Protein AF-A0A1V1NXE7-F1 (afdb_monomer)

Radius of gyration: 41.22 Å; Cα contacts (8 Å, |Δi|>4): 2182; chains: 1; bounding box: 115×52×122 Å

Nearest PDB structures (foldseek):
  6sus-assembly1_A  TM=2.832E-01  e=2.352E-02  Bordetella pertussis Tohama I

Solvent-accessible surface area (backbone atoms only — not comparable to full-atom values): 35300 Å² total; per-residue (Å²): 89,81,45,81,42,58,79,49,77,51,79,48,73,73,41,76,49,56,31,40,37,38,37,57,31,37,36,39,40,40,36,45,27,36,26,52,26,41,35,42,45,64,47,28,40,37,36,41,34,18,57,53,64,64,16,39,36,40,36,66,50,68,48,91,59,60,35,42,38,34,56,27,30,46,35,46,90,78,30,34,41,33,52,31,54,41,19,47,27,43,37,36,40,29,70,22,73,50,42,42,40,34,46,56,91,50,44,29,47,28,21,14,43,30,41,38,35,73,10,31,38,35,29,71,59,30,63,44,42,14,64,60,5,38,43,32,45,32,22,48,13,39,42,59,57,48,40,34,37,36,34,31,40,25,38,36,26,66,10,59,63,89,26,4,44,45,44,38,41,33,48,44,53,36,29,32,20,13,82,65,31,73,85,24,8,46,28,18,56,47,12,37,40,38,40,36,26,73,34,80,73,13,41,39,31,34,37,19,29,26,42,29,16,48,85,51,45,29,39,38,38,40,29,29,28,21,42,36,43,66,48,24,69,52,26,34,37,30,40,13,41,39,38,41,29,58,68,53,66,58,38,32,40,20,32,18,45,55,11,28,48,87,71,68,53,60,45,52,88,53,77,93,76,61,45,25,23,36,14,35,55,38,46,16,8,51,29,90,59,37,65,28,44,36,40,50,42,88,36,76,61,15,29,31,35,36,12,34,17,48,69,45,72,36,76,64,27,83,38,72,41,51,50,83,41,43,50,65,40,60,45,99,86,67,48,69,36,66,50,71,44,71,44,77,32,58,22,42,39,70,42,38,32,40,41,32,14,11,33,34,34,34,26,7,44,32,35,33,62,26,40,41,36,38,44,23,37,31,37,36,32,31,27,40,10,77,77,46,66,90,39,85,50,11,22,40,37,22,31,26,36,38,38,42,24,39,34,28,39,40,34,39,14,38,38,39,17,31,42,28,36,39,38,37,28,75,35,55,84,77,72,93,60,94,66,83,55,99,90,48,60,50,13,37,41,28,35,73,82,11,39,39,38,33,59,31,62,62,12,38,39,40,36,43,26,55,19,17,38,40,33,16,22,39,36,39,39,57,16,36,54,17,39,39,40,39,40,17,57,22,35,31,38,37,33,53,65,13,35,40,38,33,44,20,37,54,13,40,38,41,40,39,14,45,40,24,30,37,33,31,54,69,14,38,40,28,18,4,29,48,74,46,73,55,96,86,43,75,41,83,42,78,59,29,50,73,8,28,41,38,43,37,18,64,15,24,68,46,81,59,31,50,78,45,58,61,42,48,79,45,81,49,61,73,49,72,87,71,84,55,55,80,60,63,75,64,55,80,82,77,86,75,74,87,80,84,82,48,76,62,56,53,52,33,39,64,71,30,40,83,48,69,69,57,51,50,52,31,44,77,59,75,45,79,77,60,94,85,67,79,50,81,65,81,78,89,80,76,56,71,91,77,45,53,72,70,53,43,49,56,51,35,49,73,72,60,24,49,80,43,74,57,49,37,36,39,28,90,90,45,59,84,88,58,23,61,39,74,75,67,56,61,50,70,86,89,63,40,41,63,84,79,54,85,50,83,93,51,84,75,75,61,72,84,56,43,51,87,78,45,53,69,74,55,42,53,50,53,36,55,75,72,60,40,47,83,43,83,40,83,43,77,48,115

Foldseek 3Di:
DEEEAEADEEEEECEAEEYEYEHEEYEYEYEPYAYAYEAEYEFAAYEDADYHYAYEYEYEEAAPDAWEAAAQWIDGPRHIYRYALRHAEYAYEYAYQEYEYAYDHYANANYEYAYAYAHEYECQHPEEHHQNHEYAYHHQFYHHAHHYNYAEYKYHHNHADPRQEHHYEYAAAYEFWQPLHQQITQDGQAYEYHYAHNDALGEYEDQGHAAENHANQHEYEYEDQAYHPNNFAQRYDYQHEYAYEYPDLQAEEEAECRQAALQQHGCRPDPSPRYYRCYLRNLRNYDPRYQEYEYYDARLNYEYEYADQAWDKRFFRKDFDADSTNHFDADPVRHGDIGTDIDIGNRAAEHHYEYEDQYYEWQAEHHYAAEYEYEYQEYEFAQAHPNGRVHRGTEYEYQEYHYEYAAAYEFAHEYEHAAEYAAHHPYHDPPPDPDDDPVDTHHYEYDAPYEYEYEYANHEYAEEEAAEYEYLYEYEYEHELYEYHYEYLAEYEYDANYEHEYQEENYEYAYEHNEEYYYAANYEYYWQWDFDDDPNDTDIDGRYPNYEYHYEYAAYYHHNYYYYYPDYYHYYHDYHDDPPCVPVVPPDDDCLFDDDDDPVCVVCLQVFHHDPVNQVRCVVSVNHDDPPDTHDDDDDDDPLVNDDPVRNCVVLVVVVWDKDDFKWWADPPDDPVPRIDRAFFADDPPTHWLVPFDLDPHDRDPRRQTLVNDDPSVVVSSSVRVPIDMDGGMDIHD

Secondary structure (DSSP, 8-state):
-EEEE-SSEEEEEEEES--EEEE-SSEEEEEEEES--EEEE-SSEEEEE--SS--EEEEEE--SSPEEEETTEEEETTEEEEE-TT--EEEEEE-SSEEEEEESS---TT-EEEEEESSEEEEEE--EEEEEEEEEEEES-EES-EEEEEEEEEEEE---GGGS-EEEEESS-EEE--TT-TT-EEEESSS-EEEEE-STT-EEEE-SSEEE-TTS---EEEE-SEEE-TT-TT-EE-SSEEEEE-SSSSPEEEEGGGGB-TT--BSTTS---SEEEE-HHHHHTB-TT-SEEEEE---TT-EEEE--BSEEEEEEEEEE-B-TTSPBPB-TTSPBPEEEEEEEEE-SB-S-EEEEEEEEEE-SEEEBSSEEEEEEEEEEE-SS-SS-TTS---EEEEEEEEEEEEEEEEE-SEEEEEEEEEEEE----SSS-S--BTTB-EEEEE-TT-EEEE-STT-EEEEEESSEEEE-SEEEE-STT-EEEEEESSEEEE-TT-EEEE-STT-EEEEEESSEEEE-TT-EEEESEEEEEETTEEEEEE--SS-EEEEEESSEEEE-SEEEESSEEEEE----S---HHHHTTSPPP-----PPPHHHHHHHHTT---HHHHHHHHHTT----TT--------PPPGGGS-HHHHHHHHHHTTPEEE-SEEEE-TTS-GGGSEES---BSSTTSB-GGGS--TTSPPPPTT--GGGS-HHHHHHHHHHHTPEEEES-EEE-

Organism: NCBI:txid890399

pLDDT: mean 92.75, std 7.69, range [53.84, 98.94]

Structure (mmCIF, N/CA/C/O backbone):
data_AF-A0A1V1NXE7-F1
#
_entry.id   AF-A0A1V1NXE7-F1
#
loop_
_atom_site.group_PDB
_atom_site.id
_atom_site.type_symbol
_atom_site.label_atom_id
_atom_site.label_alt_id
_atom_site.label_comp_id
_atom_site.label_asym_id
_atom_site.label_entity_id
_atom_site.label_seq_id
_atom_site.pdbx_PDB_ins_code
_atom_site.Cartn_x
_atom_site.Cartn_y
_atom_site.Cartn_z
_atom_site.occupancy
_atom_site.B_iso_or_equiv
_atom_site.auth_seq_id
_atom_site.auth_comp_id
_atom_site.auth_asym_id
_atom_site.auth_atom_id
_atom_site.pdbx_PDB_model_num
ATOM 1 N N . ASP A 1 1 ? 14.290 -1.479 -49.717 1.00 92.50 1 ASP A N 1
ATOM 2 C CA . ASP A 1 1 ? 15.490 -1.439 -50.584 1.00 92.50 1 ASP A CA 1
ATOM 3 C C . ASP A 1 1 ? 16.710 -1.972 -49.847 1.00 92.50 1 ASP A C 1
ATOM 5 O O . ASP A 1 1 ? 16.646 -2.184 -48.649 1.00 92.50 1 ASP A O 1
ATOM 9 N N . ILE A 1 2 ? 17.811 -2.259 -50.554 1.00 96.81 2 ILE A N 1
ATOM 10 C CA . ILE A 1 2 ? 19.104 -2.578 -49.921 1.00 96.81 2 ILE A CA 1
ATOM 11 C C . ILE A 1 2 ? 20.169 -1.653 -50.511 1.00 96.81 2 ILE A C 1
ATOM 13 O O . ILE A 1 2 ? 20.411 -1.678 -51.724 1.00 96.81 2 ILE A O 1
ATOM 17 N N . VAL A 1 3 ? 20.816 -0.853 -49.667 1.00 96.88 3 VAL A N 1
ATOM 18 C CA . VAL A 1 3 ? 21.773 0.187 -50.065 1.00 96.88 3 VAL A CA 1
ATOM 19 C C . VAL A 1 3 ? 23.135 -0.066 -49.429 1.00 96.88 3 VAL A C 1
ATOM 21 O O . VAL A 1 3 ? 23.235 -0.345 -48.244 1.00 96.88 3 VAL A O 1
ATOM 24 N N . TYR A 1 4 ? 24.208 0.069 -50.212 1.00 97.19 4 TYR A N 1
ATOM 25 C CA . TYR A 1 4 ? 25.585 -0.052 -49.727 1.00 97.19 4 TYR A CA 1
ATOM 26 C C . TYR A 1 4 ? 26.341 1.261 -49.933 1.00 97.19 4 TYR A C 1
ATOM 28 O O . TYR A 1 4 ? 26.627 1.648 -51.071 1.00 97.19 4 TYR A O 1
ATOM 36 N N . LEU A 1 5 ? 26.714 1.912 -48.833 1.00 96.38 5 LEU A N 1
ATOM 37 C CA . LEU A 1 5 ? 27.518 3.127 -48.794 1.00 96.38 5 LEU A CA 1
ATOM 38 C C . LEU A 1 5 ? 28.966 2.767 -48.463 1.00 96.38 5 LEU A C 1
ATOM 40 O O . LEU A 1 5 ? 29.292 2.235 -47.407 1.00 96.38 5 LEU A O 1
ATOM 44 N N . GLN A 1 6 ? 29.837 2.997 -49.440 1.00 93.94 6 GLN A N 1
ATOM 45 C CA . GLN A 1 6 ? 31.283 2.825 -49.314 1.00 93.94 6 GLN A CA 1
ATOM 46 C C . GLN A 1 6 ? 31.917 4.173 -48.939 1.00 93.94 6 GLN A C 1
ATOM 48 O O . GLN A 1 6 ? 31.218 5.137 -48.666 1.00 93.94 6 GLN A O 1
ATOM 53 N N . ALA A 1 7 ? 33.242 4.282 -49.017 1.00 92.56 7 ALA A N 1
ATOM 54 C CA . ALA A 1 7 ? 33.940 5.535 -48.743 1.00 92.56 7 ALA A CA 1
ATOM 55 C C . ALA A 1 7 ? 33.433 6.733 -49.570 1.00 92.56 7 ALA A C 1
ATOM 57 O O . ALA A 1 7 ? 33.215 6.620 -50.779 1.00 92.56 7 ALA A O 1
ATOM 58 N N . GLY A 1 8 ? 33.394 7.910 -48.944 1.00 93.81 8 GLY A N 1
ATOM 59 C CA . GLY A 1 8 ? 33.121 9.188 -49.602 1.00 93.81 8 GLY A CA 1
ATOM 60 C C . GLY A 1 8 ? 32.128 10.035 -48.820 1.00 93.81 8 GLY A C 1
ATOM 61 O O . GLY A 1 8 ? 31.870 9.761 -47.655 1.00 93.81 8 GLY A O 1
ATOM 62 N N . GLU A 1 9 ? 31.589 11.055 -49.484 1.00 96.81 9 GLU A N 1
ATOM 63 C CA . GLU A 1 9 ? 30.488 11.878 -48.982 1.00 96.81 9 GLU A CA 1
ATOM 64 C C . GLU A 1 9 ? 29.215 11.564 -49.776 1.00 96.81 9 GLU A C 1
ATOM 66 O O . GLU A 1 9 ? 29.270 11.483 -51.009 1.00 96.81 9 GLU A O 1
ATOM 71 N N . SER A 1 10 ? 28.072 11.332 -49.124 1.00 95.56 10 SER A N 1
ATOM 72 C CA . SER A 1 10 ? 26.801 11.079 -49.834 1.00 95.56 10 SER A CA 1
ATOM 73 C C . SER A 1 10 ? 25.577 11.527 -49.043 1.00 95.56 10 SER A C 1
ATOM 75 O O . SER A 1 10 ? 25.597 11.517 -47.820 1.00 95.56 10 SER A O 1
ATOM 77 N N . TYR A 1 11 ? 24.515 11.862 -49.772 1.00 96.69 11 TYR A N 1
ATOM 78 C CA . TYR A 1 11 ? 23.159 12.031 -49.257 1.00 96.69 11 TYR A CA 1
ATOM 79 C C . TYR A 1 11 ? 22.283 10.934 -49.863 1.00 96.69 11 TYR A C 1
ATOM 81 O O . TYR A 1 11 ? 22.326 10.721 -51.082 1.00 96.69 11 TYR A O 1
ATOM 89 N N . VAL A 1 12 ? 21.529 10.231 -49.025 1.00 96.00 12 VAL A N 1
ATOM 90 C CA . VAL A 1 12 ? 20.724 9.064 -49.393 1.00 96.00 12 VAL A CA 1
ATOM 91 C C . VAL A 1 12 ? 19.333 9.224 -48.800 1.00 96.00 12 VAL A C 1
ATOM 93 O O . VAL A 1 12 ? 19.203 9.534 -47.624 1.00 96.00 12 VAL A O 1
ATOM 96 N N . ASN A 1 13 ? 18.315 9.005 -49.626 1.00 96.19 13 ASN A N 1
ATOM 97 C CA . ASN A 1 13 ? 16.922 8.891 -49.214 1.00 96.19 13 ASN A CA 1
ATOM 98 C C . ASN A 1 13 ? 16.367 7.615 -49.862 1.00 96.19 13 ASN A C 1
ATOM 100 O O . ASN A 1 13 ? 16.471 7.498 -51.092 1.00 96.19 13 ASN A O 1
ATOM 104 N N . THR A 1 14 ? 15.890 6.657 -49.064 1.00 95.62 14 THR A N 1
ATOM 105 C CA . THR A 1 14 ? 15.440 5.346 -49.564 1.00 95.62 14 THR A CA 1
ATOM 106 C C . THR A 1 14 ? 13.930 5.276 -49.810 1.00 95.62 14 THR A C 1
ATOM 108 O O . THR A 1 14 ? 13.525 4.708 -50.827 1.00 95.62 14 THR A O 1
ATOM 111 N N . GLY A 1 15 ? 13.124 6.053 -49.084 1.00 93.62 15 GLY A N 1
ATOM 112 C CA . GLY A 1 15 ? 11.766 6.416 -49.495 1.00 93.62 15 GLY A CA 1
ATOM 113 C C . GLY A 1 15 ? 10.685 5.747 -48.654 1.00 93.62 15 GLY A C 1
ATOM 114 O O . GLY A 1 15 ? 10.595 6.016 -47.474 1.00 93.62 15 GLY A O 1
ATOM 115 N N . GLU A 1 16 ? 9.773 4.991 -49.268 1.00 94.88 16 GLU A N 1
ATOM 116 C CA . GLU A 1 16 ? 8.767 4.215 -48.523 1.00 94.88 16 GLU A CA 1
ATOM 117 C C . GLU A 1 16 ? 9.108 2.718 -48.597 1.00 94.88 16 GLU A C 1
ATOM 119 O O . GLU A 1 16 ? 9.469 2.211 -49.666 1.00 94.88 16 GLU A O 1
ATOM 124 N N . GLY A 1 17 ? 8.827 1.994 -47.516 1.00 94.69 17 GLY A N 1
ATOM 125 C CA . GLY A 1 17 ? 9.036 0.562 -47.331 1.00 94.69 17 GLY A CA 1
ATOM 126 C C . GLY A 1 17 ? 10.243 0.254 -46.445 1.00 94.69 17 GLY A C 1
ATOM 127 O O . GLY A 1 17 ? 11.124 1.072 -46.308 1.00 94.69 17 GLY A O 1
ATOM 128 N N . THR A 1 18 ? 10.297 -0.966 -45.900 1.00 96.88 18 THR A N 1
ATOM 129 C CA . THR A 1 18 ? 11.444 -1.444 -45.111 1.00 96.88 18 THR A CA 1
ATOM 130 C C . THR A 1 18 ? 12.723 -1.529 -45.953 1.00 96.88 18 THR A C 1
ATOM 132 O O . THR A 1 18 ? 12.817 -2.299 -46.929 1.00 96.88 18 THR A O 1
ATOM 135 N N . ASP A 1 19 ? 13.720 -0.771 -45.525 1.00 97.19 19 ASP A N 1
ATOM 136 C CA . ASP A 1 19 ? 15.012 -0.557 -46.147 1.00 97.19 19 ASP A CA 1
ATOM 137 C C . ASP A 1 19 ? 16.167 -1.096 -45.285 1.00 97.19 19 ASP A C 1
ATOM 139 O O . ASP A 1 19 ? 16.133 -1.118 -44.059 1.00 97.19 19 ASP A O 1
ATOM 143 N N . GLU A 1 20 ? 17.227 -1.561 -45.948 1.00 98.19 20 GLU A N 1
ATOM 144 C CA . GLU A 1 20 ? 18.444 -2.066 -45.311 1.00 98.19 20 GLU A CA 1
ATOM 145 C C . GLU A 1 20 ? 19.655 -1.287 -45.843 1.00 98.19 20 GLU A C 1
ATOM 147 O O . GLU A 1 20 ? 20.054 -1.435 -47.005 1.00 98.19 20 GLU A O 1
ATOM 152 N N . ILE A 1 21 ? 20.261 -0.442 -45.013 1.00 98.31 21 ILE A N 1
ATOM 153 C CA . ILE A 1 21 ? 21.382 0.424 -45.387 1.00 98.31 21 ILE A CA 1
ATOM 154 C C . ILE A 1 21 ? 22.665 -0.060 -44.710 1.00 98.31 21 ILE A C 1
ATOM 156 O O . ILE A 1 21 ? 22.748 -0.160 -43.497 1.00 98.31 21 ILE A O 1
ATOM 160 N N . HIS A 1 22 ? 23.711 -0.320 -45.492 1.00 98.12 22 HIS A N 1
ATOM 161 C CA . HIS A 1 22 ? 25.028 -0.744 -45.010 1.00 98.12 22 HIS A CA 1
ATOM 162 C C . HIS A 1 22 ? 26.057 0.353 -45.244 1.00 98.12 22 HIS A C 1
ATOM 164 O O . HIS A 1 22 ? 26.354 0.683 -46.393 1.00 98.12 22 HIS A O 1
ATOM 170 N N . ILE A 1 23 ? 26.643 0.879 -44.175 1.00 97.62 23 ILE A N 1
ATOM 171 C CA . ILE A 1 23 ? 27.625 1.959 -44.193 1.00 97.62 23 ILE A CA 1
ATOM 172 C C . ILE A 1 23 ? 29.001 1.421 -43.796 1.00 97.62 23 ILE A C 1
ATOM 174 O O . ILE A 1 23 ? 29.260 1.088 -42.641 1.00 97.62 23 ILE A O 1
ATOM 178 N N . GLU A 1 24 ? 29.910 1.346 -44.770 1.00 95.94 24 GLU A N 1
ATOM 179 C CA . GLU A 1 24 ? 31.262 0.832 -44.544 1.00 95.94 24 GLU A CA 1
ATOM 180 C C . GLU A 1 24 ? 32.212 1.876 -43.964 1.00 95.94 24 GLU A C 1
ATOM 182 O O . GLU A 1 24 ? 33.001 1.509 -43.107 1.00 95.94 24 GLU A O 1
ATOM 187 N N . ARG A 1 25 ? 32.220 3.111 -44.493 1.00 94.69 25 ARG A N 1
ATOM 188 C CA . ARG A 1 25 ? 33.053 4.238 -44.031 1.00 94.69 25 ARG A CA 1
ATOM 189 C C . ARG A 1 25 ? 32.686 5.538 -44.732 1.00 94.69 25 ARG A C 1
ATOM 191 O O . ARG A 1 25 ? 32.197 5.482 -45.851 1.00 94.69 25 ARG A O 1
ATOM 198 N N . GLY A 1 26 ? 33.129 6.681 -44.213 1.00 95.62 26 GLY A N 1
ATOM 199 C CA . GLY A 1 26 ? 33.053 7.972 -44.911 1.00 95.62 26 GLY A CA 1
ATOM 200 C C . GLY A 1 26 ? 32.216 8.977 -44.140 1.00 95.62 26 GLY A C 1
ATOM 201 O O . GLY A 1 26 ? 32.196 8.921 -42.914 1.00 95.62 26 GLY A O 1
ATOM 202 N N . ALA A 1 27 ? 31.544 9.886 -44.846 1.00 97.56 27 ALA A N 1
ATOM 203 C CA . ALA A 1 27 ? 30.571 10.782 -44.246 1.00 97.56 27 ALA A CA 1
ATOM 204 C C . ALA A 1 27 ? 29.238 10.762 -45.003 1.00 97.56 27 ALA A C 1
ATOM 206 O O . ALA A 1 27 ? 29.193 11.033 -46.201 1.00 97.56 27 ALA A O 1
ATOM 207 N N . HIS A 1 28 ? 28.139 10.418 -44.336 1.00 97.94 28 HIS A N 1
ATOM 208 C CA . HIS A 1 28 ? 26.865 10.185 -45.029 1.00 97.94 28 HIS A CA 1
ATOM 209 C C . HIS A 1 28 ? 25.683 10.784 -44.285 1.00 97.94 28 HIS A C 1
ATOM 211 O O . HIS A 1 28 ? 25.589 10.652 -43.074 1.00 97.94 28 HIS A O 1
ATOM 217 N N . GLU A 1 29 ? 24.772 11.391 -45.033 1.00 97.94 29 GLU A N 1
ATOM 218 C CA . GLU A 1 29 ? 23.453 11.799 -44.561 1.00 97.94 29 GLU A CA 1
ATOM 219 C C . GLU A 1 29 ? 22.428 10.803 -45.112 1.00 97.94 29 GLU A C 1
ATOM 221 O O . GLU A 1 29 ? 22.334 10.624 -46.330 1.00 97.94 29 GLU A O 1
ATOM 226 N N . VAL A 1 30 ? 21.722 10.108 -44.222 1.00 97.94 30 VAL A N 1
ATOM 227 C CA . VAL A 1 30 ? 20.789 9.025 -44.550 1.00 97.94 30 VAL A CA 1
ATOM 228 C C . VAL A 1 30 ? 19.405 9.361 -44.009 1.00 97.94 30 VAL A C 1
ATOM 230 O O . VAL A 1 30 ? 19.229 9.575 -42.812 1.00 97.94 30 VAL A O 1
ATOM 233 N N . GLN A 1 31 ? 18.435 9.380 -44.914 1.00 97.50 31 GLN A N 1
ATOM 234 C CA . GLN A 1 31 ? 17.004 9.416 -44.638 1.00 97.50 31 GLN A CA 1
ATOM 235 C C . GLN A 1 31 ? 16.433 8.062 -45.038 1.00 97.50 31 GLN A C 1
ATOM 237 O O . GLN A 1 31 ? 16.423 7.742 -46.229 1.00 97.50 31 GLN A O 1
ATOM 242 N N . ALA A 1 32 ? 16.050 7.255 -44.058 1.00 96.31 32 ALA A N 1
ATOM 243 C CA . ALA A 1 32 ? 15.524 5.924 -44.317 1.00 96.31 32 ALA A CA 1
ATOM 244 C C . ALA A 1 32 ? 14.102 6.033 -44.919 1.00 96.31 32 ALA A C 1
ATOM 246 O O . ALA A 1 32 ? 13.859 5.625 -46.055 1.00 96.31 32 ALA A O 1
ATOM 247 N N . GLY A 1 33 ? 13.269 6.880 -44.320 1.00 94.94 33 GLY A N 1
ATOM 248 C CA . GLY A 1 33 ? 11.941 7.224 -44.807 1.00 94.94 33 GLY A CA 1
ATOM 249 C C . GLY A 1 33 ? 10.861 6.418 -44.084 1.00 94.94 33 GLY A C 1
ATOM 250 O O . GLY A 1 33 ? 11.002 6.084 -42.921 1.00 94.94 33 GLY A O 1
ATOM 251 N N . ALA A 1 34 ? 9.708 6.199 -44.713 1.00 95.00 34 ALA A N 1
ATOM 252 C CA . ALA A 1 34 ? 8.604 5.526 -44.027 1.00 95.00 34 ALA A CA 1
ATOM 253 C C . ALA A 1 34 ? 8.744 4.002 -44.129 1.00 95.00 34 ALA A C 1
ATOM 255 O O . ALA A 1 34 ? 8.697 3.470 -45.235 1.00 95.00 34 ALA A O 1
ATOM 256 N N . GLY A 1 35 ? 8.781 3.281 -43.018 1.00 94.50 35 GLY A N 1
ATOM 257 C CA . GLY A 1 35 ? 9.026 1.841 -42.956 1.00 94.50 35 GLY A CA 1
ATOM 258 C C . GLY A 1 35 ? 9.807 1.492 -41.695 1.00 94.50 35 GLY A C 1
ATOM 259 O O . GLY A 1 35 ? 10.327 2.371 -41.041 1.00 94.50 35 GLY A O 1
ATOM 260 N N . ASP A 1 36 ? 9.866 0.212 -41.328 1.00 95.50 36 ASP A N 1
ATOM 261 C CA . ASP A 1 36 ? 10.782 -0.219 -40.264 1.00 95.50 36 ASP A CA 1
ATOM 262 C C . ASP A 1 36 ? 12.160 -0.467 -40.898 1.00 95.50 36 ASP A C 1
ATOM 264 O O . ASP A 1 36 ? 12.339 -1.520 -41.527 1.00 95.50 36 ASP A O 1
ATOM 268 N N . ASP A 1 37 ? 13.097 0.479 -40.790 1.00 97.94 37 ASP A N 1
ATOM 269 C CA . ASP A 1 37 ? 14.377 0.450 -41.507 1.00 97.94 37 ASP A CA 1
ATOM 270 C C . ASP A 1 37 ? 15.574 0.055 -40.630 1.00 97.94 37 ASP A C 1
ATOM 272 O O . ASP A 1 37 ? 15.635 0.292 -39.422 1.00 97.94 37 ASP A O 1
ATOM 276 N N . LEU A 1 38 ? 16.581 -0.563 -41.258 1.00 98.25 38 LEU A N 1
ATOM 277 C CA . LEU A 1 38 ? 17.786 -1.058 -40.585 1.00 98.25 38 LEU A CA 1
ATOM 278 C C . LEU A 1 38 ? 19.046 -0.429 -41.186 1.00 98.25 38 LEU A C 1
ATOM 280 O O . LEU A 1 38 ? 19.328 -0.584 -42.376 1.00 98.25 38 LEU A O 1
ATOM 284 N N . ILE A 1 39 ? 19.858 0.224 -40.353 1.00 98.50 39 ILE A N 1
ATOM 285 C CA . ILE A 1 39 ? 21.096 0.898 -40.768 1.00 98.50 39 ILE A CA 1
ATOM 286 C C . ILE A 1 39 ? 22.296 0.251 -40.071 1.00 98.50 39 ILE A C 1
ATOM 288 O O . ILE A 1 39 ? 22.480 0.409 -38.876 1.00 98.50 39 ILE A O 1
ATOM 292 N N . TYR A 1 40 ? 23.171 -0.435 -40.797 1.00 98.38 40 TYR A N 1
ATOM 293 C CA . TYR A 1 40 ? 24.384 -1.057 -40.256 1.00 98.38 40 TYR A CA 1
ATOM 294 C C . TYR A 1 40 ? 25.608 -0.168 -40.475 1.00 98.38 40 TYR A C 1
ATOM 296 O O . TYR A 1 40 ? 25.953 0.140 -41.615 1.00 98.38 40 TYR A O 1
ATOM 304 N N . ILE A 1 41 ? 26.300 0.211 -39.402 1.00 98.06 41 ILE A N 1
ATOM 305 C CA . ILE A 1 41 ? 27.407 1.176 -39.415 1.00 98.06 41 ILE A CA 1
ATOM 306 C C . ILE A 1 41 ? 28.699 0.497 -38.967 1.00 98.06 41 ILE A C 1
ATOM 308 O O . ILE A 1 41 ? 28.713 -0.264 -38.000 1.00 98.06 41 ILE A O 1
ATOM 312 N N . LYS A 1 42 ? 29.806 0.794 -39.658 1.00 95.38 42 LYS A N 1
ATOM 313 C CA . LYS A 1 42 ? 31.149 0.336 -39.265 1.00 95.38 42 LYS A CA 1
ATOM 314 C C . LYS A 1 42 ? 32.064 1.443 -38.752 1.00 95.38 42 LYS A C 1
ATOM 316 O O . LYS A 1 42 ? 32.616 1.315 -37.670 1.00 95.38 42 LYS A O 1
ATOM 321 N N . GLU A 1 43 ? 32.279 2.497 -39.535 1.00 94.75 43 GLU A N 1
ATOM 322 C CA . GLU A 1 43 ? 33.164 3.618 -39.180 1.00 94.75 43 GLU A CA 1
ATOM 323 C C . GLU A 1 43 ? 32.716 4.899 -39.897 1.00 94.75 43 GLU A C 1
ATOM 325 O O . GLU A 1 43 ? 32.053 4.819 -40.929 1.00 94.75 43 GLU A O 1
ATOM 330 N N . GLY A 1 44 ? 33.149 6.072 -39.424 1.00 96.19 44 GLY A N 1
ATOM 331 C CA . GLY A 1 44 ? 32.943 7.349 -40.116 1.00 96.19 44 GLY A CA 1
ATOM 332 C C . GLY A 1 44 ? 31.967 8.306 -39.431 1.00 96.19 44 GLY A C 1
ATOM 333 O O . GLY A 1 44 ? 31.658 8.170 -38.251 1.00 96.19 44 GLY A O 1
ATOM 334 N N . GLN A 1 45 ? 31.540 9.329 -40.176 1.00 97.94 45 GLN A N 1
ATOM 335 C CA . GLN A 1 45 ? 30.737 10.448 -39.677 1.00 97.94 45 GLN A CA 1
ATOM 336 C C . GLN A 1 45 ? 29.361 10.491 -40.347 1.00 97.94 45 GLN A C 1
ATOM 338 O O . GLN A 1 45 ? 29.241 10.885 -41.505 1.00 97.94 45 GLN A O 1
ATOM 343 N N . HIS A 1 46 ? 28.303 10.111 -39.648 1.00 98.25 46 HIS A N 1
ATOM 344 C CA . HIS A 1 46 ? 26.985 9.937 -40.255 1.00 98.25 46 HIS A CA 1
ATOM 345 C C . HIS A 1 46 ? 25.930 10.835 -39.618 1.00 98.25 46 HIS A C 1
ATOM 347 O O . HIS A 1 46 ? 26.050 11.214 -38.460 1.00 98.25 46 HIS A O 1
ATOM 353 N N . THR A 1 47 ? 24.909 11.187 -40.390 1.00 98.25 47 THR A N 1
ATOM 354 C CA . THR A 1 47 ? 23.681 11.827 -39.916 1.00 98.25 47 THR A CA 1
ATOM 355 C C . THR A 1 47 ? 22.523 10.950 -40.349 1.00 98.25 47 THR A C 1
ATOM 357 O O . THR A 1 47 ? 22.387 10.689 -41.543 1.00 98.25 47 THR A O 1
ATOM 360 N N . LEU A 1 48 ? 21.735 10.467 -39.395 1.00 98.38 48 LEU A N 1
ATOM 361 C CA . LEU A 1 48 ? 20.739 9.421 -39.608 1.00 98.38 48 LEU A CA 1
ATOM 362 C C . LEU A 1 48 ? 19.353 9.899 -39.182 1.00 98.38 48 LEU A C 1
ATOM 364 O O . LEU A 1 48 ? 19.211 10.543 -38.142 1.00 98.38 48 LEU A O 1
ATOM 368 N N . SER A 1 49 ? 18.354 9.535 -39.978 1.00 97.38 49 SER A N 1
ATOM 369 C CA . SER A 1 49 ? 16.934 9.771 -39.714 1.00 97.38 49 SER A CA 1
ATOM 370 C C . SER A 1 49 ? 16.098 8.599 -40.209 1.00 97.38 49 SER A C 1
ATOM 372 O O . SER A 1 49 ? 16.414 8.064 -41.276 1.00 97.38 49 SER A O 1
ATOM 374 N N . GLY A 1 50 ? 15.088 8.234 -39.419 1.00 94.50 50 GLY A N 1
ATOM 375 C CA . GLY A 1 50 ? 14.113 7.182 -39.702 1.00 94.50 50 GLY A CA 1
ATOM 376 C C . GLY A 1 50 ? 12.921 7.735 -40.476 1.00 94.50 50 GLY A C 1
ATOM 377 O O . GLY A 1 50 ? 12.946 7.683 -41.690 1.00 94.50 50 GLY A O 1
ATOM 378 N N . ASP A 1 51 ? 12.042 8.483 -39.803 1.00 93.62 51 ASP A N 1
ATOM 379 C CA . ASP A 1 51 ? 10.735 9.034 -40.237 1.00 93.62 51 ASP A CA 1
ATOM 380 C C . ASP A 1 51 ? 9.559 8.254 -39.614 1.00 93.62 51 ASP A C 1
ATOM 382 O O . ASP A 1 51 ? 9.429 8.286 -38.394 1.00 93.62 51 ASP A O 1
ATOM 386 N N . GLU A 1 52 ? 8.633 7.675 -40.389 1.00 92.19 52 GLU A N 1
ATOM 387 C CA . GLU A 1 52 ? 7.497 6.907 -39.845 1.00 92.19 52 GLU A CA 1
ATOM 388 C C . GLU A 1 52 ? 7.828 5.413 -39.841 1.00 92.19 52 GLU A C 1
ATOM 390 O O . GLU A 1 52 ? 7.878 4.811 -40.907 1.00 92.19 52 GLU A O 1
ATOM 395 N N . GLY A 1 53 ? 7.913 4.784 -38.675 1.00 91.25 53 GLY A N 1
ATOM 396 C CA . GLY A 1 53 ? 8.221 3.359 -38.562 1.00 91.25 53 GLY A CA 1
ATOM 397 C C . GLY A 1 53 ? 8.968 3.077 -37.271 1.00 91.25 53 GLY A C 1
ATOM 398 O O . GLY A 1 53 ? 8.907 3.900 -36.361 1.00 91.25 53 GLY A O 1
ATOM 399 N N . TYR A 1 54 ? 9.593 1.904 -37.172 1.00 92.88 54 TYR A N 1
ATOM 400 C CA . TYR A 1 54 ? 10.551 1.589 -36.115 1.00 92.88 54 TYR A CA 1
ATOM 401 C C . TYR A 1 54 ? 11.956 1.392 -36.699 1.00 92.88 54 TYR A C 1
ATOM 403 O O . TYR A 1 54 ? 12.301 0.302 -37.167 1.00 92.88 54 TYR A O 1
ATOM 411 N N . ASP A 1 55 ? 12.757 2.454 -36.657 1.00 97.06 55 ASP A N 1
ATOM 412 C CA . ASP A 1 55 ? 14.032 2.589 -37.357 1.00 97.06 55 ASP A CA 1
ATOM 413 C C . ASP A 1 55 ? 15.239 2.400 -36.435 1.00 97.06 55 ASP A C 1
ATOM 415 O O . ASP A 1 55 ? 15.427 3.111 -35.442 1.00 97.06 55 ASP A O 1
ATOM 419 N N . ILE A 1 56 ? 16.115 1.455 -36.789 1.00 97.94 56 ILE A N 1
ATOM 420 C CA . ILE A 1 56 ? 17.242 1.057 -35.938 1.00 97.94 56 ILE A CA 1
ATOM 421 C C . ILE A 1 56 ? 18.570 1.199 -36.675 1.00 97.94 56 ILE A C 1
ATOM 423 O O . ILE A 1 56 ? 18.810 0.590 -37.720 1.00 97.94 56 ILE A O 1
ATOM 427 N N . ALA A 1 57 ? 19.496 1.934 -36.064 1.00 98.50 57 ALA A N 1
ATOM 428 C CA . ALA A 1 57 ? 20.891 1.969 -36.470 1.00 98.50 57 ALA A CA 1
ATOM 429 C C . ALA A 1 57 ? 21.737 1.041 -35.589 1.00 98.50 57 ALA A C 1
ATOM 431 O O . ALA A 1 57 ? 21.761 1.199 -34.378 1.00 98.50 57 ALA A O 1
ATOM 432 N N . TYR A 1 58 ? 22.471 0.105 -36.183 1.00 98.62 58 TYR A N 1
ATOM 433 C CA . TYR A 1 58 ? 23.382 -0.806 -35.501 1.00 98.62 58 TYR A CA 1
ATOM 434 C C . TYR A 1 58 ? 24.833 -0.368 -35.653 1.00 98.62 58 TYR A C 1
ATOM 436 O O . TYR A 1 58 ? 25.323 -0.159 -36.767 1.00 98.62 58 TYR A O 1
ATOM 444 N N . LEU A 1 59 ? 25.544 -0.325 -34.534 1.00 98.50 59 LEU A N 1
ATOM 445 C CA . LEU A 1 59 ? 26.974 -0.070 -34.461 1.00 98.50 59 LEU A CA 1
ATOM 446 C C . LEU A 1 59 ? 27.630 -1.140 -33.580 1.00 98.50 59 LEU A C 1
ATOM 448 O O . LEU A 1 59 ? 27.219 -1.348 -32.447 1.00 98.50 59 LEU A O 1
ATOM 452 N N . ALA A 1 60 ? 28.683 -1.782 -34.079 1.00 97.88 60 ALA A N 1
ATOM 453 C CA . ALA A 1 60 ? 29.518 -2.670 -33.274 1.00 97.88 60 ALA A CA 1
ATOM 454 C C . ALA A 1 60 ? 30.884 -2.019 -33.034 1.00 97.88 60 ALA A C 1
ATOM 456 O O . ALA A 1 60 ? 31.546 -1.599 -33.990 1.00 97.88 60 ALA A O 1
ATOM 457 N N . ILE A 1 61 ? 31.313 -1.954 -31.775 1.00 97.25 61 ILE A N 1
ATOM 458 C CA . ILE A 1 61 ? 32.599 -1.393 -31.347 1.00 97.25 61 ILE A CA 1
ATOM 459 C C . ILE A 1 61 ? 33.312 -2.322 -30.356 1.00 97.25 61 ILE A C 1
ATOM 461 O O . ILE A 1 61 ? 32.753 -3.288 -29.852 1.00 97.25 61 ILE A O 1
ATOM 465 N N . SER A 1 62 ? 34.578 -1.997 -30.111 1.00 96.62 62 SER A N 1
ATOM 466 C CA . SER A 1 62 ? 35.389 -2.509 -29.010 1.00 96.62 62 SER A CA 1
ATOM 467 C C . SER A 1 62 ? 36.003 -1.285 -28.347 1.00 96.62 62 SER A C 1
ATOM 469 O O . SER A 1 62 ? 36.946 -0.697 -28.897 1.00 96.62 62 SER A O 1
ATOM 471 N N . SER A 1 63 ? 35.381 -0.784 -27.280 1.00 96.00 63 SER A N 1
ATOM 472 C CA . SER A 1 63 ? 35.783 0.485 -26.681 1.00 96.00 63 SER A CA 1
ATOM 473 C C . SER A 1 63 ? 37.111 0.381 -25.911 1.00 96.00 63 SER A C 1
ATOM 475 O O . SER A 1 63 ? 37.295 -0.427 -25.007 1.00 96.00 63 SER A O 1
ATOM 477 N N . GLU A 1 64 ? 38.081 1.226 -26.274 1.00 95.56 64 GLU A N 1
ATOM 478 C CA . GLU A 1 64 ? 39.315 1.453 -25.489 1.00 95.56 64 GLU A CA 1
ATOM 479 C C . GLU A 1 64 ? 39.376 2.878 -24.904 1.00 95.56 64 GLU A C 1
ATOM 481 O O . GLU A 1 64 ? 40.295 3.231 -24.158 1.00 95.56 64 GLU A O 1
ATOM 486 N N . LYS A 1 65 ? 38.413 3.718 -25.289 1.00 95.44 65 LYS A N 1
ATOM 487 C CA . LYS A 1 65 ? 38.263 5.129 -24.923 1.00 95.44 65 LYS A CA 1
ATOM 488 C C . LYS A 1 65 ? 36.827 5.371 -24.472 1.00 95.44 65 LYS A C 1
ATOM 490 O O . LYS A 1 65 ? 35.962 4.529 -24.692 1.00 95.44 65 LYS A O 1
ATOM 495 N N . GLU A 1 66 ? 36.593 6.529 -23.866 1.00 96.44 66 GLU A N 1
ATOM 496 C CA . GLU A 1 66 ? 35.241 6.955 -23.520 1.00 96.44 66 GLU A CA 1
ATOM 497 C C . GLU A 1 66 ? 34.356 7.111 -24.765 1.00 96.44 66 GLU A C 1
ATOM 499 O O . GLU A 1 66 ? 34.822 7.500 -25.841 1.00 96.44 66 GLU A O 1
ATOM 504 N N . ILE A 1 67 ? 33.079 6.790 -24.589 1.00 98.19 67 ILE A N 1
ATOM 505 C CA . ILE A 1 67 ? 31.992 7.161 -25.486 1.00 98.19 67 ILE A CA 1
ATOM 506 C C . ILE A 1 67 ? 31.455 8.499 -24.981 1.00 98.19 67 ILE A C 1
ATOM 508 O O . ILE A 1 67 ? 31.008 8.589 -23.839 1.00 98.19 67 ILE A O 1
ATOM 512 N N . GLU A 1 68 ? 31.479 9.526 -25.825 1.00 98.00 68 GLU A N 1
ATOM 513 C CA . GLU A 1 68 ? 30.939 10.843 -25.480 1.00 98.00 68 GLU A CA 1
ATOM 514 C C . GLU A 1 68 ? 29.537 11.007 -26.084 1.00 98.00 68 GLU A C 1
ATOM 516 O O . GLU A 1 68 ? 29.357 10.958 -27.308 1.00 98.00 68 GLU A O 1
ATOM 521 N N . LEU A 1 69 ? 28.545 11.259 -25.230 1.00 98.19 69 LEU A N 1
ATOM 522 C CA . LEU A 1 69 ? 27.198 11.661 -25.624 1.00 98.19 69 LEU A CA 1
ATOM 523 C C . LEU A 1 69 ? 27.101 13.190 -25.649 1.00 98.19 69 LEU A C 1
ATOM 525 O O . LEU A 1 69 ? 27.294 13.874 -24.642 1.00 98.19 69 LEU A O 1
ATOM 529 N N . LYS A 1 70 ? 26.782 13.728 -26.825 1.00 97.56 70 LYS A N 1
ATOM 530 C CA . LYS A 1 70 ? 26.553 15.157 -27.081 1.00 97.56 70 LYS A CA 1
ATOM 531 C C . LYS A 1 70 ? 25.132 15.362 -27.589 1.00 97.56 70 LYS A C 1
ATOM 533 O O . LYS A 1 70 ? 24.399 14.403 -27.822 1.00 97.56 70 LYS A O 1
ATOM 538 N N . ASN A 1 71 ? 24.719 16.616 -27.766 1.00 97.62 71 ASN A N 1
ATOM 539 C CA . ASN A 1 71 ? 23.395 16.928 -28.299 1.00 97.62 71 ASN A CA 1
ATOM 540 C C . ASN A 1 71 ? 23.166 16.253 -29.663 1.00 97.62 71 ASN A C 1
ATOM 542 O O . ASN A 1 71 ? 23.805 16.642 -30.644 1.00 97.62 71 ASN A O 1
ATOM 546 N N . HIS A 1 72 ? 22.240 15.287 -29.707 1.00 97.75 72 HIS A N 1
ATOM 547 C CA . HIS A 1 72 ? 21.905 14.481 -30.887 1.00 97.75 72 HIS A CA 1
ATOM 548 C C . HIS A 1 72 ? 23.119 13.799 -31.537 1.00 97.75 72 HIS A C 1
ATOM 550 O O . HIS A 1 72 ? 23.164 13.631 -32.756 1.00 97.75 72 HIS A O 1
ATOM 556 N N . GLN A 1 73 ? 24.145 13.461 -30.754 1.00 97.81 73 GLN A N 1
ATOM 557 C CA . GLN A 1 73 ? 25.401 12.962 -31.298 1.00 97.81 73 GLN A CA 1
ATOM 558 C C . GLN A 1 73 ? 26.054 11.931 -30.377 1.00 97.81 73 GLN A C 1
ATOM 560 O O . GLN A 1 73 ? 26.301 12.193 -29.201 1.00 97.81 73 GLN A O 1
ATOM 565 N N . PHE A 1 74 ? 26.397 10.787 -30.959 1.00 98.38 74 PHE A N 1
ATOM 566 C CA . PHE A 1 74 ? 27.262 9.759 -30.392 1.00 98.38 74 PHE A CA 1
ATOM 567 C C . PHE A 1 74 ? 28.678 9.922 -30.946 1.00 98.38 74 PHE A C 1
ATOM 569 O O . PHE A 1 74 ? 28.852 10.025 -32.166 1.00 98.38 74 PHE A O 1
ATOM 576 N N . VAL A 1 75 ? 29.690 9.929 -30.077 1.00 97.88 75 VAL A N 1
ATOM 577 C CA . VAL A 1 75 ? 31.101 10.019 -30.478 1.00 97.88 75 VAL A CA 1
ATOM 578 C C . VAL A 1 75 ? 31.910 8.896 -29.842 1.00 97.88 75 VAL A C 1
ATOM 580 O O . VAL A 1 75 ? 31.957 8.763 -28.621 1.00 97.88 75 VAL A O 1
ATOM 583 N N . TYR A 1 76 ? 32.606 8.134 -30.682 1.00 97.50 76 TYR A N 1
ATOM 584 C CA . TYR A 1 76 ? 33.623 7.173 -30.270 1.00 97.50 76 TYR A CA 1
ATOM 585 C C . TYR A 1 76 ? 34.820 7.237 -31.228 1.00 97.50 76 TYR A C 1
ATOM 587 O O . TYR A 1 76 ? 34.751 6.778 -32.367 1.00 97.50 76 TYR A O 1
ATOM 595 N N . ASP A 1 77 ? 35.933 7.807 -30.766 1.00 94.75 77 ASP A N 1
ATOM 596 C CA . ASP A 1 77 ? 37.137 8.051 -31.575 1.00 94.75 77 ASP A CA 1
ATOM 597 C C . ASP A 1 77 ? 36.831 8.807 -32.889 1.00 94.75 77 ASP A C 1
ATOM 599 O O . ASP A 1 77 ? 36.404 9.960 -32.849 1.00 94.75 77 ASP A O 1
ATOM 603 N N . ASP A 1 78 ? 37.027 8.174 -34.050 1.00 92.06 78 ASP A N 1
ATOM 604 C CA . ASP A 1 78 ? 36.719 8.751 -35.365 1.00 92.06 78 ASP A CA 1
ATOM 605 C C . ASP A 1 78 ? 35.265 8.483 -35.820 1.00 92.06 78 ASP A C 1
ATOM 607 O O . ASP A 1 78 ? 34.852 8.957 -36.885 1.00 92.06 78 ASP A O 1
ATOM 611 N N . ILE A 1 79 ? 34.485 7.726 -35.039 1.00 97.62 79 ILE A N 1
ATOM 612 C CA . ILE A 1 79 ? 33.072 7.437 -35.300 1.00 97.62 79 ILE A CA 1
ATOM 613 C C . ILE A 1 79 ? 32.222 8.551 -34.695 1.00 97.62 79 ILE A C 1
ATOM 615 O O . ILE A 1 79 ? 32.223 8.762 -33.483 1.00 97.62 79 ILE A O 1
ATOM 619 N N . ILE A 1 80 ? 31.477 9.255 -35.544 1.00 98.06 80 ILE A N 1
ATOM 620 C CA . ILE A 1 80 ? 30.532 10.296 -35.131 1.00 98.06 80 ILE A CA 1
ATOM 621 C C . ILE A 1 80 ? 29.185 9.976 -35.759 1.00 98.06 80 ILE A C 1
ATOM 623 O O . ILE A 1 80 ? 29.065 9.959 -36.980 1.00 98.06 80 ILE A O 1
ATOM 627 N N . ILE A 1 81 ? 28.159 9.754 -34.949 1.00 98.50 81 ILE A N 1
ATOM 628 C CA . ILE A 1 81 ? 26.805 9.493 -35.439 1.00 98.50 81 ILE A CA 1
ATOM 629 C C . ILE A 1 81 ? 25.901 10.589 -34.902 1.00 98.50 81 ILE A C 1
ATOM 631 O O . ILE A 1 81 ? 25.669 10.676 -33.702 1.00 98.50 81 ILE A O 1
ATOM 635 N N . ASN A 1 82 ? 25.408 11.437 -35.796 1.00 98.31 82 ASN A N 1
ATOM 636 C CA . ASN A 1 82 ? 24.344 12.380 -35.504 1.00 98.31 82 ASN A CA 1
ATOM 637 C C . ASN A 1 82 ? 23.008 11.680 -35.742 1.00 98.31 82 ASN A C 1
ATOM 639 O O . ASN A 1 82 ? 22.792 11.104 -36.811 1.00 98.31 82 ASN A O 1
ATOM 643 N N . VAL A 1 83 ? 22.120 11.749 -34.765 1.00 98.12 83 VAL A N 1
ATOM 644 C CA . VAL A 1 83 ? 20.791 11.136 -34.821 1.00 98.12 83 VAL A CA 1
ATOM 645 C C . VAL A 1 83 ? 19.735 12.232 -34.891 1.00 98.12 83 VAL A C 1
ATOM 647 O O . VAL A 1 83 ? 19.904 13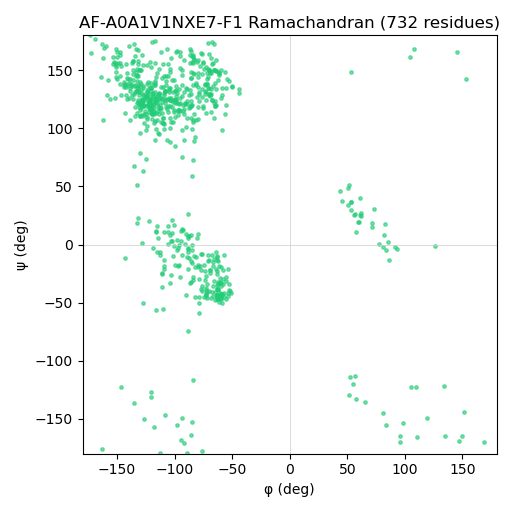.300 -34.309 1.00 98.12 83 VAL A O 1
ATOM 650 N N . SER A 1 84 ? 18.663 12.011 -35.640 1.00 97.44 84 SER A N 1
ATOM 651 C CA . SER A 1 84 ? 17.483 12.879 -35.605 1.00 97.44 84 SER A CA 1
ATOM 652 C C . SER A 1 84 ? 16.427 12.338 -34.648 1.00 97.44 84 SER A C 1
ATOM 654 O O . SER A 1 84 ? 16.392 11.135 -34.422 1.00 97.44 84 SER A O 1
ATOM 656 N N . ASP A 1 85 ? 15.481 13.185 -34.239 1.00 97.25 85 ASP A N 1
ATOM 657 C CA . ASP A 1 85 ? 14.302 12.795 -33.448 1.00 97.25 85 ASP A CA 1
ATOM 658 C C . ASP A 1 85 ? 13.459 11.659 -34.046 1.00 97.25 85 ASP A C 1
ATOM 660 O O . ASP A 1 85 ? 12.677 11.057 -33.321 1.00 97.25 85 ASP A O 1
ATOM 664 N N . THR A 1 86 ? 13.560 11.408 -35.354 1.00 96.56 86 THR A N 1
ATOM 665 C CA . THR A 1 86 ? 12.786 10.370 -36.046 1.00 96.56 86 THR A CA 1
ATOM 666 C C . THR A 1 86 ? 13.520 9.038 -36.175 1.00 96.56 86 THR A C 1
ATOM 668 O O . THR A 1 86 ? 13.016 8.153 -36.845 1.00 96.56 86 THR A O 1
ATOM 671 N N . LEU A 1 87 ? 14.726 8.896 -35.613 1.00 97.81 87 LEU A N 1
ATOM 672 C CA . LEU A 1 87 ? 15.397 7.598 -35.508 1.00 97.81 87 LEU A CA 1
ATOM 673 C C . LEU A 1 87 ? 15.018 6.973 -34.164 1.00 97.81 87 LEU A C 1
ATOM 675 O O . LEU A 1 87 ? 15.413 7.525 -33.144 1.00 97.81 87 LEU A O 1
ATOM 679 N N . ASP A 1 88 ? 14.339 5.829 -34.134 1.00 96.62 88 ASP A N 1
ATOM 680 C CA . ASP A 1 88 ? 13.894 5.239 -32.864 1.00 96.62 88 ASP A CA 1
ATOM 681 C C . ASP A 1 88 ? 15.048 4.795 -31.968 1.00 96.62 88 ASP A C 1
ATOM 683 O O . ASP A 1 88 ? 15.002 4.989 -30.752 1.00 96.62 88 ASP A O 1
ATOM 687 N N . MET A 1 89 ? 16.094 4.191 -32.541 1.00 97.75 89 MET A N 1
ATOM 688 C CA . MET A 1 89 ? 17.159 3.600 -31.733 1.00 97.75 89 MET A CA 1
ATOM 689 C C . MET A 1 89 ? 18.518 3.582 -32.439 1.00 97.75 89 MET A C 1
ATOM 691 O O . MET A 1 89 ? 18.681 2.979 -33.501 1.00 97.75 89 MET A O 1
ATOM 695 N N . LEU A 1 90 ? 19.549 4.135 -31.792 1.00 98.56 90 LEU A N 1
ATOM 696 C CA . LEU A 1 90 ? 20.937 3.743 -32.051 1.00 98.56 90 LEU A CA 1
ATOM 697 C C . LEU A 1 90 ? 21.302 2.572 -31.127 1.00 98.56 90 LEU A C 1
ATOM 699 O O . LEU A 1 90 ? 21.459 2.750 -29.924 1.00 98.56 90 LEU A O 1
ATOM 703 N N . SER A 1 91 ? 21.446 1.376 -31.689 1.00 98.38 91 SER A N 1
ATOM 704 C CA . SER A 1 91 ? 21.844 0.152 -30.997 1.00 98.38 91 SER A CA 1
ATOM 705 C C . SER A 1 91 ? 23.343 -0.107 -31.145 1.00 98.38 91 SER A C 1
ATOM 707 O O . SER A 1 91 ? 23.855 -0.348 -32.239 1.00 98.38 91 SER A O 1
ATOM 709 N N . VAL A 1 92 ? 24.052 -0.050 -30.024 1.00 98.56 92 VAL A N 1
ATOM 710 C CA . VAL A 1 92 ? 25.498 -0.214 -29.916 1.00 98.56 92 VAL A CA 1
ATOM 711 C C . VAL A 1 92 ? 25.809 -1.528 -29.203 1.00 98.56 92 VAL A C 1
ATOM 713 O O . VAL A 1 92 ? 25.398 -1.738 -28.062 1.00 98.56 92 VAL A O 1
ATOM 716 N N . GLU A 1 93 ? 26.567 -2.401 -29.857 1.00 98.44 93 GLU A N 1
ATOM 717 C CA . GLU A 1 93 ? 27.199 -3.561 -29.223 1.00 98.44 93 GLU A CA 1
ATOM 718 C C . GLU A 1 93 ? 28.673 -3.242 -28.963 1.00 98.44 93 GLU A C 1
ATOM 720 O O . GLU A 1 93 ? 29.408 -2.888 -29.887 1.00 98.44 93 GLU A O 1
ATOM 725 N N . ASP A 1 94 ? 29.104 -3.364 -27.710 1.00 98.19 94 ASP A N 1
ATOM 726 C CA . ASP A 1 94 ? 30.484 -3.143 -27.284 1.00 98.19 94 ASP A CA 1
ATOM 727 C C . ASP A 1 94 ? 31.062 -4.422 -26.669 1.00 98.19 94 ASP A C 1
ATOM 729 O O . ASP A 1 94 ? 30.585 -4.911 -25.644 1.00 98.19 94 ASP A O 1
ATOM 733 N N . ASP A 1 95 ? 32.094 -4.983 -27.298 1.00 97.19 95 ASP A N 1
ATOM 734 C CA . ASP A 1 95 ? 32.742 -6.213 -26.830 1.00 97.19 95 ASP A CA 1
ATOM 735 C C . ASP A 1 95 ? 33.887 -5.970 -25.824 1.00 97.19 95 ASP A C 1
ATOM 737 O O . ASP A 1 95 ? 34.593 -6.911 -25.446 1.00 97.19 95 ASP A O 1
ATOM 741 N N . ALA A 1 96 ? 34.074 -4.724 -25.371 1.00 96.50 96 ALA A N 1
ATOM 742 C CA . ALA A 1 96 ? 35.062 -4.375 -24.359 1.00 96.50 96 ALA A CA 1
ATOM 743 C C . ALA A 1 96 ? 34.714 -4.917 -22.960 1.00 96.50 96 ALA A C 1
ATOM 745 O O . ALA A 1 96 ? 33.560 -4.975 -22.546 1.00 96.50 96 ALA A O 1
ATOM 746 N N . ASP A 1 97 ? 35.751 -5.219 -22.168 1.00 94.62 97 ASP A N 1
ATOM 747 C CA . ASP A 1 97 ? 35.606 -5.628 -20.759 1.00 94.62 97 ASP A CA 1
ATOM 748 C C . ASP A 1 97 ? 35.059 -4.491 -19.860 1.00 94.62 97 ASP A C 1
ATOM 750 O O . ASP A 1 97 ? 34.599 -4.733 -18.738 1.00 94.62 97 ASP A O 1
ATOM 754 N N . SER A 1 98 ? 35.150 -3.238 -20.316 1.00 95.50 98 SER A N 1
ATOM 755 C CA . SER A 1 98 ? 34.641 -2.062 -19.615 1.00 95.50 98 SER A CA 1
ATOM 756 C C . SER A 1 98 ? 34.367 -0.930 -20.600 1.00 95.50 98 SER A C 1
ATOM 758 O O . SER A 1 98 ? 35.283 -0.478 -21.281 1.00 95.50 98 SER A O 1
ATOM 760 N N . THR A 1 99 ? 33.146 -0.416 -20.580 1.00 98.12 99 THR A N 1
ATOM 761 C CA . THR A 1 99 ? 32.690 0.724 -21.374 1.00 98.12 99 THR A CA 1
ATOM 762 C C . THR A 1 99 ? 32.552 1.942 -20.465 1.00 98.12 99 THR A C 1
ATOM 764 O O . THR A 1 99 ? 31.860 1.870 -19.454 1.00 98.12 99 THR A O 1
ATOM 767 N N . LEU A 1 100 ? 33.201 3.060 -20.798 1.00 98.06 100 LEU A N 1
ATOM 768 C CA . LEU A 1 100 ? 33.031 4.337 -20.092 1.00 98.06 100 LEU A CA 1
ATOM 769 C C . LEU A 1 100 ? 32.178 5.275 -20.943 1.00 98.06 100 LEU A C 1
ATOM 771 O O . LEU A 1 100 ? 32.534 5.538 -22.090 1.00 98.06 100 LEU A O 1
ATOM 775 N N . ILE A 1 101 ? 31.100 5.803 -20.368 1.00 98.31 101 ILE A N 1
ATOM 776 C CA . ILE A 1 101 ? 30.236 6.796 -21.007 1.00 98.31 101 ILE A CA 1
ATOM 777 C C . ILE A 1 101 ? 30.388 8.124 -20.274 1.00 98.31 101 ILE A C 1
ATOM 779 O O . ILE A 1 101 ? 30.366 8.179 -19.042 1.00 98.31 101 ILE A O 1
ATOM 783 N N . THR A 1 102 ? 30.516 9.200 -21.039 1.00 98.00 102 THR A N 1
ATOM 784 C CA . THR A 1 102 ? 30.462 10.571 -20.535 1.00 98.00 102 THR A CA 1
ATOM 785 C C . THR A 1 102 ? 29.444 11.378 -21.322 1.00 98.00 102 THR A C 1
ATOM 787 O O . THR A 1 102 ? 29.129 11.067 -22.471 1.00 98.00 102 THR A O 1
ATOM 790 N N . SER A 1 103 ? 28.896 12.419 -20.701 1.00 96.94 103 SER A N 1
ATOM 791 C CA . SER A 1 103 ? 27.890 13.268 -21.339 1.00 96.94 103 SER A CA 1
ATOM 792 C C . SER A 1 103 ? 28.134 14.747 -21.034 1.00 96.94 103 SER A C 1
ATOM 794 O O . SER A 1 103 ? 28.368 15.101 -19.879 1.00 96.94 103 SER A O 1
ATOM 796 N N . GLU A 1 104 ? 28.051 15.623 -22.041 1.00 92.56 104 GLU A N 1
ATOM 797 C CA . GLU A 1 104 ? 28.232 17.079 -21.887 1.00 92.56 104 GLU A CA 1
ATOM 798 C C . GLU A 1 104 ? 27.210 17.841 -22.748 1.00 92.56 104 GLU A C 1
ATOM 800 O O . GLU A 1 104 ? 27.123 17.603 -23.953 1.00 92.56 104 GLU A O 1
ATOM 805 N N . ASP A 1 105 ? 26.439 18.753 -22.131 1.00 86.81 105 ASP A N 1
ATOM 806 C CA . ASP A 1 105 ? 25.432 19.610 -22.791 1.00 86.81 105 ASP A CA 1
ATOM 807 C C . ASP A 1 105 ? 24.559 18.852 -23.821 1.00 86.81 105 ASP A C 1
ATOM 809 O O . ASP A 1 105 ? 24.367 19.292 -24.960 1.00 86.81 105 ASP A O 1
ATOM 813 N N . HIS A 1 106 ? 24.062 17.672 -23.440 1.00 92.56 106 HIS A N 1
ATOM 814 C CA . HIS A 1 106 ? 23.403 16.739 -24.348 1.00 92.56 106 HIS A CA 1
ATOM 815 C C . HIS A 1 106 ? 21.874 16.738 -24.192 1.00 92.56 106 HIS A C 1
ATOM 817 O O . HIS A 1 106 ? 21.325 16.974 -23.120 1.00 92.56 106 HIS A O 1
ATOM 823 N N . ASN A 1 107 ? 21.197 16.480 -25.306 1.00 97.00 107 ASN A N 1
ATOM 824 C CA . ASN A 1 107 ? 19.776 16.175 -25.418 1.00 97.00 107 ASN A CA 1
ATOM 825 C C . ASN A 1 107 ? 19.608 15.440 -26.755 1.00 97.00 107 ASN A C 1
ATOM 827 O O . ASN A 1 107 ? 20.154 15.898 -27.762 1.00 97.00 107 ASN A O 1
ATOM 831 N N . TRP A 1 108 ? 18.953 14.285 -26.762 1.00 97.56 108 TRP A N 1
ATOM 832 C CA . TRP A 1 108 ? 18.750 13.444 -27.952 1.00 97.56 108 TRP A CA 1
ATOM 833 C C . TRP A 1 108 ? 17.321 13.497 -28.500 1.00 97.56 108 TRP A C 1
ATOM 835 O O . TRP A 1 108 ? 17.024 12.844 -29.496 1.00 97.56 108 TRP A O 1
ATOM 845 N N . GLY A 1 109 ? 16.454 14.287 -27.863 1.00 97.38 109 GLY A N 1
ATOM 846 C CA . GLY A 1 109 ? 15.074 14.482 -28.278 1.00 97.38 109 GLY A CA 1
ATOM 847 C C . GLY A 1 109 ? 14.308 13.164 -28.355 1.00 97.38 109 GLY A C 1
ATOM 848 O O . GLY A 1 109 ? 14.039 12.550 -27.321 1.00 97.38 109 GLY A O 1
ATOM 849 N N . GLY A 1 110 ? 13.921 12.780 -29.571 1.00 96.56 110 GLY A N 1
ATOM 850 C CA . GLY A 1 110 ? 13.195 11.536 -29.860 1.00 96.56 110 GLY A CA 1
ATOM 851 C C . GLY A 1 110 ? 14.058 10.297 -30.053 1.00 96.56 110 GLY A C 1
ATOM 852 O O . GLY A 1 110 ? 13.533 9.193 -29.969 1.00 96.56 110 GLY A O 1
ATOM 853 N N . ALA A 1 111 ? 15.364 10.453 -30.274 1.00 98.06 111 ALA A N 1
ATOM 854 C CA . ALA A 1 111 ? 16.213 9.311 -30.570 1.00 98.06 111 ALA A CA 1
ATOM 855 C C . ALA A 1 111 ? 16.532 8.486 -29.324 1.00 98.06 111 ALA A C 1
ATOM 857 O O . ALA A 1 111 ? 16.929 9.045 -28.304 1.00 98.06 111 ALA A O 1
ATOM 858 N N . GLY A 1 112 ? 16.409 7.162 -29.417 1.00 98.00 112 GLY A N 1
ATOM 859 C CA . GLY A 1 112 ? 16.828 6.222 -28.381 1.00 98.00 112 GLY A CA 1
ATOM 860 C C . GLY A 1 112 ? 18.300 5.811 -28.475 1.00 98.00 112 GLY A C 1
ATOM 861 O O . GLY A 1 112 ? 18.958 5.946 -29.513 1.00 98.00 112 GLY A O 1
ATOM 862 N N . LEU A 1 113 ? 18.807 5.254 -27.377 1.00 98.50 113 LEU A N 1
ATOM 863 C CA . LEU A 1 113 ? 20.129 4.643 -27.279 1.00 98.50 113 LEU A CA 1
ATOM 864 C C . LEU A 1 113 ? 20.011 3.275 -26.608 1.00 98.50 113 LEU A C 1
ATOM 866 O O . LEU A 1 113 ? 19.599 3.169 -25.455 1.00 98.50 113 LEU A O 1
ATOM 870 N N . SER A 1 114 ? 20.465 2.237 -27.301 1.00 98.38 114 SER A N 1
ATOM 871 C CA . SER A 1 114 ? 20.671 0.916 -26.728 1.00 98.38 114 SER A CA 1
ATOM 872 C C . SER A 1 114 ? 22.164 0.634 -26.687 1.00 98.38 114 SER A C 1
ATOM 874 O O . SER A 1 114 ? 22.832 0.739 -27.708 1.00 98.38 114 SER A O 1
ATOM 876 N N . LEU A 1 115 ? 22.698 0.278 -25.524 1.00 98.38 115 LEU A N 1
ATOM 877 C CA . LEU A 1 115 ? 24.077 -0.166 -25.367 1.00 98.38 115 LEU A CA 1
ATOM 878 C C . LEU A 1 115 ? 24.097 -1.531 -24.692 1.00 98.38 115 LEU A C 1
ATOM 880 O O . LEU A 1 115 ? 23.692 -1.679 -23.537 1.00 98.38 115 LEU A O 1
ATOM 884 N N . LYS A 1 116 ? 24.646 -2.511 -25.400 1.00 98.06 116 LYS A N 1
ATOM 885 C CA . LYS A 1 116 ? 24.943 -3.830 -24.863 1.00 98.06 116 LYS A CA 1
ATOM 886 C C . LYS A 1 116 ? 26.451 -4.009 -24.761 1.00 98.06 116 LYS A C 1
ATOM 888 O O . LYS A 1 116 ? 27.130 -4.073 -25.781 1.00 98.06 116 LYS A O 1
ATOM 893 N N . SER A 1 117 ? 26.952 -4.107 -23.536 1.00 97.12 117 SER A N 1
ATOM 894 C CA . SER A 1 117 ? 28.363 -4.348 -23.236 1.00 97.12 117 SER A CA 1
ATOM 895 C C . SER A 1 117 ? 28.575 -5.791 -22.770 1.00 97.12 117 SER A C 1
ATOM 897 O O . SER A 1 117 ? 27.844 -6.295 -21.913 1.00 97.12 117 SER A O 1
ATOM 899 N N . GLU A 1 118 ? 29.602 -6.466 -23.290 1.00 94.38 118 GLU A N 1
ATOM 900 C CA . GLU A 1 118 ? 30.079 -7.745 -22.728 1.00 94.38 118 GLU A CA 1
ATOM 901 C C . GLU A 1 118 ? 30.799 -7.551 -21.372 1.00 94.38 118 GLU A C 1
ATOM 903 O O . GLU A 1 118 ? 31.076 -8.520 -20.660 1.00 94.38 118 GLU A O 1
ATOM 908 N N . GLY A 1 119 ? 31.067 -6.299 -20.986 1.00 95.56 119 GLY A N 1
ATOM 909 C CA . GLY A 1 119 ? 31.766 -5.901 -19.772 1.00 95.56 119 GLY A CA 1
ATOM 910 C C . GLY A 1 119 ? 30.940 -5.049 -18.805 1.00 95.56 119 GLY A C 1
ATOM 911 O O . GLY A 1 119 ? 29.709 -5.102 -18.765 1.00 95.56 119 GLY A O 1
ATOM 912 N N . MET A 1 120 ? 31.641 -4.284 -17.963 1.00 97.00 120 MET A N 1
ATOM 913 C CA . MET A 1 120 ? 31.014 -3.291 -17.079 1.00 97.00 120 MET A CA 1
ATOM 914 C C . MET A 1 120 ? 30.693 -2.007 -17.844 1.00 97.00 120 MET A C 1
ATOM 916 O O . MET A 1 120 ? 31.495 -1.564 -18.658 1.00 97.00 120 MET A O 1
ATOM 920 N N . ILE A 1 121 ? 29.582 -1.359 -17.514 1.00 98.38 121 ILE A N 1
ATOM 921 C CA . ILE A 1 121 ? 29.206 -0.042 -18.029 1.00 98.38 121 ILE A CA 1
ATOM 922 C C . ILE A 1 121 ? 29.418 0.983 -16.908 1.00 98.38 121 ILE A C 1
ATOM 924 O O . ILE A 1 121 ? 28.753 0.930 -15.874 1.00 98.38 121 ILE A O 1
ATOM 928 N N . ASP A 1 122 ? 30.363 1.901 -17.093 1.00 98.12 122 ASP A N 1
ATOM 929 C CA . ASP A 1 122 ? 30.609 3.028 -16.192 1.00 98.12 122 ASP A CA 1
ATOM 930 C C . ASP A 1 122 ? 29.912 4.282 -16.718 1.00 98.12 122 ASP A C 1
ATOM 932 O O . ASP A 1 122 ? 30.284 4.834 -17.754 1.00 98.12 122 ASP A O 1
ATOM 936 N N . ILE A 1 123 ? 28.888 4.705 -15.981 1.00 97.75 123 ILE A N 1
ATOM 937 C CA . ILE A 1 123 ? 28.064 5.895 -16.227 1.00 97.75 123 ILE A CA 1
ATOM 938 C C . ILE A 1 123 ? 28.224 6.918 -15.102 1.00 97.75 123 ILE A C 1
ATOM 940 O O . ILE A 1 123 ? 27.438 7.847 -14.982 1.00 97.75 123 ILE A O 1
ATOM 944 N N . SER A 1 124 ? 29.258 6.795 -14.266 1.00 97.00 124 SER A N 1
ATOM 945 C CA . SER A 1 124 ? 29.466 7.709 -13.135 1.00 97.00 124 SER 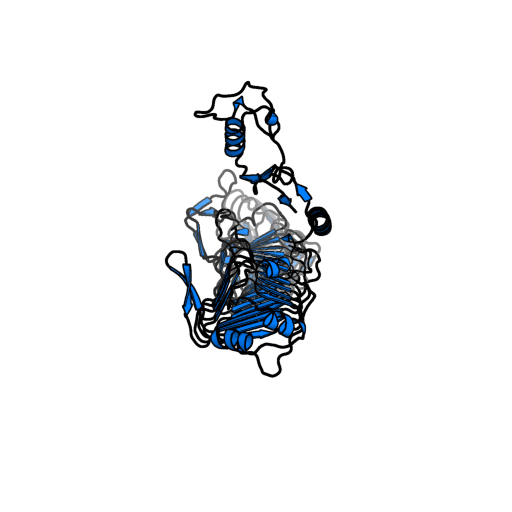A CA 1
ATOM 946 C C . SER A 1 124 ? 29.686 9.176 -13.536 1.00 97.00 124 SER A C 1
ATOM 948 O O . SER A 1 124 ? 29.614 10.064 -12.684 1.00 97.00 124 SER A O 1
ATOM 950 N N . ALA A 1 125 ? 29.961 9.430 -14.816 1.00 96.44 125 ALA A N 1
ATOM 951 C CA . ALA A 1 125 ? 30.128 10.749 -15.414 1.00 96.44 125 ALA A CA 1
ATOM 952 C C . ALA A 1 125 ? 29.154 11.001 -16.586 1.00 96.44 125 ALA A C 1
ATOM 954 O O . ALA A 1 125 ? 29.418 11.869 -17.425 1.00 96.44 125 ALA A O 1
ATOM 955 N N . ALA A 1 126 ? 28.055 10.244 -16.656 1.00 97.12 126 ALA A N 1
ATOM 956 C CA . ALA A 1 126 ? 27.012 10.400 -17.659 1.00 97.12 126 ALA A CA 1
ATOM 957 C C . ALA A 1 126 ? 25.644 10.608 -17.002 1.00 97.12 126 ALA A C 1
ATOM 959 O O . ALA A 1 126 ? 25.286 9.912 -16.057 1.00 97.12 126 ALA A O 1
ATOM 960 N N . ASP A 1 127 ? 24.881 11.531 -17.571 1.00 97.38 127 ASP A N 1
ATOM 961 C CA . ASP A 1 127 ? 23.431 11.599 -17.436 1.00 97.38 127 ASP A CA 1
ATOM 962 C C . ASP A 1 127 ? 22.828 11.272 -18.816 1.00 97.38 127 ASP A C 1
ATOM 964 O O . ASP A 1 127 ? 23.547 11.269 -19.822 1.00 97.38 127 ASP A O 1
ATOM 968 N N . PHE A 1 128 ? 21.526 10.993 -18.883 1.00 98.38 128 PHE A N 1
ATOM 969 C CA . PHE A 1 128 ? 20.853 10.629 -20.132 1.00 98.38 128 PHE A CA 1
ATOM 970 C C . PHE A 1 128 ? 19.587 11.460 -20.354 1.00 98.38 128 PHE A C 1
ATOM 972 O O . PHE A 1 128 ? 18.587 11.264 -19.676 1.00 98.38 128 PHE A O 1
ATOM 979 N N . VAL A 1 129 ? 19.607 12.359 -21.339 1.00 98.44 129 VAL A N 1
ATOM 980 C CA . VAL A 1 129 ? 18.471 13.228 -21.693 1.00 98.44 129 VAL A CA 1
ATOM 981 C C . VAL A 1 129 ? 17.938 12.854 -23.080 1.00 98.44 129 VAL A C 1
ATOM 983 O O . VAL A 1 129 ? 18.450 13.325 -24.103 1.00 98.44 129 VAL A O 1
ATOM 986 N N . LEU A 1 130 ? 16.910 12.003 -23.113 1.00 97.88 130 LEU A N 1
ATOM 987 C CA . LEU A 1 130 ? 16.217 11.509 -24.310 1.00 97.88 130 LEU A CA 1
ATOM 988 C C . LEU A 1 130 ? 14.689 11.566 -24.066 1.00 97.88 130 LEU A C 1
ATOM 990 O O . LEU A 1 130 ? 14.045 10.525 -23.972 1.00 97.88 130 LEU A O 1
ATOM 994 N N . PRO A 1 131 ? 14.079 12.761 -23.943 1.00 97.31 131 PRO A N 1
ATOM 995 C CA . PRO A 1 131 ? 12.737 12.947 -23.364 1.00 97.31 131 PRO A CA 1
ATOM 996 C C . PRO A 1 131 ? 11.584 12.273 -24.127 1.00 97.31 131 PRO A C 1
ATOM 998 O O . PRO A 1 131 ? 10.453 12.262 -23.657 1.00 97.31 131 PRO A O 1
ATOM 1001 N N . LYS A 1 132 ? 11.832 11.776 -25.341 1.00 97.00 132 LYS A N 1
ATOM 1002 C CA . LYS A 1 132 ? 10.902 10.931 -26.110 1.00 97.00 132 LYS A CA 1
ATOM 1003 C C . LYS A 1 132 ? 11.548 9.634 -26.602 1.00 97.00 132 LYS A C 1
ATOM 1005 O O . LYS A 1 132 ? 10.916 8.880 -27.331 1.00 97.00 132 LYS A O 1
ATOM 1010 N N . GLY A 1 133 ? 12.817 9.435 -26.264 1.00 97.31 133 GLY A N 1
ATOM 1011 C CA . GLY A 1 133 ? 13.615 8.296 -26.670 1.00 97.31 133 GLY A CA 1
ATOM 1012 C C . GLY A 1 133 ? 13.617 7.204 -25.610 1.00 97.31 133 GLY A C 1
ATOM 1013 O O . GLY A 1 133 ? 13.254 7.399 -24.447 1.00 97.31 133 GLY A O 1
ATOM 1014 N N . HIS A 1 134 ? 14.075 6.034 -26.034 1.00 97.88 134 HIS A N 1
ATOM 1015 C CA . HIS A 1 134 ? 14.239 4.866 -25.182 1.00 97.88 134 HIS A CA 1
ATOM 1016 C C . HIS A 1 134 ? 15.718 4.665 -24.853 1.00 97.88 134 HIS A C 1
ATOM 1018 O O . HIS A 1 134 ? 16.547 4.543 -25.754 1.00 97.88 134 HIS A O 1
ATOM 1024 N N . LEU A 1 135 ? 16.054 4.614 -23.564 1.00 98.69 135 LEU A N 1
ATOM 1025 C CA . LEU A 1 135 ? 17.367 4.191 -23.084 1.00 98.69 135 LEU A CA 1
ATOM 1026 C C . LEU A 1 135 ? 17.351 2.704 -22.706 1.00 98.69 135 LEU A C 1
ATOM 1028 O O . LEU A 1 135 ? 16.606 2.295 -21.817 1.00 98.69 135 LEU A O 1
ATOM 1032 N N . ALA A 1 136 ? 18.210 1.897 -23.327 1.00 98.56 136 ALA A N 1
ATOM 1033 C CA . ALA A 1 136 ? 18.359 0.479 -23.013 1.00 98.56 136 ALA A CA 1
ATOM 1034 C C . ALA A 1 136 ? 19.822 0.115 -22.713 1.00 98.56 136 ALA A C 1
ATOM 1036 O O . ALA A 1 136 ? 20.650 0.115 -23.618 1.00 98.56 136 ALA A O 1
ATOM 1037 N N . LEU A 1 137 ? 20.152 -0.247 -21.471 1.00 98.62 137 LEU A N 1
ATOM 1038 C CA . LEU A 1 137 ? 21.506 -0.671 -21.087 1.00 98.62 137 LEU A CA 1
ATOM 1039 C C . LEU A 1 137 ? 21.522 -2.143 -20.662 1.00 98.62 137 LEU A C 1
ATOM 1041 O O . LEU A 1 137 ? 20.770 -2.557 -19.780 1.00 98.62 137 LEU A O 1
ATOM 1045 N N . GLU A 1 138 ? 22.421 -2.931 -21.245 1.00 98.38 138 GLU A N 1
ATOM 1046 C CA . GLU A 1 138 ? 22.676 -4.321 -20.857 1.00 98.38 138 GLU A CA 1
ATOM 1047 C C . GLU A 1 138 ? 24.176 -4.531 -20.626 1.00 98.38 138 GLU A C 1
ATOM 1049 O O . GLU A 1 138 ? 24.977 -4.300 -21.527 1.00 98.38 138 GLU A O 1
ATOM 1054 N N . GLY A 1 139 ? 24.570 -5.001 -19.440 1.00 97.19 139 GLY A N 1
ATOM 1055 C CA . GLY A 1 139 ? 25.984 -5.229 -19.122 1.00 97.19 139 GLY A CA 1
ATOM 1056 C C . GLY A 1 139 ? 26.220 -6.188 -17.958 1.00 97.19 139 GLY A C 1
ATOM 1057 O O . GLY A 1 139 ? 25.298 -6.560 -17.230 1.00 97.19 139 GLY A O 1
ATOM 1058 N N . PHE A 1 140 ? 27.479 -6.572 -17.742 1.00 96.44 140 PHE A N 1
ATOM 1059 C CA . PHE A 1 140 ? 27.933 -7.419 -16.622 1.00 96.44 140 PHE A CA 1
ATOM 1060 C C . PHE A 1 140 ? 28.302 -6.612 -15.366 1.00 96.44 140 PHE A C 1
ATOM 1062 O O . PHE A 1 140 ? 29.098 -7.038 -14.524 1.00 96.44 140 PHE A O 1
ATOM 1069 N N . GLY A 1 141 ? 27.699 -5.438 -15.226 1.00 97.06 141 GLY A N 1
ATOM 1070 C CA . GLY A 1 141 ? 27.843 -4.540 -14.094 1.00 97.06 141 GLY A CA 1
ATOM 1071 C C . GLY A 1 141 ? 27.598 -3.105 -14.525 1.00 97.06 141 GLY A C 1
ATOM 1072 O O . GLY A 1 141 ? 28.024 -2.715 -15.607 1.00 97.06 141 GLY A O 1
ATOM 1073 N N . ILE A 1 142 ? 26.947 -2.326 -13.670 1.00 97.50 142 ILE A N 1
ATOM 1074 C CA . ILE A 1 142 ? 26.757 -0.887 -13.863 1.00 97.50 142 ILE A CA 1
ATOM 1075 C C . ILE A 1 142 ? 27.462 -0.164 -12.717 1.00 97.50 142 ILE A C 1
ATOM 1077 O O . ILE A 1 142 ? 27.327 -0.546 -11.551 1.00 97.50 142 ILE A O 1
ATOM 1081 N N . ILE A 1 143 ? 28.264 0.841 -13.059 1.00 97.19 143 ILE A N 1
ATOM 1082 C CA . ILE A 1 143 ? 28.978 1.700 -12.113 1.00 97.19 143 ILE A CA 1
ATOM 1083 C C . ILE A 1 143 ? 28.387 3.105 -12.221 1.00 97.19 143 ILE A C 1
ATOM 1085 O O . ILE A 1 143 ? 28.466 3.727 -13.276 1.00 97.19 143 ILE A O 1
ATOM 1089 N N . GLY A 1 144 ? 27.841 3.608 -11.113 1.00 95.88 144 GLY A N 1
ATOM 1090 C CA . GLY A 1 144 ? 27.145 4.896 -11.052 1.00 95.88 144 GLY A CA 1
ATOM 1091 C C . GLY A 1 144 ? 25.632 4.738 -10.889 1.00 95.88 144 GLY A C 1
ATOM 1092 O O . GLY A 1 144 ? 25.100 3.634 -11.007 1.00 95.88 144 GLY A O 1
ATOM 1093 N N . ASP A 1 145 ? 24.969 5.851 -10.585 1.00 96.56 145 ASP A N 1
ATOM 1094 C CA . ASP A 1 145 ? 23.508 5.947 -10.603 1.00 96.56 145 ASP A CA 1
ATOM 1095 C C . ASP A 1 145 ? 23.058 6.276 -12.037 1.00 96.56 145 ASP A C 1
ATOM 1097 O O . ASP A 1 145 ? 23.770 6.954 -12.775 1.00 96.56 145 ASP A O 1
ATOM 1101 N N . ILE A 1 146 ? 21.879 5.803 -12.428 1.00 98.25 146 ILE A N 1
ATOM 1102 C CA . ILE A 1 146 ? 21.282 6.022 -13.746 1.00 98.25 146 ILE A CA 1
ATOM 1103 C C . ILE A 1 146 ? 20.414 7.281 -13.646 1.00 98.25 146 ILE A C 1
ATOM 1105 O O . ILE A 1 146 ? 19.251 7.193 -13.257 1.00 98.25 146 ILE A O 1
ATOM 1109 N N . ASN A 1 147 ? 20.996 8.452 -13.922 1.00 98.19 147 ASN A N 1
ATOM 1110 C CA . ASN A 1 147 ? 20.263 9.722 -13.924 1.00 98.19 147 ASN A CA 1
ATOM 1111 C C . ASN A 1 147 ? 19.684 9.983 -15.318 1.00 98.19 147 ASN A C 1
ATOM 1113 O O . ASN A 1 147 ? 20.432 10.019 -16.304 1.00 98.19 147 ASN A O 1
ATOM 1117 N N . THR A 1 148 ? 18.370 10.164 -15.405 1.00 98.38 148 THR A N 1
ATOM 1118 C CA . THR A 1 148 ? 17.647 10.172 -16.679 1.00 98.38 148 THR A CA 1
ATOM 1119 C C . THR A 1 148 ? 16.610 11.304 -16.774 1.00 98.38 148 THR A C 1
ATOM 1121 O O . THR A 1 148 ? 16.089 11.791 -15.771 1.00 98.38 148 THR A O 1
ATOM 1124 N N . GLU A 1 149 ? 16.385 11.759 -18.009 1.00 98.25 149 GLU A N 1
ATOM 1125 C CA . GLU A 1 149 ? 15.191 12.460 -18.500 1.00 98.25 149 GLU A CA 1
ATOM 1126 C C . GLU A 1 149 ? 14.769 11.722 -19.783 1.00 98.25 149 GLU A C 1
ATOM 1128 O O . GLU A 1 149 ? 15.169 12.119 -20.887 1.00 98.25 149 GLU A O 1
ATOM 1133 N N . VAL A 1 150 ? 14.104 10.567 -19.637 1.00 98.62 150 VAL A N 1
ATOM 1134 C CA . VAL A 1 150 ? 13.765 9.647 -20.746 1.00 98.62 150 VAL A CA 1
ATOM 1135 C C . VAL A 1 150 ? 12.301 9.223 -20.747 1.00 98.62 150 VAL A C 1
ATOM 1137 O O . VAL A 1 150 ? 11.701 9.067 -19.695 1.00 98.62 150 VAL A O 1
ATOM 1140 N N . ASP A 1 151 ? 11.743 8.941 -21.929 1.00 98.19 151 ASP A N 1
ATOM 1141 C CA . ASP A 1 151 ? 10.373 8.408 -22.016 1.00 98.19 151 ASP A CA 1
ATOM 1142 C C . ASP A 1 151 ? 10.306 6.934 -21.595 1.00 98.19 151 ASP A C 1
ATOM 1144 O O . ASP A 1 151 ? 9.420 6.526 -20.843 1.00 98.19 151 ASP A O 1
ATOM 1148 N N . THR A 1 152 ? 11.245 6.122 -22.088 1.00 98.50 152 THR A N 1
ATOM 1149 C CA . THR A 1 152 ? 11.272 4.678 -21.836 1.00 98.50 152 THR A CA 1
ATOM 1150 C C . THR A 1 152 ? 12.657 4.229 -21.359 1.00 98.50 152 THR A C 1
ATOM 1152 O O . THR A 1 152 ? 13.681 4.650 -21.900 1.00 98.50 152 THR A O 1
ATOM 1155 N N . LEU A 1 153 ? 12.700 3.311 -20.390 1.00 98.81 153 LEU A N 1
ATOM 1156 C CA . LEU A 1 153 ? 13.919 2.749 -19.816 1.00 98.81 153 LEU A CA 1
ATOM 1157 C C . LEU A 1 153 ? 13.905 1.212 -19.786 1.00 98.81 153 LEU A C 1
ATOM 1159 O O . LEU A 1 153 ? 12.922 0.573 -19.403 1.00 98.81 153 LEU A O 1
ATOM 1163 N N . THR A 1 154 ? 15.052 0.622 -20.126 1.00 98.81 154 THR A N 1
ATOM 1164 C CA . THR A 1 154 ? 15.354 -0.806 -19.964 1.00 98.81 154 THR A CA 1
ATOM 1165 C C . THR A 1 154 ? 16.766 -0.973 -19.410 1.00 98.81 154 THR A C 1
ATOM 1167 O O . THR A 1 154 ? 17.736 -0.506 -19.997 1.00 98.81 154 THR A O 1
ATOM 1170 N N . ILE A 1 155 ? 16.914 -1.686 -18.302 1.00 98.69 155 ILE A N 1
ATOM 1171 C CA . ILE A 1 155 ? 18.188 -1.988 -17.657 1.00 98.69 155 ILE A CA 1
ATOM 1172 C C . ILE A 1 155 ? 18.277 -3.481 -17.351 1.00 98.69 155 ILE A C 1
ATOM 1174 O O . ILE A 1 155 ? 17.522 -4.019 -16.542 1.00 98.69 155 ILE A O 1
ATOM 1178 N N . VAL A 1 156 ? 19.256 -4.150 -17.954 1.00 98.56 156 VAL A N 1
ATOM 1179 C CA . VAL A 1 156 ? 19.598 -5.546 -17.665 1.00 98.56 156 VAL A CA 1
ATOM 1180 C C . VAL A 1 156 ? 21.008 -5.589 -17.086 1.00 98.56 156 VAL A C 1
ATOM 1182 O O . VAL A 1 156 ? 22.006 -5.549 -17.807 1.00 98.56 156 VAL A O 1
ATOM 1185 N N . ASN A 1 157 ? 21.098 -5.686 -15.763 1.00 98.06 157 ASN A N 1
ATOM 1186 C CA . ASN A 1 157 ? 22.365 -5.726 -15.047 1.00 98.06 157 ASN A CA 1
ATOM 1187 C C . ASN A 1 157 ? 22.692 -7.157 -14.594 1.00 98.06 157 ASN A C 1
ATOM 1189 O O . ASN A 1 157 ? 22.143 -7.677 -13.624 1.00 98.06 157 ASN A O 1
ATOM 1193 N N . LYS A 1 158 ? 23.643 -7.790 -15.284 1.00 97.00 158 LYS A N 1
ATOM 1194 C CA . LYS A 1 158 ? 24.143 -9.146 -14.985 1.00 97.00 158 LYS A CA 1
ATOM 1195 C C . LYS A 1 158 ? 25.332 -9.139 -14.021 1.00 97.00 158 LYS A C 1
ATOM 1197 O O . LYS A 1 158 ? 25.999 -10.162 -13.849 1.00 97.00 158 LYS A O 1
ATOM 1202 N N . GLY A 1 159 ? 25.641 -7.980 -13.442 1.00 94.81 159 GLY A N 1
ATOM 1203 C CA . GLY A 1 159 ? 26.754 -7.795 -12.530 1.00 94.81 159 GLY A CA 1
ATOM 1204 C C . GLY A 1 159 ? 26.610 -8.550 -11.217 1.00 94.81 159 GLY A C 1
ATOM 1205 O O . GLY A 1 159 ? 25.584 -9.145 -10.893 1.00 94.81 159 GLY A O 1
ATOM 1206 N N . LEU A 1 160 ? 27.691 -8.514 -10.442 1.00 93.31 160 LEU A N 1
ATOM 1207 C CA . LEU A 1 160 ? 27.782 -9.132 -9.123 1.00 93.31 160 LEU A CA 1
ATOM 1208 C C . LEU A 1 160 ? 28.108 -8.075 -8.064 1.00 93.31 160 LEU A C 1
ATOM 1210 O O . LEU A 1 160 ? 28.739 -7.054 -8.349 1.00 93.31 160 LEU A O 1
ATOM 1214 N N . ALA A 1 161 ? 27.758 -8.376 -6.812 1.00 88.81 161 ALA A N 1
ATOM 1215 C CA . ALA A 1 161 ? 28.089 -7.557 -5.647 1.00 88.81 161 ALA A CA 1
ATOM 1216 C C . ALA A 1 161 ? 27.696 -6.075 -5.839 1.00 88.81 161 ALA A C 1
ATOM 1218 O O . ALA A 1 161 ? 26.562 -5.782 -6.196 1.00 88.81 161 ALA A O 1
ATOM 1219 N N . ALA A 1 162 ? 28.616 -5.136 -5.594 1.00 86.94 162 ALA A N 1
ATOM 1220 C CA . ALA A 1 162 ? 28.327 -3.700 -5.601 1.00 86.94 162 ALA A CA 1
ATOM 1221 C C . ALA A 1 162 ? 27.893 -3.146 -6.970 1.00 86.94 162 ALA A C 1
ATOM 1223 O O . ALA A 1 162 ? 27.234 -2.113 -7.009 1.00 86.94 162 ALA A O 1
ATOM 1224 N N . ASN A 1 163 ? 28.223 -3.839 -8.064 1.00 94.19 163 ASN A N 1
ATOM 1225 C CA . ASN A 1 163 ? 27.927 -3.391 -9.427 1.00 94.19 163 ASN A CA 1
ATOM 1226 C C . ASN A 1 163 ? 26.654 -4.042 -9.986 1.00 94.19 163 ASN A C 1
ATOM 1228 O O . ASN A 1 163 ? 26.353 -3.866 -11.161 1.00 94.19 163 ASN A O 1
ATOM 1232 N N . ALA A 1 164 ? 25.940 -4.838 -9.182 1.00 97.19 164 ALA A N 1
ATOM 1233 C CA . ALA A 1 164 ? 24.708 -5.512 -9.589 1.00 97.19 164 ALA A CA 1
ATOM 1234 C C . ALA A 1 164 ? 23.453 -4.651 -9.387 1.00 97.19 164 ALA A C 1
ATOM 1236 O O . ALA A 1 164 ? 22.373 -5.031 -9.830 1.00 97.19 164 ALA A O 1
ATOM 1237 N N . ASN A 1 165 ? 23.569 -3.534 -8.669 1.00 97.56 165 ASN A N 1
ATOM 1238 C CA . ASN A 1 165 ? 22.424 -2.691 -8.349 1.00 97.56 165 ASN A CA 1
ATOM 1239 C C . ASN A 1 165 ? 21.919 -1.954 -9.591 1.00 97.56 165 ASN A C 1
ATOM 1241 O O . ASN A 1 165 ? 22.689 -1.622 -10.493 1.00 97.56 165 ASN A O 1
ATOM 1245 N N . ILE A 1 166 ? 20.624 -1.670 -9.592 1.00 98.56 166 ILE A N 1
ATOM 1246 C CA . ILE A 1 166 ? 19.975 -0.756 -10.526 1.00 98.56 166 ILE A CA 1
ATOM 1247 C C . ILE A 1 166 ? 19.432 0.385 -9.672 1.00 98.56 166 ILE A C 1
ATOM 1249 O O . ILE A 1 166 ? 18.575 0.161 -8.823 1.00 98.56 166 ILE A O 1
ATOM 1253 N N . ILE A 1 167 ? 19.992 1.581 -9.840 1.00 98.25 167 ILE A N 1
ATOM 1254 C CA . ILE A 1 167 ? 19.593 2.783 -9.103 1.00 98.25 167 ILE A CA 1
ATOM 1255 C C . ILE A 1 167 ? 19.230 3.828 -10.148 1.00 98.25 167 ILE A C 1
ATOM 1257 O O . ILE A 1 167 ? 20.119 4.325 -10.832 1.00 98.25 167 ILE A O 1
ATOM 1261 N N . VAL A 1 168 ? 17.942 4.112 -10.288 1.00 98.75 168 VAL A N 1
ATOM 1262 C CA . VAL A 1 168 ? 17.375 5.018 -11.288 1.00 98.75 168 VAL A CA 1
ATOM 1263 C C . VAL A 1 168 ? 16.885 6.282 -10.599 1.00 98.75 168 VAL A C 1
ATOM 1265 O O . VAL A 1 168 ? 16.155 6.214 -9.608 1.00 98.75 168 VAL A O 1
ATOM 1268 N N . LYS A 1 169 ? 17.282 7.429 -11.144 1.00 98.62 169 LYS A N 1
ATOM 1269 C CA . LYS A 1 169 ? 16.760 8.747 -10.790 1.00 98.62 169 LYS A CA 1
ATOM 1270 C C . LYS A 1 169 ? 16.262 9.396 -12.065 1.00 98.62 169 LYS A C 1
ATOM 1272 O O . LYS A 1 169 ? 17.056 9.911 -12.848 1.00 98.62 169 LYS A O 1
ATOM 1277 N N . GLU A 1 170 ? 14.961 9.311 -12.264 1.00 98.62 170 GLU A N 1
ATOM 1278 C CA . GLU A 1 170 ? 14.281 9.912 -13.396 1.00 98.62 170 GLU A CA 1
ATOM 1279 C C . GLU A 1 170 ? 13.622 11.209 -12.946 1.00 98.62 170 GLU A C 1
ATOM 1281 O O . GLU A 1 170 ? 13.131 11.336 -11.822 1.00 98.62 170 GLU A O 1
ATOM 1286 N N . LYS A 1 171 ? 13.658 12.210 -13.813 1.00 97.94 171 LYS A N 1
ATOM 1287 C CA . LYS A 1 171 ? 13.200 13.545 -13.472 1.00 97.94 171 LYS A CA 1
ATOM 1288 C C . LYS A 1 171 ? 11.682 13.647 -13.472 1.00 97.94 171 LYS A C 1
ATOM 1290 O O . LYS A 1 171 ? 11.145 14.373 -12.637 1.00 97.94 171 LYS A O 1
ATOM 1295 N N . ASP A 1 172 ? 11.003 12.983 -14.402 1.00 96.19 172 ASP A N 1
ATOM 1296 C CA . ASP A 1 172 ? 9.550 13.065 -14.566 1.00 96.19 172 ASP A CA 1
ATOM 1297 C C . ASP A 1 172 ? 8.876 11.698 -14.788 1.00 96.19 172 ASP A C 1
ATOM 1299 O O . ASP A 1 172 ? 9.134 10.769 -14.022 1.00 96.19 172 ASP A O 1
ATOM 1303 N N . ASP A 1 173 ? 7.935 11.603 -15.730 1.00 97.19 173 ASP A N 1
ATOM 1304 C CA . ASP A 1 173 ? 7.147 10.393 -15.965 1.00 97.19 173 ASP A CA 1
ATOM 1305 C C . ASP A 1 173 ? 8.058 9.334 -16.612 1.00 97.19 173 ASP A C 1
ATOM 1307 O O . ASP A 1 173 ? 8.827 9.642 -17.517 1.00 97.19 173 ASP A O 1
ATOM 1311 N N . LEU A 1 174 ? 7.960 8.070 -16.191 1.00 98.44 174 LEU A N 1
ATOM 1312 C CA . LEU A 1 174 ? 8.850 7.011 -16.675 1.00 98.44 174 LEU A CA 1
ATOM 1313 C C . LEU A 1 174 ? 8.081 5.792 -17.156 1.00 98.44 174 LEU A C 1
ATOM 1315 O O . LEU A 1 174 ? 7.258 5.242 -16.423 1.00 98.44 174 LEU A O 1
ATOM 1319 N N . GLN A 1 175 ? 8.432 5.279 -18.333 1.00 98.44 175 GLN A N 1
ATOM 1320 C CA . GLN A 1 175 ? 7.982 3.964 -18.779 1.00 98.44 175 GLN A CA 1
ATOM 1321 C C . GLN A 1 175 ? 9.100 2.925 -18.646 1.00 98.44 175 GLN A C 1
ATOM 1323 O O . GLN A 1 175 ? 10.177 3.070 -19.214 1.00 98.44 175 GLN A O 1
ATOM 1328 N N . ILE A 1 176 ? 8.837 1.822 -17.952 1.00 98.56 176 ILE A N 1
ATOM 1329 C CA . ILE A 1 176 ? 9.697 0.636 -17.964 1.00 98.56 176 ILE A CA 1
ATOM 1330 C C . ILE A 1 176 ? 9.192 -0.325 -19.033 1.00 98.56 176 ILE A C 1
ATOM 1332 O O . ILE A 1 176 ? 8.015 -0.690 -19.028 1.00 98.56 176 ILE A O 1
ATOM 1336 N N . ALA A 1 177 ? 10.079 -0.757 -19.926 1.00 97.50 177 ALA A N 1
ATOM 1337 C CA . ALA A 1 177 ? 9.739 -1.690 -20.995 1.00 97.50 177 ALA A CA 1
ATOM 1338 C C . ALA A 1 177 ? 10.787 -2.792 -21.164 1.00 97.50 177 ALA A C 1
ATOM 1340 O O . ALA A 1 177 ? 11.956 -2.634 -20.802 1.00 97.50 177 ALA A O 1
ATOM 1341 N N . GLY A 1 178 ? 10.371 -3.909 -21.758 1.00 95.56 178 GLY A N 1
ATOM 1342 C CA . GLY A 1 178 ? 11.235 -5.049 -22.051 1.00 95.56 178 GLY A CA 1
ATOM 1343 C C . GLY A 1 178 ? 12.153 -4.847 -23.258 1.00 95.56 178 GLY A C 1
ATOM 1344 O O . GLY A 1 178 ? 13.000 -5.697 -23.510 1.00 95.56 178 GLY A O 1
ATOM 1345 N N . ASN A 1 179 ? 11.995 -3.772 -24.035 1.00 94.12 179 ASN A N 1
ATOM 1346 C CA . ASN A 1 179 ? 12.666 -3.600 -25.327 1.00 94.12 179 ASN A CA 1
ATOM 1347 C C . ASN A 1 179 ? 12.460 -4.831 -26.235 1.00 94.12 179 ASN A C 1
ATOM 1349 O O . ASN A 1 179 ? 13.415 -5.458 -26.701 1.00 94.12 179 ASN A O 1
ATOM 1353 N N . PHE A 1 180 ? 11.196 -5.240 -26.399 1.00 90.75 180 PHE A N 1
ATOM 1354 C CA . PHE A 1 180 ? 10.782 -6.457 -27.122 1.00 90.75 180 PHE A CA 1
ATOM 1355 C C . PHE A 1 180 ? 11.352 -7.777 -26.556 1.00 90.75 180 PHE A C 1
ATOM 1357 O O . PHE A 1 180 ? 11.379 -8.802 -27.245 1.00 90.75 180 PHE A O 1
ATOM 1364 N N . ASN A 1 181 ? 11.805 -7.773 -25.299 1.00 92.00 181 ASN A N 1
ATOM 1365 C CA . ASN A 1 181 ? 12.276 -8.945 -24.570 1.00 92.00 181 ASN A CA 1
ATOM 1366 C C . ASN A 1 181 ? 11.584 -9.054 -23.202 1.00 92.00 181 ASN A C 1
ATOM 1368 O O . ASN A 1 181 ? 11.885 -8.312 -22.271 1.00 92.00 181 ASN A O 1
ATOM 1372 N N . ASP A 1 182 ? 10.738 -10.071 -23.041 1.00 89.62 182 ASP A N 1
ATOM 1373 C CA . ASP A 1 182 ? 9.980 -10.332 -21.804 1.00 89.62 182 ASP A CA 1
ATOM 1374 C C . ASP A 1 182 ? 10.855 -10.645 -20.570 1.00 89.62 182 ASP A C 1
ATOM 1376 O O . ASP A 1 182 ? 10.357 -10.756 -19.451 1.00 89.62 182 ASP A O 1
ATOM 1380 N N . ASN A 1 183 ? 12.163 -10.857 -20.752 1.00 93.06 183 ASN A N 1
ATOM 1381 C CA . ASN A 1 183 ? 13.122 -11.052 -19.659 1.00 93.06 183 ASN A CA 1
ATOM 1382 C C . ASN A 1 183 ? 14.017 -9.831 -19.414 1.00 93.06 183 ASN A C 1
ATOM 1384 O O . ASN A 1 183 ? 15.003 -9.947 -18.690 1.00 93.06 183 ASN A O 1
ATOM 1388 N N . ALA A 1 184 ? 13.702 -8.700 -20.035 1.00 96.62 184 ALA A N 1
ATOM 1389 C CA . ALA A 1 184 ? 14.295 -7.401 -19.760 1.00 96.62 184 ALA A CA 1
ATOM 1390 C C . ALA A 1 184 ? 13.235 -6.470 -19.142 1.00 96.62 184 ALA A C 1
ATOM 1392 O O . ALA A 1 184 ? 12.116 -6.896 -18.876 1.00 96.62 184 ALA A O 1
ATOM 1393 N N . GLY A 1 185 ? 13.602 -5.229 -18.843 1.00 97.81 185 GLY A N 1
ATOM 1394 C CA . GLY A 1 185 ? 12.835 -4.306 -18.002 1.00 97.81 185 GLY A CA 1
ATOM 1395 C C . GLY A 1 185 ? 13.804 -3.664 -17.026 1.00 97.81 185 GLY A C 1
ATOM 1396 O O . GLY A 1 185 ? 14.809 -3.133 -17.474 1.00 97.81 185 GLY A O 1
ATOM 1397 N N . LEU A 1 186 ? 13.588 -3.793 -15.721 1.00 98.69 186 LEU A N 1
ATOM 1398 C CA . LEU A 1 186 ? 14.615 -3.561 -14.700 1.00 98.69 186 LEU A CA 1
ATOM 1399 C C . LEU A 1 186 ? 15.000 -4.908 -14.086 1.00 98.69 186 LEU A C 1
ATOM 1401 O O . LEU A 1 186 ? 14.278 -5.450 -13.253 1.00 98.69 186 LEU A O 1
ATOM 1405 N N . VAL A 1 187 ? 16.118 -5.482 -14.528 1.00 98.62 187 VAL A N 1
ATOM 1406 C CA . VAL A 1 187 ? 16.465 -6.879 -14.233 1.00 98.62 187 VAL A CA 1
ATOM 1407 C C . VAL A 1 187 ? 17.870 -6.990 -13.663 1.00 98.62 187 VAL A C 1
ATOM 1409 O O . VAL A 1 187 ? 18.851 -6.655 -14.327 1.00 98.62 187 VAL A O 1
ATOM 1412 N N . THR A 1 188 ? 17.972 -7.528 -12.448 1.00 98.12 188 THR A N 1
ATOM 1413 C CA . THR A 1 188 ? 19.237 -7.915 -11.814 1.00 98.12 188 THR A CA 1
ATOM 1414 C C . THR A 1 188 ? 19.064 -9.197 -11.007 1.00 98.12 188 THR A C 1
ATOM 1416 O O . THR A 1 188 ? 18.087 -9.356 -10.295 1.00 98.12 188 THR A O 1
ATOM 1419 N N . ASP A 1 189 ? 20.021 -10.122 -11.076 1.00 96.06 189 ASP A N 1
ATOM 1420 C CA . ASP A 1 189 ? 19.963 -11.388 -10.319 1.00 96.06 189 ASP A CA 1
ATOM 1421 C C . ASP A 1 189 ? 20.749 -11.345 -8.998 1.00 96.06 189 ASP A C 1
ATOM 1423 O O . ASP A 1 189 ? 20.824 -12.349 -8.283 1.00 96.06 189 ASP A O 1
ATOM 1427 N N . HIS A 1 190 ? 21.394 -10.217 -8.679 1.00 96.31 190 HIS A N 1
ATOM 1428 C CA . HIS A 1 190 ? 22.321 -10.120 -7.541 1.00 96.31 190 HIS A CA 1
ATOM 1429 C C . HIS A 1 190 ? 22.283 -8.782 -6.792 1.00 96.31 190 HIS A C 1
ATOM 1431 O O . HIS A 1 190 ? 22.905 -8.682 -5.732 1.00 96.31 190 HIS A O 1
ATOM 1437 N N . GLY A 1 191 ? 21.620 -7.759 -7.334 1.00 97.00 191 GLY A N 1
ATOM 1438 C CA . GLY A 1 191 ? 21.543 -6.424 -6.744 1.00 97.00 191 GLY A CA 1
ATOM 1439 C C . GLY A 1 191 ? 20.124 -6.029 -6.366 1.00 97.00 191 GLY A C 1
ATOM 1440 O O . GLY A 1 191 ? 19.172 -6.754 -6.641 1.00 97.00 191 GLY A O 1
ATOM 1441 N N . LYS A 1 192 ? 20.005 -4.867 -5.725 1.00 97.75 192 LYS A N 1
ATOM 1442 C CA . LYS A 1 192 ? 18.713 -4.222 -5.465 1.00 97.75 192 LYS A CA 1
ATOM 1443 C C . LYS A 1 192 ? 18.248 -3.399 -6.667 1.00 97.75 192 LYS A C 1
ATOM 1445 O O . LYS A 1 192 ? 19.076 -2.998 -7.493 1.00 97.75 192 LYS A O 1
ATOM 1450 N N . ILE A 1 193 ? 16.954 -3.098 -6.702 1.00 98.81 193 ILE A N 1
ATOM 1451 C CA . ILE A 1 193 ? 16.360 -2.117 -7.619 1.00 98.81 193 ILE A CA 1
ATOM 1452 C C . ILE A 1 193 ? 15.848 -0.939 -6.790 1.00 98.81 193 ILE A C 1
ATOM 1454 O O . ILE A 1 193 ? 15.155 -1.137 -5.796 1.00 98.81 193 ILE A O 1
ATOM 1458 N N . ASP A 1 194 ? 16.217 0.273 -7.184 1.00 98.69 194 ASP A N 1
ATOM 1459 C CA . ASP A 1 194 ? 15.827 1.529 -6.545 1.00 98.69 194 ASP A CA 1
ATOM 1460 C C . ASP A 1 194 ? 15.417 2.505 -7.655 1.00 98.69 194 ASP A C 1
ATOM 1462 O O . ASP A 1 194 ? 16.232 2.788 -8.533 1.00 98.69 194 ASP A O 1
ATOM 1466 N N . VAL A 1 195 ? 14.166 2.960 -7.668 1.00 98.88 195 VAL A N 1
ATOM 1467 C CA . VAL A 1 195 ? 13.619 3.875 -8.684 1.00 98.88 195 VAL A CA 1
ATOM 1468 C C . VAL A 1 195 ? 13.045 5.093 -7.982 1.00 98.88 195 VAL A C 1
ATOM 1470 O O . VAL A 1 195 ? 12.217 4.946 -7.087 1.00 98.88 195 VAL A O 1
ATOM 1473 N N . ILE A 1 196 ? 13.470 6.286 -8.392 1.00 98.75 196 ILE A N 1
ATOM 1474 C CA . ILE A 1 196 ? 12.980 7.562 -7.865 1.00 98.75 196 ILE A CA 1
ATOM 1475 C C . ILE A 1 196 ? 12.536 8.424 -9.045 1.00 98.75 196 ILE A C 1
ATOM 1477 O O . ILE A 1 196 ? 13.352 8.692 -9.927 1.00 98.75 196 ILE A O 1
ATOM 1481 N N . LEU A 1 197 ? 11.276 8.868 -9.035 1.00 98.31 197 LEU A N 1
ATOM 1482 C CA . LEU A 1 197 ? 10.781 9.936 -9.907 1.00 98.31 197 LEU A CA 1
ATOM 1483 C C . LEU A 1 197 ? 10.807 11.261 -9.131 1.00 98.31 197 LEU A C 1
ATOM 1485 O O . LEU A 1 197 ? 10.147 11.396 -8.101 1.00 98.31 197 LEU A O 1
ATOM 1489 N N . GLU A 1 198 ? 11.619 12.225 -9.570 1.00 97.38 198 GLU A N 1
ATOM 1490 C CA . GLU A 1 198 ? 11.951 13.412 -8.766 1.00 97.38 198 GLU A CA 1
ATOM 1491 C C . GLU A 1 198 ? 10.856 14.494 -8.756 1.00 97.38 198 GLU A C 1
ATOM 1493 O O . GLU A 1 198 ? 10.736 15.240 -7.777 1.00 97.38 198 GLU A O 1
ATOM 1498 N N . ASN A 1 199 ? 10.070 14.617 -9.829 1.00 95.81 199 ASN A N 1
ATOM 1499 C CA . ASN A 1 199 ? 8.984 15.593 -9.907 1.00 95.81 199 ASN A CA 1
ATOM 1500 C C . ASN A 1 199 ? 7.703 15.078 -9.234 1.00 95.81 199 ASN A C 1
ATOM 1502 O O . ASN A 1 199 ? 7.360 13.900 -9.323 1.00 95.81 199 ASN A O 1
ATOM 1506 N N . SER A 1 200 ? 6.943 15.994 -8.631 1.00 93.94 200 SER A N 1
ATOM 1507 C CA . SER A 1 200 ? 5.618 15.692 -8.085 1.00 93.94 200 SER A CA 1
ATOM 1508 C C . SER A 1 200 ? 4.641 15.271 -9.181 1.00 93.94 200 SER A C 1
ATOM 1510 O O . SER A 1 200 ? 4.707 15.786 -10.301 1.00 93.94 200 SER A O 1
ATOM 1512 N N . ASP A 1 201 ? 3.687 14.417 -8.822 1.00 93.44 201 ASP A N 1
ATOM 1513 C CA . ASP A 1 201 ? 2.674 13.845 -9.721 1.00 93.44 201 ASP A CA 1
ATOM 1514 C C . ASP A 1 201 ? 3.274 13.104 -10.935 1.00 93.44 201 ASP A C 1
ATOM 1516 O O . ASP A 1 201 ? 2.654 13.055 -12.006 1.00 93.44 201 ASP A O 1
ATOM 1520 N N . SER A 1 202 ? 4.502 12.587 -10.808 1.00 95.56 202 SER A N 1
ATOM 1521 C CA . SER A 1 202 ? 5.124 11.774 -11.857 1.00 95.56 202 SER A CA 1
ATOM 1522 C C . SER A 1 202 ? 4.609 10.338 -11.816 1.00 95.56 202 SER A C 1
ATOM 1524 O O . SER A 1 202 ? 4.539 9.741 -10.738 1.00 95.56 202 SER A O 1
ATOM 1526 N N . LEU A 1 203 ? 4.298 9.791 -12.991 1.00 96.69 203 LEU A N 1
ATOM 1527 C CA . LEU A 1 203 ? 3.767 8.443 -13.181 1.00 96.69 203 LEU A CA 1
ATOM 1528 C C . LEU A 1 203 ? 4.871 7.466 -13.598 1.00 96.69 203 LEU A C 1
ATOM 1530 O O . LEU A 1 203 ? 5.506 7.639 -14.640 1.00 96.69 203 LEU A O 1
ATOM 1534 N N . LEU A 1 204 ? 5.031 6.379 -12.841 1.00 98.06 204 LEU A N 1
ATOM 1535 C CA . LEU A 1 204 ? 5.800 5.212 -13.268 1.00 98.06 204 LEU A CA 1
ATOM 1536 C C . LEU A 1 204 ? 4.881 4.200 -13.958 1.00 98.06 204 LEU A C 1
ATOM 1538 O O . LEU A 1 204 ? 4.077 3.541 -13.311 1.00 98.06 204 LEU A O 1
ATOM 1542 N N . THR A 1 205 ? 5.044 3.993 -15.260 1.00 97.81 205 THR A N 1
ATOM 1543 C CA . THR A 1 205 ? 4.350 2.928 -15.994 1.00 97.81 205 THR A CA 1
ATOM 1544 C C . THR A 1 205 ? 5.277 1.731 -16.206 1.00 97.81 205 THR A C 1
ATOM 1546 O O . THR A 1 205 ? 6.228 1.813 -16.979 1.00 97.81 205 THR A O 1
ATOM 1549 N N . HIS A 1 206 ? 4.979 0.569 -15.627 1.00 97.56 206 HIS A N 1
ATOM 1550 C CA . HIS A 1 206 ? 5.600 -0.692 -16.044 1.00 97.56 206 HIS A CA 1
ATOM 1551 C C . HIS A 1 206 ? 4.848 -1.238 -17.258 1.00 97.56 206 HIS A C 1
ATOM 1553 O O . HIS A 1 206 ? 3.864 -1.961 -17.133 1.00 97.56 206 HIS A O 1
ATOM 1559 N N . ARG A 1 207 ? 5.284 -0.836 -18.454 1.00 94.94 207 ARG A N 1
ATOM 1560 C CA . ARG A 1 207 ? 4.604 -1.102 -19.727 1.00 94.94 207 ARG A CA 1
ATOM 1561 C C . ARG A 1 207 ? 4.729 -2.561 -20.170 1.00 94.94 207 ARG A C 1
ATOM 1563 O O . ARG A 1 207 ? 3.761 -3.123 -20.679 1.00 94.94 207 ARG A O 1
ATOM 1570 N N . SER A 1 208 ? 5.917 -3.145 -20.038 1.00 97.00 208 SER A N 1
ATOM 1571 C CA . SER A 1 208 ? 6.234 -4.519 -20.451 1.00 97.00 208 SER A CA 1
ATOM 1572 C C . SER A 1 208 ? 7.529 -5.005 -19.795 1.00 97.00 208 SER A C 1
ATOM 1574 O O . SER A 1 208 ? 8.264 -4.221 -19.195 1.00 97.00 208 SER A O 1
ATOM 1576 N N . GLY A 1 209 ? 7.845 -6.291 -19.961 1.00 96.81 209 GLY A N 1
ATOM 1577 C CA . GLY A 1 209 ? 9.046 -6.883 -19.382 1.00 96.81 209 GLY A CA 1
ATOM 1578 C C . GLY A 1 209 ? 8.864 -7.244 -17.907 1.00 96.81 209 GLY A C 1
ATOM 1579 O O . GLY A 1 209 ? 7.802 -7.719 -17.504 1.00 96.81 209 GLY A O 1
ATOM 1580 N N . LYS A 1 210 ? 9.933 -7.092 -17.122 1.00 97.75 210 LYS A N 1
ATOM 1581 C CA . LYS A 1 210 ? 9.982 -7.428 -15.694 1.00 97.75 210 LYS A CA 1
ATOM 1582 C C . LYS A 1 210 ? 10.672 -6.347 -14.883 1.00 97.75 210 LYS A C 1
ATOM 1584 O O . LYS A 1 210 ? 11.693 -5.810 -15.305 1.00 97.75 210 LYS A O 1
ATOM 1589 N N . ILE A 1 211 ? 10.215 -6.165 -13.650 1.00 98.69 211 ILE A N 1
ATOM 1590 C CA . ILE A 1 211 ? 10.979 -5.513 -12.583 1.00 98.69 211 ILE A CA 1
ATOM 1591 C C . ILE A 1 211 ? 11.360 -6.617 -11.595 1.00 98.69 211 ILE A C 1
ATOM 1593 O O . ILE A 1 211 ? 10.505 -7.129 -10.874 1.00 98.69 211 ILE A O 1
ATOM 1597 N N . THR A 1 212 ? 12.619 -7.069 -11.600 1.00 98.62 212 THR A N 1
ATOM 1598 C CA . THR A 1 212 ? 13.003 -8.236 -10.795 1.00 98.62 212 THR A CA 1
ATOM 1599 C C . THR A 1 212 ? 14.424 -8.234 -10.249 1.00 98.62 212 THR A C 1
ATOM 1601 O O . THR A 1 212 ? 15.383 -7.938 -10.963 1.00 98.62 212 THR A O 1
ATOM 1604 N N . THR A 1 213 ? 14.545 -8.649 -8.981 1.00 98.19 213 THR A N 1
ATOM 1605 C CA . THR A 1 213 ? 15.822 -8.958 -8.307 1.00 98.19 213 THR A CA 1
ATOM 1606 C C . THR A 1 213 ? 16.183 -10.452 -8.363 1.00 98.19 213 THR A C 1
ATOM 1608 O O . THR A 1 213 ? 17.080 -10.924 -7.646 1.00 98.19 213 THR A O 1
ATOM 1611 N N . GLY A 1 214 ? 15.464 -11.225 -9.187 1.00 95.19 214 GLY A N 1
ATOM 1612 C CA . GLY A 1 214 ? 15.654 -12.660 -9.359 1.00 95.19 214 GLY A CA 1
ATOM 1613 C C . GLY A 1 214 ? 15.510 -13.416 -8.037 1.00 95.19 214 GLY A C 1
ATOM 1614 O O . GLY A 1 214 ? 14.580 -13.203 -7.261 1.00 95.19 214 GLY A O 1
ATOM 1615 N N . THR A 1 215 ? 16.455 -14.313 -7.755 1.00 94.56 215 THR A N 1
ATOM 1616 C CA . THR A 1 215 ? 16.489 -15.084 -6.497 1.00 94.56 215 THR A CA 1
ATOM 1617 C C . THR A 1 215 ? 17.487 -14.526 -5.477 1.00 94.56 215 THR A C 1
ATOM 1619 O O . THR A 1 215 ? 17.898 -15.246 -4.567 1.00 94.56 215 THR A O 1
ATOM 1622 N N . SER A 1 216 ? 17.946 -13.283 -5.648 1.00 91.06 216 SER A N 1
ATOM 1623 C CA . SER A 1 216 ? 19.017 -12.696 -4.828 1.00 91.06 216 SER A CA 1
ATOM 1624 C C . SER A 1 216 ? 18.617 -12.428 -3.373 1.00 91.06 216 SER A C 1
ATOM 1626 O O . SER A 1 216 ? 19.488 -12.348 -2.502 1.00 91.06 216 SER A O 1
ATOM 1628 N N . GLY A 1 217 ? 17.315 -12.261 -3.115 1.00 90.69 217 GLY A N 1
ATOM 1629 C CA . GLY A 1 217 ? 16.797 -11.772 -1.837 1.00 90.69 217 GLY A CA 1
ATOM 1630 C C . GLY A 1 217 ? 17.073 -10.287 -1.585 1.00 90.69 217 GLY A C 1
ATOM 1631 O O . GLY A 1 217 ? 17.005 -9.858 -0.439 1.00 90.69 217 GLY A O 1
ATOM 1632 N N . GLN A 1 218 ? 17.450 -9.521 -2.614 1.00 97.38 218 GLN A N 1
ATOM 1633 C CA . GLN A 1 218 ? 17.60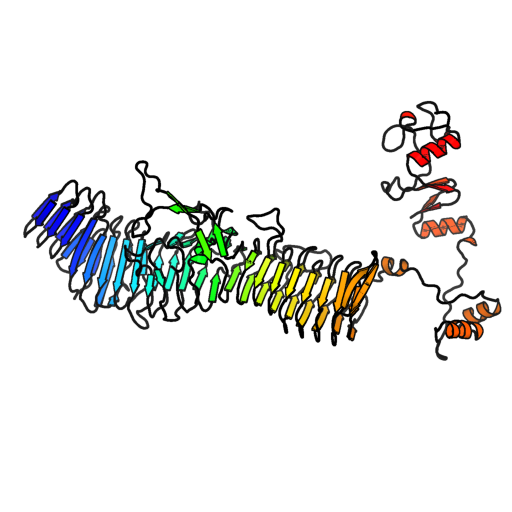0 -8.069 -2.522 1.00 97.38 218 GLN A CA 1
ATOM 1634 C C . GLN A 1 218 ? 16.261 -7.355 -2.715 1.00 97.38 218 GLN A C 1
ATOM 1636 O O . GLN A 1 218 ? 15.346 -7.884 -3.354 1.00 97.38 218 GLN A O 1
ATOM 1641 N N . ASP A 1 219 ? 16.194 -6.141 -2.179 1.00 98.38 219 ASP A N 1
ATOM 1642 C CA . ASP A 1 219 ? 14.977 -5.340 -2.124 1.00 98.38 219 ASP A CA 1
ATOM 1643 C C . ASP A 1 219 ? 14.672 -4.620 -3.447 1.00 98.38 219 ASP A C 1
ATOM 1645 O O . ASP A 1 219 ? 15.565 -4.346 -4.260 1.00 98.38 219 ASP A O 1
ATOM 1649 N N . ILE A 1 220 ? 13.394 -4.281 -3.619 1.00 98.88 220 ILE A N 1
ATOM 1650 C CA . ILE A 1 220 ? 12.879 -3.383 -4.655 1.00 98.88 220 ILE A CA 1
ATOM 1651 C C . ILE A 1 220 ? 12.283 -2.159 -3.953 1.00 98.88 220 ILE A C 1
ATOM 1653 O O . ILE A 1 220 ? 11.437 -2.298 -3.075 1.00 98.88 220 ILE A O 1
ATOM 1657 N N . SER A 1 221 ? 12.721 -0.963 -4.330 1.00 98.75 221 SER A N 1
ATOM 1658 C CA . SER A 1 221 ? 12.214 0.310 -3.813 1.00 98.75 221 SER A CA 1
ATOM 1659 C C . SER A 1 221 ? 11.762 1.182 -4.974 1.00 98.75 221 SER A C 1
ATOM 1661 O O . SER A 1 221 ? 12.516 1.376 -5.928 1.00 98.75 221 SER A O 1
ATOM 1663 N N . ILE A 1 222 ? 10.535 1.690 -4.902 1.00 98.81 222 ILE A N 1
ATOM 1664 C CA . ILE A 1 222 ? 9.951 2.588 -5.896 1.00 98.81 222 ILE A CA 1
ATOM 1665 C C . ILE A 1 222 ? 9.388 3.803 -5.165 1.00 98.81 222 ILE A C 1
ATOM 1667 O O . ILE A 1 222 ? 8.504 3.671 -4.319 1.00 98.81 222 ILE A O 1
ATOM 1671 N N . GLN A 1 223 ? 9.901 4.979 -5.513 1.00 98.50 223 GLN A N 1
ATOM 1672 C CA . GLN A 1 223 ? 9.417 6.266 -5.046 1.00 98.50 223 GLN A CA 1
ATOM 1673 C C . GLN A 1 223 ? 8.860 7.069 -6.228 1.00 98.50 223 GLN A C 1
ATOM 1675 O O . GLN A 1 223 ? 9.621 7.548 -7.068 1.00 98.50 223 GLN A O 1
ATOM 1680 N N . ALA A 1 224 ? 7.538 7.199 -6.294 1.00 97.25 224 ALA A N 1
ATOM 1681 C CA . ALA A 1 224 ? 6.805 7.917 -7.340 1.00 97.25 224 ALA A CA 1
ATOM 1682 C C . ALA A 1 224 ? 5.481 8.433 -6.765 1.00 97.25 224 ALA A C 1
ATOM 1684 O O . ALA A 1 224 ? 4.998 7.881 -5.784 1.00 97.25 224 ALA A O 1
ATOM 1685 N N . ASP A 1 225 ? 4.884 9.469 -7.353 1.00 96.50 225 ASP A N 1
ATOM 1686 C CA . ASP A 1 225 ? 3.565 9.942 -6.903 1.00 96.50 225 ASP A CA 1
ATOM 1687 C C . ASP A 1 225 ? 2.406 9.184 -7.560 1.00 96.50 225 ASP A C 1
ATOM 1689 O O . ASP A 1 225 ? 1.291 9.249 -7.056 1.00 96.50 225 ASP A O 1
ATOM 1693 N N . ASP A 1 226 ? 2.660 8.431 -8.633 1.00 96.56 226 ASP A N 1
ATOM 1694 C CA . ASP A 1 226 ? 1.700 7.484 -9.192 1.00 96.56 226 ASP A CA 1
ATOM 1695 C C . ASP A 1 226 ? 2.401 6.301 -9.883 1.00 96.56 226 ASP A C 1
ATOM 1697 O O . ASP A 1 226 ? 3.556 6.406 -10.316 1.00 96.56 226 ASP A O 1
ATOM 1701 N N . ILE A 1 227 ? 1.721 5.154 -9.966 1.00 96.81 227 ILE A N 1
ATOM 1702 C CA . ILE A 1 227 ? 2.254 3.898 -10.511 1.00 96.81 227 ILE A CA 1
ATOM 1703 C C . ILE A 1 227 ? 1.169 3.162 -11.305 1.00 96.81 227 ILE A C 1
ATOM 1705 O O . ILE A 1 227 ? 0.065 2.974 -10.821 1.00 96.81 227 ILE A O 1
ATOM 1709 N N . ASP A 1 228 ? 1.530 2.654 -12.485 1.00 96.56 228 ASP A N 1
ATOM 1710 C CA . ASP A 1 228 ? 0.711 1.752 -13.305 1.00 96.56 228 ASP A CA 1
ATOM 1711 C C . ASP A 1 228 ? 1.519 0.490 -13.655 1.00 96.56 228 ASP A C 1
ATOM 1713 O O . ASP A 1 228 ? 2.392 0.516 -14.535 1.00 96.56 228 ASP A O 1
ATOM 1717 N N . PHE A 1 229 ? 1.231 -0.645 -13.011 1.00 96.88 229 PHE A N 1
ATOM 1718 C CA . PHE A 1 229 ? 1.861 -1.934 -13.317 1.00 96.88 229 PHE A CA 1
ATOM 1719 C C . PHE A 1 229 ? 1.164 -2.670 -14.467 1.00 96.88 229 PHE A C 1
ATOM 1721 O O . PHE A 1 229 ? 0.732 -3.822 -14.374 1.00 96.88 229 PHE A O 1
ATOM 1728 N N . ARG A 1 230 ? 1.119 -2.006 -15.621 1.00 93.50 230 ARG A N 1
ATOM 1729 C CA . ARG A 1 230 ? 0.414 -2.454 -16.828 1.00 93.50 230 ARG A CA 1
ATOM 1730 C C . ARG A 1 230 ? 0.886 -3.786 -17.412 1.00 93.50 230 ARG A C 1
ATOM 1732 O O . ARG A 1 230 ? 0.079 -4.472 -18.038 1.00 93.50 230 ARG A O 1
ATOM 1739 N N . ALA A 1 231 ? 2.157 -4.148 -17.225 1.00 94.12 231 ALA A N 1
ATOM 1740 C CA . ALA A 1 231 ? 2.715 -5.437 -17.641 1.00 94.12 231 ALA A CA 1
ATOM 1741 C C . ALA A 1 231 ? 1.965 -6.619 -16.998 1.00 94.12 231 ALA A C 1
ATOM 1743 O O . ALA A 1 231 ? 1.948 -7.713 -17.565 1.00 94.12 231 ALA A O 1
ATOM 1744 N N . GLY A 1 232 ? 1.286 -6.368 -15.871 1.00 91.19 232 GLY A N 1
ATOM 1745 C CA . GLY A 1 232 ? 0.311 -7.264 -15.269 1.00 91.19 232 GLY A CA 1
ATOM 1746 C C . GLY A 1 232 ? 0.940 -8.344 -14.400 1.00 91.19 232 GLY A C 1
ATOM 1747 O O . GLY A 1 232 ? 2.040 -8.171 -13.870 1.00 91.19 232 GLY A O 1
ATOM 1748 N N . GLN A 1 233 ? 0.201 -9.442 -14.257 1.00 95.38 233 GLN A N 1
ATOM 1749 C CA . GLN A 1 233 ? 0.452 -10.523 -13.311 1.00 95.38 233 GLN A CA 1
ATOM 1750 C C . GLN A 1 233 ? 1.919 -10.967 -13.237 1.00 95.38 233 GLN A C 1
ATOM 1752 O O . GLN A 1 233 ? 2.562 -11.213 -14.263 1.00 95.38 233 GLN A O 1
ATOM 1757 N N . ASP A 1 234 ? 2.430 -11.122 -12.012 1.00 96.69 234 ASP A N 1
ATOM 1758 C CA . ASP A 1 234 ? 3.775 -11.627 -11.690 1.00 96.69 234 ASP A CA 1
ATOM 1759 C C . ASP A 1 234 ? 4.959 -10.845 -12.306 1.00 96.69 234 ASP A C 1
ATOM 1761 O O . ASP A 1 234 ? 6.109 -11.313 -12.287 1.00 96.69 234 ASP A O 1
ATOM 1765 N N . SER A 1 235 ? 4.713 -9.672 -12.894 1.00 97.44 235 SER A N 1
ATOM 1766 C CA . SER A 1 235 ? 5.727 -8.922 -13.639 1.00 97.44 235 SER A CA 1
ATOM 1767 C C . SER A 1 235 ? 6.725 -8.192 -12.727 1.00 97.44 235 SER A C 1
ATOM 1769 O O . SER A 1 235 ? 7.865 -7.936 -13.135 1.00 97.44 235 SER A O 1
ATOM 1771 N N . VAL A 1 236 ? 6.347 -7.931 -11.473 1.00 98.56 236 VAL A N 1
ATOM 1772 C CA . VAL A 1 236 ? 7.216 -7.402 -10.417 1.00 98.56 236 VAL A CA 1
ATOM 1773 C C . VAL A 1 236 ? 7.534 -8.529 -9.439 1.00 98.56 236 VAL A C 1
ATOM 1775 O O . VAL A 1 236 ? 6.636 -9.110 -8.840 1.00 98.56 236 VAL A O 1
ATOM 1778 N N . SER A 1 237 ? 8.809 -8.895 -9.278 1.00 98.38 237 SER A N 1
ATOM 1779 C CA . SER A 1 237 ? 9.163 -10.091 -8.495 1.00 98.38 237 SER A CA 1
ATOM 1780 C C . SER A 1 237 ? 10.519 -10.027 -7.799 1.00 98.38 237 SER A C 1
ATOM 1782 O O . SER A 1 237 ? 11.516 -9.576 -8.359 1.00 98.38 237 SER A O 1
ATOM 1784 N N . GLY A 1 238 ? 10.589 -10.577 -6.592 1.00 97.56 238 GLY A N 1
ATOM 1785 C CA . GLY A 1 238 ? 11.821 -10.706 -5.824 1.00 97.56 238 GLY A CA 1
ATOM 1786 C C . GLY A 1 238 ? 11.621 -11.606 -4.608 1.00 97.56 238 GLY A C 1
ATOM 1787 O O . GLY A 1 238 ? 10.523 -12.083 -4.352 1.00 97.56 238 GLY A O 1
ATOM 1788 N N . LEU A 1 239 ? 12.702 -11.852 -3.867 1.00 97.88 239 LEU A N 1
ATOM 1789 C CA . LEU A 1 239 ? 12.669 -12.588 -2.591 1.00 97.88 239 LEU A CA 1
ATOM 1790 C C . LEU A 1 239 ? 13.049 -11.702 -1.391 1.00 97.88 239 LEU A C 1
ATOM 1792 O O . LEU A 1 239 ? 13.286 -12.222 -0.306 1.00 97.88 239 LEU A O 1
ATOM 1796 N N . GLY A 1 240 ? 13.236 -10.398 -1.615 1.00 98.12 240 GLY A N 1
ATOM 1797 C CA . GLY A 1 240 ? 13.503 -9.401 -0.576 1.00 98.12 240 GLY A CA 1
ATOM 1798 C C . GLY A 1 240 ? 12.228 -8.660 -0.182 1.00 98.12 240 GLY A C 1
ATOM 1799 O O . GLY A 1 240 ? 11.123 -9.170 -0.371 1.00 98.12 240 GLY A O 1
ATOM 1800 N N . LYS A 1 241 ? 12.372 -7.441 0.331 1.00 98.56 241 LYS A N 1
ATOM 1801 C CA . LYS A 1 241 ? 11.248 -6.530 0.567 1.00 98.56 241 LYS A CA 1
ATOM 1802 C C . LYS A 1 241 ? 10.929 -5.724 -0.694 1.00 98.56 241 LYS A C 1
ATOM 1804 O O . LYS A 1 241 ? 11.849 -5.295 -1.390 1.00 98.56 241 LYS A O 1
ATOM 1809 N N . ILE A 1 242 ? 9.649 -5.464 -0.948 1.00 98.81 242 ILE A N 1
ATOM 1810 C CA . ILE A 1 242 ? 9.220 -4.399 -1.863 1.00 98.81 242 ILE A CA 1
ATOM 1811 C C . ILE A 1 242 ? 8.707 -3.196 -1.066 1.00 98.81 242 ILE A C 1
ATOM 1813 O O . ILE A 1 242 ? 7.983 -3.354 -0.084 1.00 98.81 242 ILE A O 1
ATOM 1817 N N . THR A 1 243 ? 9.117 -1.990 -1.453 1.00 98.88 243 THR A N 1
ATOM 1818 C CA . THR A 1 243 ? 8.697 -0.729 -0.831 1.00 98.88 243 THR A CA 1
ATOM 1819 C C . THR A 1 243 ? 8.200 0.239 -1.897 1.00 98.88 243 THR A C 1
ATOM 1821 O O . THR A 1 243 ? 8.923 0.522 -2.850 1.00 98.88 243 THR A O 1
ATOM 1824 N N . ILE A 1 244 ? 6.977 0.738 -1.722 1.00 98.81 244 ILE A N 1
ATOM 1825 C CA . ILE A 1 244 ? 6.318 1.702 -2.607 1.00 98.81 244 ILE A CA 1
ATOM 1826 C C . ILE A 1 244 ? 5.946 2.939 -1.787 1.00 98.81 244 ILE A C 1
ATOM 1828 O O . ILE A 1 244 ? 5.157 2.846 -0.843 1.00 98.81 244 ILE A O 1
ATOM 1832 N N . THR A 1 245 ? 6.508 4.095 -2.134 1.00 98.31 245 THR A N 1
ATOM 1833 C CA . THR A 1 245 ? 6.294 5.360 -1.412 1.00 98.31 245 THR A CA 1
ATOM 1834 C C . THR A 1 245 ? 6.094 6.535 -2.362 1.00 98.31 245 THR A C 1
ATOM 1836 O O . THR A 1 245 ? 6.547 6.516 -3.503 1.00 98.31 245 THR A O 1
ATOM 1839 N N . ALA A 1 246 ? 5.435 7.584 -1.876 1.00 97.06 246 ALA A N 1
ATOM 1840 C CA . ALA A 1 246 ? 5.335 8.861 -2.571 1.00 97.06 246 ALA A CA 1
ATOM 1841 C C . ALA A 1 246 ? 6.635 9.671 -2.491 1.00 97.06 246 ALA A C 1
ATOM 1843 O O . ALA A 1 246 ? 7.431 9.527 -1.548 1.00 97.06 246 ALA A O 1
ATOM 1844 N N . ILE A 1 247 ? 6.817 10.587 -3.446 1.00 95.44 247 ILE A N 1
ATOM 1845 C CA . ILE A 1 247 ? 7.776 11.690 -3.295 1.00 95.44 247 ILE A CA 1
ATOM 1846 C C . ILE A 1 247 ? 7.126 12.872 -2.554 1.00 95.44 247 ILE A C 1
ATOM 1848 O O . ILE A 1 247 ? 7.794 13.557 -1.771 1.00 95.44 247 ILE A O 1
ATOM 1852 N N . SER A 1 248 ? 5.818 13.077 -2.741 1.00 96.19 248 SER A N 1
ATOM 1853 C CA . SER A 1 248 ? 5.019 14.111 -2.072 1.00 96.19 248 SER A CA 1
ATOM 1854 C C . SER A 1 248 ? 4.678 13.771 -0.611 1.00 96.19 248 SER A C 1
ATOM 1856 O O . SER A 1 248 ? 4.483 12.616 -0.246 1.00 96.19 248 SER A O 1
ATOM 1858 N N . ASP A 1 249 ? 4.590 14.795 0.254 1.00 95.88 249 ASP A N 1
ATOM 1859 C CA . ASP A 1 249 ? 4.359 14.632 1.706 1.00 95.88 249 ASP A CA 1
ATOM 1860 C C . ASP A 1 249 ? 2.872 14.594 2.116 1.00 95.88 249 ASP A C 1
ATOM 1862 O O . ASP A 1 249 ? 2.549 14.401 3.294 1.00 95.88 249 ASP A O 1
ATOM 1866 N N . ASP A 1 250 ? 1.975 14.797 1.153 1.00 96.56 250 ASP A N 1
ATOM 1867 C CA . ASP A 1 250 ? 0.524 14.907 1.306 1.00 96.56 250 ASP A CA 1
ATOM 1868 C C . ASP A 1 250 ? -0.277 14.068 0.295 1.00 96.56 250 ASP A C 1
ATOM 1870 O O . ASP A 1 250 ? -1.483 14.278 0.135 1.00 96.56 250 ASP A O 1
ATOM 1874 N N . LEU A 1 251 ? 0.366 13.073 -0.324 1.00 96.88 251 LEU A N 1
ATOM 1875 C CA . LEU A 1 251 ? -0.254 12.218 -1.331 1.00 96.88 251 LEU A CA 1
ATOM 1876 C C . LEU A 1 251 ? -1.409 11.371 -0.762 1.00 96.88 251 LEU A C 1
ATOM 1878 O O . LEU A 1 251 ? -1.422 10.962 0.408 1.00 96.88 251 LEU A O 1
ATOM 1882 N N . THR A 1 252 ? -2.388 11.077 -1.620 1.00 98.00 252 THR A N 1
ATOM 1883 C CA . THR A 1 252 ? -3.422 10.073 -1.348 1.00 98.00 252 THR A CA 1
ATOM 1884 C C . THR A 1 252 ? -3.060 8.730 -1.977 1.00 98.00 252 THR A C 1
ATOM 1886 O O . THR A 1 252 ? -3.057 8.600 -3.189 1.00 98.00 252 THR A O 1
ATOM 1889 N N . TYR A 1 253 ? -2.848 7.700 -1.169 1.00 98.56 253 TYR A N 1
ATOM 1890 C CA . TYR A 1 253 ? -2.726 6.320 -1.630 1.00 98.56 253 TYR A CA 1
ATOM 1891 C C . TYR A 1 253 ? -4.115 5.688 -1.754 1.00 98.56 253 TYR A C 1
ATOM 1893 O O . TYR A 1 253 ? -4.914 5.718 -0.812 1.00 98.56 253 TYR A O 1
ATOM 1901 N N . ARG A 1 254 ? -4.425 5.075 -2.890 1.00 98.31 254 ARG A N 1
ATOM 1902 C CA . ARG A 1 254 ? -5.602 4.218 -3.059 1.00 98.31 254 ARG A CA 1
ATOM 1903 C C . ARG A 1 254 ? -5.100 2.821 -3.382 1.00 98.31 254 ARG A C 1
ATOM 1905 O O . ARG A 1 254 ? -4.265 2.652 -4.256 1.00 98.31 254 ARG A O 1
ATOM 1912 N N . VAL A 1 255 ? -5.571 1.832 -2.634 1.00 98.44 255 VAL A N 1
ATOM 1913 C CA . VAL A 1 255 ? -5.057 0.462 -2.697 1.00 98.44 255 VAL A CA 1
ATOM 1914 C C . VAL A 1 255 ? -6.213 -0.509 -2.911 1.00 98.44 255 VAL A C 1
ATOM 1916 O O . VAL A 1 255 ? -7.269 -0.379 -2.280 1.00 98.44 255 VAL A O 1
ATOM 1919 N N . GLY A 1 256 ? -6.020 -1.475 -3.806 1.00 97.31 256 GLY A N 1
ATOM 1920 C CA . GLY A 1 256 ? -7.026 -2.457 -4.188 1.00 97.31 256 GLY A CA 1
ATOM 1921 C C . GLY A 1 256 ? -8.209 -1.801 -4.897 1.00 97.31 256 GLY A C 1
ATOM 1922 O O . GLY A 1 256 ? -8.059 -0.915 -5.740 1.00 97.31 256 GLY A O 1
ATOM 1923 N N . SER A 1 257 ? -9.427 -2.197 -4.537 1.00 95.69 257 SER A N 1
ATOM 1924 C CA . SER A 1 257 ? -10.633 -1.715 -5.221 1.00 95.69 257 SER A CA 1
ATOM 1925 C C . SER A 1 257 ? -10.893 -0.201 -5.102 1.00 95.69 257 SER A C 1
ATOM 1927 O O . SER A 1 257 ? -11.750 0.321 -5.819 1.00 95.69 257 SER A O 1
ATOM 1929 N N . ALA A 1 258 ? -10.198 0.504 -4.200 1.00 96.56 258 ALA A N 1
ATOM 1930 C CA . ALA A 1 258 ? -10.299 1.956 -4.039 1.00 96.56 258 ALA A CA 1
ATOM 1931 C C . ALA A 1 258 ? -9.611 2.736 -5.173 1.00 96.56 258 ALA A C 1
ATOM 1933 O O . ALA A 1 258 ? -9.981 3.884 -5.415 1.00 96.56 258 ALA A O 1
ATOM 1934 N N . ALA A 1 259 ? -8.658 2.105 -5.864 1.00 96.50 259 ALA A N 1
ATOM 1935 C CA . ALA A 1 259 ? -7.898 2.658 -6.988 1.00 96.50 259 ALA A CA 1
ATOM 1936 C C . ALA A 1 259 ? -8.505 2.318 -8.361 1.00 96.50 259 ALA A C 1
ATOM 1938 O O . ALA A 1 259 ? -7.877 2.467 -9.401 1.00 96.50 259 ALA A O 1
ATOM 1939 N N . GLN A 1 260 ? -9.743 1.822 -8.388 1.00 94.00 260 GLN A N 1
ATOM 1940 C CA . GLN A 1 260 ? -10.391 1.413 -9.629 1.00 94.00 260 GLN A CA 1
ATOM 1941 C C . GLN A 1 260 ? -11.898 1.629 -9.593 1.00 94.00 260 GLN A C 1
ATOM 1943 O O . GLN A 1 260 ? -12.533 1.816 -8.551 1.00 94.00 260 GLN A O 1
ATOM 1948 N N . THR A 1 261 ? -12.507 1.560 -10.771 1.00 91.38 261 THR A N 1
ATOM 1949 C CA . THR A 1 261 ? -13.961 1.465 -10.889 1.00 91.38 261 THR A CA 1
ATOM 1950 C C . THR A 1 261 ? -14.460 0.101 -10.410 1.00 91.38 261 THR A C 1
ATOM 1952 O O . THR A 1 261 ? -13.739 -0.893 -10.425 1.00 91.38 261 THR A O 1
ATOM 1955 N N . ARG A 1 262 ? -15.769 -0.009 -10.151 1.00 88.44 262 ARG A N 1
ATOM 1956 C CA . ARG A 1 262 ? -16.439 -1.300 -9.896 1.00 88.44 262 ARG A CA 1
ATOM 1957 C C . ARG A 1 262 ? -16.303 -2.354 -11.011 1.00 88.44 262 ARG A C 1
ATOM 1959 O O . ARG A 1 262 ? -16.781 -3.468 -10.838 1.00 88.44 262 ARG A O 1
ATOM 1966 N N . TYR A 1 263 ? -15.774 -1.982 -12.177 1.00 88.19 263 TYR A N 1
ATOM 1967 C CA . TYR A 1 263 ? -15.538 -2.883 -13.308 1.00 88.19 263 TYR A CA 1
ATOM 1968 C C . TYR A 1 263 ? -14.056 -3.254 -13.464 1.00 88.19 263 TYR A C 1
ATOM 1970 O O . TYR A 1 263 ? -13.688 -3.820 -14.486 1.00 88.19 263 TYR A O 1
ATOM 1978 N N . GLY A 1 264 ? -13.215 -2.883 -12.495 1.00 85.69 264 GLY A N 1
ATOM 1979 C CA . GLY A 1 264 ? -11.782 -3.166 -12.501 1.00 85.69 264 GLY A CA 1
ATOM 1980 C C . GLY A 1 264 ? -10.941 -2.164 -13.290 1.00 85.69 264 GLY A C 1
ATOM 1981 O O . GLY A 1 264 ? -9.726 -2.269 -13.266 1.00 85.69 264 GLY A O 1
ATOM 1982 N N . ASN A 1 265 ? -11.550 -1.189 -13.982 1.00 87.56 265 ASN A N 1
ATOM 1983 C CA . ASN A 1 265 ? -10.766 -0.176 -14.696 1.00 87.56 265 ASN A CA 1
ATOM 1984 C C . ASN A 1 265 ? -9.984 0.676 -13.696 1.00 87.56 265 ASN A C 1
ATOM 1986 O O . ASN A 1 265 ? -10.609 1.354 -12.875 1.00 87.56 265 ASN A O 1
ATOM 1990 N N . ASP A 1 266 ? -8.669 0.637 -13.830 1.00 86.56 266 ASP A N 1
ATOM 1991 C CA . ASP A 1 266 ? -7.694 1.386 -13.048 1.00 86.56 266 ASP A CA 1
ATOM 1992 C C . ASP A 1 266 ? -7.801 2.911 -13.268 1.00 86.56 266 ASP A C 1
ATOM 1994 O O . ASP A 1 266 ? -8.226 3.373 -14.336 1.00 86.56 266 ASP A O 1
ATOM 1998 N N . TYR A 1 267 ? -7.449 3.679 -12.238 1.00 89.81 267 TYR A N 1
ATOM 1999 C CA . TYR A 1 267 ? -7.406 5.137 -12.221 1.00 89.81 267 TYR A CA 1
ATOM 2000 C C . TYR A 1 267 ? -6.018 5.735 -12.495 1.00 89.81 267 TYR A C 1
ATOM 2002 O O . TYR A 1 267 ? -5.994 6.885 -12.928 1.00 89.81 267 TYR A O 1
ATOM 2010 N N . SER A 1 268 ? -4.919 4.977 -12.372 1.00 81.31 268 SER A N 1
ATOM 2011 C CA . SER A 1 268 ? -3.536 5.465 -12.595 1.00 81.31 268 SER A CA 1
ATOM 2012 C C . SER A 1 268 ? -3.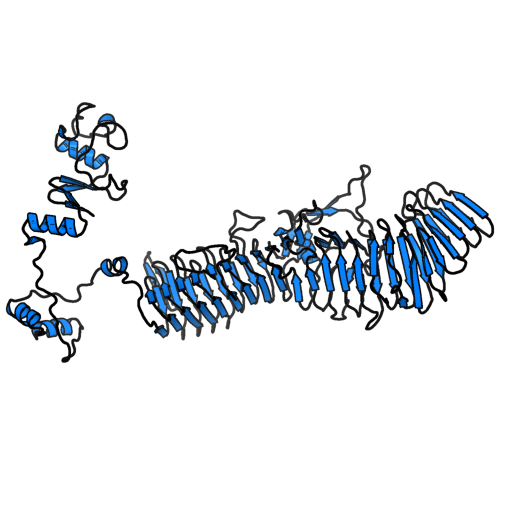309 6.101 -13.983 1.00 81.31 268 SER A C 1
ATOM 2014 O O . SER A 1 268 ? -2.559 7.053 -14.169 1.00 81.31 268 SER A O 1
ATOM 2016 N N . GLY A 1 269 ? -4.032 5.633 -15.006 1.00 70.38 269 GLY A N 1
ATOM 2017 C CA . GLY A 1 269 ? -4.031 6.229 -16.351 1.00 70.38 269 GLY A CA 1
ATOM 2018 C C . GLY A 1 269 ? -4.907 7.486 -16.508 1.00 70.38 269 GLY A C 1
ATOM 2019 O O . GLY A 1 269 ? -5.198 7.887 -17.641 1.00 70.38 269 GLY A O 1
ATOM 2020 N N . GLY A 1 270 ? -5.423 8.032 -15.406 1.00 67.94 270 GLY A N 1
ATOM 2021 C CA . GLY A 1 270 ? -6.389 9.126 -15.336 1.00 67.94 270 GLY A CA 1
ATOM 2022 C C . GLY A 1 270 ? -5.780 10.533 -15.376 1.00 67.94 270 GLY A C 1
ATOM 2023 O O . GLY A 1 270 ? -4.652 10.753 -15.803 1.00 67.94 270 GLY A O 1
ATOM 2024 N N . GLU A 1 271 ? -6.572 11.532 -14.977 1.00 75.75 271 GLU A N 1
ATOM 2025 C CA . GLU A 1 271 ? -6.069 12.900 -14.783 1.00 75.75 271 GLU A CA 1
ATOM 2026 C C . GLU A 1 271 ? -5.172 12.941 -13.541 1.00 75.75 271 GLU A C 1
ATOM 2028 O O . GLU A 1 271 ? -5.519 12.308 -12.550 1.00 75.75 271 GLU A O 1
ATOM 2033 N N . LYS A 1 272 ? -4.098 13.746 -13.553 1.00 85.00 272 LYS A N 1
ATOM 2034 C CA . LYS A 1 272 ? -3.242 13.964 -12.371 1.00 85.00 272 LYS A CA 1
ATOM 2035 C C . LYS A 1 272 ? -4.086 14.530 -11.220 1.00 85.00 272 LYS A C 1
ATOM 2037 O O . LYS A 1 272 ? -4.388 15.728 -11.194 1.00 85.00 272 LYS A O 1
ATOM 2042 N N . ASP A 1 273 ? -4.509 13.665 -10.302 1.00 88.31 273 ASP A N 1
ATOM 2043 C CA . ASP A 1 273 ? -5.431 13.978 -9.205 1.00 88.31 273 ASP A CA 1
ATOM 2044 C C . ASP A 1 273 ? -4.748 13.975 -7.827 1.00 88.31 273 ASP A C 1
ATOM 2046 O O . ASP A 1 273 ? -5.426 14.111 -6.803 1.00 88.31 273 ASP A O 1
ATOM 2050 N N . HIS A 1 274 ? -3.410 13.922 -7.827 1.00 93.94 274 HIS A N 1
ATOM 2051 C CA . HIS A 1 274 ? -2.558 13.886 -6.641 1.00 93.94 274 HIS A CA 1
ATOM 2052 C C . HIS A 1 274 ? -2.826 12.653 -5.759 1.00 93.94 274 HIS A C 1
ATOM 2054 O O . HIS A 1 274 ? -2.884 12.726 -4.521 1.00 93.94 274 HIS A O 1
ATOM 2060 N N . ALA A 1 275 ? -3.038 11.512 -6.414 1.00 95.75 275 ALA A N 1
ATOM 2061 C CA . ALA A 1 275 ? -3.137 10.208 -5.792 1.00 95.75 275 ALA A CA 1
ATOM 2062 C C . ALA A 1 275 ? -2.226 9.197 -6.498 1.00 95.75 275 ALA A C 1
ATOM 2064 O O . ALA A 1 275 ? -1.997 9.302 -7.696 1.00 95.75 275 ALA A O 1
ATOM 2065 N N . MET A 1 276 ? -1.756 8.215 -5.729 1.00 97.62 276 MET A N 1
ATOM 2066 C CA . MET A 1 276 ? -1.195 6.979 -6.261 1.00 97.62 276 MET A CA 1
ATOM 2067 C C . MET A 1 276 ? -2.299 5.929 -6.262 1.00 97.62 276 MET A C 1
ATOM 2069 O O . MET A 1 276 ? -2.844 5.602 -5.197 1.00 97.62 276 MET A O 1
ATOM 2073 N N . ASP A 1 277 ? -2.607 5.396 -7.437 1.00 97.12 277 ASP A N 1
ATOM 2074 C CA . ASP A 1 277 ? -3.652 4.398 -7.635 1.00 97.12 277 ASP A CA 1
ATOM 2075 C C . ASP A 1 277 ? -3.028 3.004 -7.831 1.00 97.12 277 ASP A C 1
ATOM 2077 O O . ASP A 1 277 ? -2.570 2.652 -8.906 1.00 97.12 277 ASP A O 1
ATOM 2081 N N . LEU A 1 278 ? -3.022 2.184 -6.774 1.00 97.50 278 LEU A N 1
ATOM 2082 C CA . LEU A 1 278 ? -2.610 0.775 -6.824 1.00 97.50 278 LEU A CA 1
ATOM 2083 C C . LEU A 1 278 ? -3.852 -0.118 -6.893 1.00 97.50 278 LEU A C 1
ATOM 2085 O O . LEU A 1 278 ? -4.367 -0.576 -5.866 1.00 97.50 278 LEU A O 1
ATOM 2089 N N . SER A 1 279 ? -4.369 -0.329 -8.100 1.00 96.56 279 SER A N 1
ATOM 2090 C CA . SER A 1 279 ? -5.572 -1.125 -8.357 1.00 96.56 279 SER A CA 1
ATOM 2091 C C . SER A 1 279 ? -5.371 -2.618 -8.068 1.00 96.56 279 SER A C 1
ATOM 2093 O O . SER A 1 279 ? -4.265 -3.085 -7.804 1.00 96.56 279 SER A O 1
ATOM 2095 N N . THR A 1 280 ? -6.440 -3.418 -8.149 1.00 95.81 280 THR A N 1
ATOM 2096 C CA . THR A 1 280 ? -6.327 -4.886 -7.998 1.00 95.81 280 THR A CA 1
ATOM 2097 C C . THR A 1 280 ? -5.380 -5.516 -9.022 1.00 95.81 280 THR A C 1
ATOM 2099 O O . THR A 1 280 ? -4.713 -6.495 -8.701 1.00 95.81 280 THR A O 1
ATOM 2102 N N . ARG A 1 281 ? -5.254 -4.921 -10.216 1.00 95.56 281 ARG A N 1
ATOM 2103 C CA . ARG A 1 281 ? -4.269 -5.324 -11.228 1.00 95.56 281 ARG A CA 1
ATOM 2104 C C . ARG A 1 281 ? -2.840 -5.033 -10.778 1.00 95.56 281 ARG A C 1
ATOM 2106 O O . ARG A 1 281 ? -1.954 -5.844 -11.024 1.00 95.56 281 ARG A O 1
ATOM 2113 N N . ASP A 1 282 ? -2.611 -3.883 -10.154 1.00 97.56 282 ASP A N 1
ATOM 2114 C CA . ASP A 1 282 ? -1.269 -3.489 -9.724 1.00 97.56 282 ASP A CA 1
ATOM 2115 C C . ASP A 1 282 ? -0.805 -4.329 -8.538 1.00 97.56 282 ASP A C 1
ATOM 2117 O O . ASP A 1 282 ? 0.365 -4.692 -8.456 1.00 97.56 282 ASP A O 1
ATOM 2121 N N . ILE A 1 283 ? -1.733 -4.723 -7.664 1.00 97.81 283 ILE A N 1
ATOM 2122 C CA . ILE A 1 283 ? -1.448 -5.705 -6.616 1.00 97.81 283 ILE A CA 1
ATOM 2123 C C . ILE A 1 283 ? -1.160 -7.090 -7.221 1.00 97.81 283 ILE A C 1
ATOM 2125 O O . ILE A 1 283 ? -0.158 -7.689 -6.853 1.00 97.81 283 ILE A O 1
ATOM 2129 N N . ASP A 1 284 ? -1.945 -7.561 -8.200 1.00 97.62 284 ASP A N 1
ATOM 2130 C CA . ASP A 1 284 ? -1.707 -8.839 -8.909 1.00 97.62 284 ASP A CA 1
ATOM 2131 C C . ASP A 1 284 ? -0.380 -8.864 -9.699 1.00 97.62 284 ASP A C 1
ATOM 2133 O O . ASP A 1 284 ? 0.192 -9.925 -9.961 1.00 97.62 284 ASP A O 1
ATOM 2137 N N . ALA A 1 285 ? 0.164 -7.699 -10.063 1.00 98.00 285 ALA A N 1
ATOM 2138 C CA . ALA A 1 285 ? 1.482 -7.604 -10.684 1.00 98.00 285 ALA A CA 1
ATOM 2139 C C . ALA A 1 285 ? 2.632 -7.951 -9.725 1.00 98.00 285 ALA A C 1
ATOM 2141 O O . ALA A 1 285 ? 3.727 -8.300 -10.188 1.00 98.00 285 ALA A O 1
ATOM 2142 N N . LEU A 1 286 ? 2.402 -7.859 -8.410 1.00 98.25 286 LEU A N 1
ATOM 2143 C CA . LEU A 1 286 ? 3.359 -8.256 -7.386 1.00 98.25 286 LEU A CA 1
ATOM 2144 C C . LEU A 1 286 ? 3.320 -9.772 -7.227 1.00 98.25 286 LEU A C 1
ATOM 2146 O O . LEU A 1 286 ? 2.387 -10.343 -6.676 1.00 98.25 286 LEU A O 1
ATOM 2150 N N . LYS A 1 287 ? 4.370 -10.433 -7.701 1.00 97.44 287 LYS A N 1
ATOM 2151 C CA . LYS A 1 287 ? 4.492 -11.878 -7.577 1.00 97.44 287 LYS A CA 1
ATOM 2152 C C . LYS A 1 287 ? 4.650 -12.303 -6.118 1.00 97.44 287 LYS A C 1
ATOM 2154 O O . LYS A 1 287 ? 5.539 -11.790 -5.434 1.00 97.44 287 LYS A O 1
ATOM 2159 N N . ASP A 1 288 ? 3.936 -13.358 -5.734 1.00 96.06 288 ASP A N 1
ATOM 2160 C CA . ASP A 1 288 ? 4.149 -14.046 -4.461 1.00 96.06 288 ASP A CA 1
ATOM 2161 C C . ASP A 1 288 ? 5.636 -14.409 -4.231 1.00 96.06 288 ASP A C 1
ATOM 2163 O O . ASP A 1 288 ? 6.321 -14.970 -5.104 1.00 96.06 288 ASP A O 1
ATOM 2167 N N . GLY A 1 289 ? 6.124 -14.185 -3.011 1.00 95.81 289 GLY A N 1
ATOM 2168 C CA . GLY A 1 289 ? 7.452 -14.607 -2.553 1.00 95.81 289 GLY A CA 1
ATOM 2169 C C . GLY A 1 289 ? 8.335 -13.506 -1.969 1.00 95.81 289 GLY A C 1
ATOM 2170 O O . GLY A 1 289 ? 9.444 -13.818 -1.518 1.00 95.81 289 GLY A O 1
ATOM 2171 N N . PHE A 1 290 ? 7.869 -12.256 -1.937 1.00 98.25 290 PHE A N 1
ATOM 2172 C CA . PHE A 1 290 ? 8.539 -11.204 -1.173 1.00 98.25 290 PHE A CA 1
ATOM 2173 C C . PHE A 1 290 ? 8.589 -11.579 0.318 1.00 98.25 290 PHE A C 1
ATOM 2175 O O . PHE A 1 290 ? 7.727 -12.277 0.845 1.00 98.25 290 PHE A O 1
ATOM 2182 N N . THR A 1 291 ? 9.609 -11.120 1.044 1.00 98.06 291 THR A N 1
ATOM 2183 C CA . THR A 1 291 ? 9.614 -11.280 2.509 1.00 98.06 291 THR A CA 1
ATOM 2184 C C . THR A 1 291 ? 8.623 -10.346 3.184 1.00 98.06 291 THR A C 1
ATOM 2186 O O . THR A 1 291 ? 8.198 -10.627 4.299 1.00 98.06 291 THR A O 1
ATOM 2189 N N . GLN A 1 292 ? 8.333 -9.210 2.543 1.00 98.44 292 GLN A N 1
ATOM 2190 C CA . GLN A 1 292 ? 7.453 -8.170 3.055 1.00 98.44 292 GLN A CA 1
ATOM 2191 C C . GLN A 1 292 ? 7.033 -7.222 1.922 1.00 98.44 292 GLN A C 1
ATOM 2193 O O . GLN A 1 292 ? 7.856 -6.889 1.063 1.00 98.44 292 GLN A O 1
ATOM 2198 N N . ILE A 1 293 ? 5.792 -6.741 1.975 1.00 98.69 293 ILE A N 1
ATOM 2199 C CA . ILE A 1 293 ? 5.271 -5.649 1.143 1.00 98.69 293 ILE A CA 1
ATOM 2200 C C . ILE A 1 293 ? 5.092 -4.411 2.029 1.00 98.69 293 ILE A C 1
ATOM 2202 O O . ILE A 1 293 ? 4.427 -4.477 3.060 1.00 98.69 293 ILE A O 1
ATOM 2206 N N . GLU A 1 294 ? 5.685 -3.278 1.653 1.00 98.81 294 GLU A N 1
ATOM 2207 C CA . GLU A 1 294 ? 5.529 -1.995 2.349 1.00 98.81 294 GLU A CA 1
ATOM 2208 C C . GLU A 1 294 ? 4.969 -0.939 1.389 1.00 98.81 294 GLU A C 1
ATOM 2210 O O . GLU A 1 294 ? 5.584 -0.654 0.362 1.00 98.81 294 GLU A O 1
ATOM 2215 N N . ILE A 1 295 ? 3.809 -0.362 1.719 1.00 98.81 295 ILE A N 1
ATOM 2216 C CA . ILE A 1 295 ? 3.148 0.670 0.907 1.00 98.81 295 ILE A CA 1
ATOM 2217 C C . ILE A 1 295 ? 2.827 1.881 1.784 1.00 98.81 295 ILE A C 1
ATOM 2219 O O . ILE A 1 295 ? 2.190 1.756 2.835 1.00 98.81 295 ILE A O 1
ATOM 2223 N N . GLY A 1 296 ? 3.216 3.060 1.309 1.00 98.31 296 GLY A N 1
ATOM 2224 C CA . GLY A 1 296 ? 2.899 4.344 1.923 1.00 98.31 296 GLY A CA 1
ATOM 2225 C C . GLY A 1 296 ? 3.987 4.897 2.847 1.00 98.31 296 GLY A C 1
ATOM 2226 O O . GLY A 1 296 ? 5.117 4.415 2.871 1.00 98.31 296 GLY A O 1
ATOM 2227 N N . ASP A 1 297 ? 3.666 5.952 3.594 1.00 96.38 297 ASP A N 1
ATOM 2228 C CA . ASP A 1 297 ? 4.633 6.740 4.367 1.00 96.38 297 ASP A CA 1
ATOM 2229 C C . ASP A 1 297 ? 4.116 7.161 5.755 1.00 96.38 297 ASP A C 1
ATOM 2231 O O . ASP A 1 297 ? 2.938 7.031 6.077 1.00 96.38 297 ASP A O 1
ATOM 2235 N N . ASP A 1 298 ? 5.007 7.709 6.585 1.00 92.19 298 ASP A N 1
ATOM 2236 C CA . ASP A 1 298 ? 4.682 8.185 7.938 1.00 92.19 298 ASP A CA 1
ATOM 2237 C C . ASP A 1 298 ? 4.300 9.686 7.985 1.00 92.19 298 ASP A C 1
ATOM 2239 O O . ASP A 1 298 ? 4.262 10.302 9.062 1.00 92.19 298 ASP A O 1
ATOM 2243 N N . ASN A 1 299 ? 4.053 10.334 6.839 1.00 96.12 299 ASN A N 1
ATOM 2244 C CA . ASN A 1 299 ? 3.741 11.761 6.799 1.00 96.12 299 ASN A CA 1
ATOM 2245 C C . ASN A 1 299 ? 2.333 12.029 7.330 1.00 96.12 299 ASN A C 1
ATOM 2247 O O . ASN A 1 299 ? 1.341 11.454 6.907 1.00 96.12 299 ASN A O 1
ATOM 2251 N N . ALA A 1 300 ? 2.194 12.999 8.235 1.00 94.06 300 ALA A N 1
ATOM 2252 C CA . ALA A 1 300 ? 0.908 13.260 8.882 1.00 94.06 300 ALA A CA 1
ATOM 2253 C C . ALA A 1 300 ? -0.196 13.800 7.952 1.00 94.06 300 ALA A C 1
ATOM 2255 O O . ALA A 1 300 ? -1.356 13.838 8.367 1.00 94.06 300 ALA A O 1
ATOM 2256 N N . LYS A 1 301 ? 0.162 14.263 6.749 1.00 96.44 301 LYS A N 1
ATOM 2257 C CA . LYS A 1 301 ? -0.784 14.780 5.753 1.00 96.44 301 LYS A CA 1
ATOM 2258 C C . LYS A 1 301 ? -1.172 13.741 4.703 1.00 96.44 301 LYS A C 1
ATOM 2260 O O . LYS A 1 301 ? -2.192 13.951 4.053 1.00 96.44 301 LYS A O 1
ATOM 2265 N N . SER A 1 302 ? -0.392 12.670 4.539 1.00 97.88 302 SER A N 1
ATOM 2266 C CA . SER A 1 302 ? -0.725 11.614 3.593 1.00 97.88 302 SER A CA 1
ATOM 2267 C C . SER A 1 302 ? -1.992 10.893 4.042 1.00 97.88 302 SER A C 1
ATOM 2269 O O . SER A 1 302 ? -2.325 10.828 5.236 1.00 97.88 302 SER A O 1
ATOM 2271 N N . SER A 1 303 ? -2.742 10.374 3.076 1.00 98.25 303 SER A N 1
ATOM 2272 C CA . SER A 1 303 ? -3.949 9.604 3.358 1.00 98.25 303 SER A CA 1
ATOM 2273 C C . SER A 1 303 ? -3.973 8.316 2.559 1.00 98.25 303 SER A C 1
ATOM 2275 O O . SER A 1 303 ? -3.404 8.259 1.479 1.00 98.25 303 SER A O 1
ATOM 2277 N N . MET A 1 304 ? -4.625 7.283 3.083 1.00 98.88 304 MET A N 1
ATOM 2278 C CA . MET A 1 304 ? -4.749 6.000 2.403 1.00 98.88 304 MET A CA 1
ATOM 2279 C C . MET A 1 304 ? -6.189 5.501 2.434 1.00 98.88 304 MET A C 1
ATOM 2281 O O . MET A 1 304 ? -6.836 5.517 3.484 1.00 98.88 304 MET A O 1
ATOM 2285 N N . TYR A 1 305 ? -6.674 5.030 1.289 1.00 98.69 305 TYR A N 1
ATOM 2286 C CA . TYR A 1 305 ? -7.933 4.311 1.142 1.00 98.69 305 TYR A CA 1
ATOM 2287 C C . TYR A 1 305 ? -7.634 2.874 0.731 1.00 98.69 305 TYR A C 1
ATOM 2289 O O . TYR A 1 305 ? -7.080 2.639 -0.338 1.00 98.69 305 TYR A O 1
ATOM 2297 N N . ILE A 1 306 ? -8.017 1.922 1.574 1.00 98.75 306 ILE A N 1
ATOM 2298 C CA . ILE A 1 306 ? -7.838 0.492 1.321 1.00 98.75 306 ILE A CA 1
ATOM 2299 C C . ILE A 1 306 ? -9.203 -0.065 0.923 1.00 98.75 306 ILE A C 1
ATOM 2301 O O . ILE A 1 306 ? -10.116 -0.093 1.749 1.00 98.75 306 ILE A O 1
ATOM 2305 N N . GLY A 1 307 ? -9.362 -0.416 -0.349 1.00 97.94 307 GLY A N 1
ATOM 2306 C CA . GLY A 1 307 ? -10.548 -1.091 -0.870 1.00 97.94 307 GLY A CA 1
ATOM 2307 C C . GLY A 1 307 ? -10.464 -2.605 -0.696 1.00 97.94 307 GLY A C 1
ATOM 2308 O O . GLY A 1 307 ? -9.789 -3.101 0.205 1.00 97.94 307 GLY A O 1
ATOM 2309 N N . ASP A 1 308 ? -11.151 -3.329 -1.573 1.00 97.25 308 ASP A N 1
ATOM 2310 C CA . ASP A 1 308 ? -11.111 -4.787 -1.609 1.00 97.25 308 ASP A CA 1
ATOM 2311 C C . ASP A 1 308 ? -9.725 -5.248 -2.069 1.00 97.25 308 ASP A C 1
ATOM 2313 O O . ASP A 1 308 ? -9.203 -4.767 -3.083 1.00 97.25 308 ASP A O 1
ATOM 2317 N N . LEU A 1 309 ? -9.150 -6.168 -1.300 1.00 97.38 309 LEU A N 1
ATOM 2318 C CA . LEU A 1 309 ? -7.910 -6.886 -1.581 1.00 97.38 309 LEU A CA 1
ATOM 2319 C C . LEU A 1 309 ? -8.235 -8.374 -1.511 1.00 97.38 309 LEU A C 1
ATOM 2321 O O . LEU A 1 309 ? -7.941 -9.051 -0.527 1.00 97.38 309 LEU A O 1
ATOM 2325 N N . GLU A 1 310 ? -8.934 -8.846 -2.536 1.00 94.88 310 GLU A N 1
ATOM 2326 C CA . GLU A 1 310 ? -9.369 -10.228 -2.687 1.00 94.88 310 GLU A CA 1
ATOM 2327 C C . GLU A 1 310 ? -9.125 -10.712 -4.116 1.00 94.88 310 GLU A C 1
ATOM 2329 O O . GLU A 1 310 ? -9.047 -9.915 -5.054 1.00 94.88 310 GLU A O 1
ATOM 2334 N N . ASP A 1 311 ? -9.035 -12.028 -4.283 1.00 95.69 311 ASP A N 1
ATOM 2335 C CA . ASP A 1 311 ? -8.999 -12.628 -5.611 1.00 95.69 311 ASP A CA 1
ATOM 2336 C C . ASP A 1 311 ? -10.356 -12.413 -6.284 1.00 95.69 311 ASP A C 1
ATOM 2338 O O . ASP A 1 311 ? -11.404 -12.792 -5.747 1.00 95.69 311 ASP A O 1
ATOM 2342 N N . ILE A 1 312 ? -10.349 -11.801 -7.466 1.00 94.56 312 ILE A N 1
ATOM 2343 C CA . ILE A 1 312 ? -11.574 -11.385 -8.148 1.00 94.56 312 ILE A CA 1
ATOM 2344 C C . ILE A 1 312 ? -11.503 -11.672 -9.643 1.00 94.56 312 ILE A C 1
ATOM 2346 O O . ILE A 1 312 ? -10.477 -11.501 -10.294 1.00 94.56 312 ILE A O 1
ATOM 2350 N N . THR A 1 313 ? -12.634 -12.087 -10.213 1.00 95.69 313 THR A N 1
ATOM 2351 C CA . THR A 1 313 ? -12.801 -12.218 -11.663 1.00 95.69 313 THR A CA 1
ATOM 2352 C C . THR A 1 313 ? -13.719 -11.120 -12.189 1.00 95.69 313 THR A C 1
ATOM 2354 O O . THR A 1 313 ? -14.888 -11.038 -11.804 1.00 95.69 313 THR A O 1
ATOM 2357 N N . PHE A 1 314 ? -13.219 -10.315 -13.124 1.00 93.62 314 PHE A N 1
ATOM 2358 C CA . PHE A 1 314 ? -14.024 -9.365 -13.886 1.00 93.62 314 PHE A CA 1
ATOM 2359 C C . PHE A 1 314 ? -14.499 -10.005 -15.190 1.00 93.62 314 PHE A C 1
ATOM 2361 O O . PHE A 1 314 ? -13.704 -10.315 -16.077 1.00 93.62 314 PHE A O 1
ATOM 2368 N N . GLU A 1 315 ? -15.814 -10.187 -15.324 1.00 94.62 315 GLU A N 1
ATOM 2369 C CA . GLU A 1 315 ? -16.421 -10.646 -16.576 1.00 94.62 315 GLU A CA 1
ATOM 2370 C C . GLU A 1 315 ? -16.354 -9.553 -17.653 1.00 94.62 315 GLU A C 1
ATOM 2372 O O . GLU A 1 315 ? -16.743 -8.407 -17.409 1.00 94.62 315 GLU A O 1
ATOM 2377 N N . ASN A 1 316 ? -15.964 -9.919 -18.878 1.00 92.50 316 ASN A N 1
ATOM 2378 C CA . ASN A 1 316 ? -15.791 -8.992 -20.004 1.00 92.50 316 ASN A CA 1
ATOM 2379 C C . ASN A 1 316 ? -14.927 -7.768 -19.642 1.00 92.50 316 ASN A C 1
ATOM 2381 O O . ASN A 1 316 ? -15.312 -6.626 -19.915 1.00 92.50 316 ASN A O 1
ATOM 2385 N N . TYR A 1 317 ? -13.770 -8.003 -19.030 1.00 92.56 317 TYR A N 1
ATOM 2386 C CA . TYR A 1 317 ? -12.784 -6.964 -18.768 1.00 92.56 317 TYR A CA 1
ATOM 2387 C C . TYR A 1 317 ? -12.229 -6.401 -20.086 1.00 92.56 317 TYR A C 1
ATOM 2389 O O . TYR A 1 317 ? -12.029 -7.136 -21.058 1.00 92.56 317 TYR A O 1
ATOM 2397 N N . LEU A 1 318 ? -12.039 -5.081 -20.157 1.00 91.12 318 LEU A N 1
ATOM 2398 C CA . LEU A 1 318 ? -11.584 -4.389 -21.365 1.00 91.12 318 LEU A CA 1
ATOM 2399 C C . LEU A 1 318 ? -10.053 -4.366 -21.420 1.00 91.12 318 LEU A C 1
ATOM 2401 O O . LEU A 1 318 ? -9.409 -3.711 -20.609 1.00 91.12 318 LEU A O 1
ATOM 2405 N N . HIS A 1 319 ? -9.482 -4.997 -22.441 1.00 91.00 319 HIS A N 1
ATOM 2406 C CA . HIS A 1 319 ? -8.042 -5.032 -22.690 1.00 91.00 319 HIS A CA 1
ATOM 2407 C C . HIS A 1 319 ? -7.647 -4.130 -23.852 1.00 91.00 319 HIS A C 1
ATOM 2409 O O . HIS A 1 319 ? -8.357 -4.057 -24.861 1.00 91.00 319 HIS A O 1
ATOM 2415 N N . TYR A 1 320 ? -6.468 -3.515 -23.762 1.00 91.50 320 TYR A N 1
ATOM 2416 C CA . TYR A 1 320 ? -5.790 -2.930 -24.917 1.00 91.50 320 TYR A CA 1
ATOM 2417 C C . TYR A 1 320 ? -5.045 -4.015 -25.694 1.00 91.50 320 TYR A C 1
ATOM 2419 O O . TYR A 1 320 ? -4.389 -4.877 -25.117 1.00 91.50 320 TYR A O 1
ATOM 2427 N N . LYS A 1 321 ? -5.092 -3.956 -27.026 1.00 94.12 321 LYS A N 1
ATOM 2428 C CA . LYS A 1 321 ? -4.141 -4.708 -27.847 1.00 94.12 321 LYS A CA 1
ATOM 2429 C C . LYS A 1 321 ? -2.827 -3.955 -27.864 1.00 94.12 321 LYS A C 1
ATOM 2431 O O . LYS A 1 321 ? -2.803 -2.804 -28.291 1.00 94.12 321 LYS A O 1
ATOM 2436 N N . VAL A 1 322 ? -1.754 -4.616 -27.463 1.00 93.38 322 VAL A N 1
ATOM 2437 C CA . VAL A 1 322 ? -0.410 -4.040 -27.422 1.00 93.38 322 VAL A CA 1
ATOM 2438 C C . VAL A 1 322 ? 0.537 -4.768 -28.376 1.00 93.38 322 VAL A C 1
ATOM 2440 O O . VAL A 1 322 ? 0.280 -5.913 -28.760 1.00 93.38 322 VAL A O 1
ATOM 2443 N N . ASN A 1 323 ? 1.601 -4.090 -28.809 1.00 91.50 323 ASN A N 1
ATOM 2444 C CA . ASN A 1 323 ? 2.709 -4.719 -29.529 1.00 91.50 323 ASN A CA 1
ATOM 2445 C C . ASN A 1 323 ? 3.615 -5.510 -28.558 1.00 91.50 323 ASN A C 1
ATOM 2447 O O . ASN A 1 323 ? 3.346 -5.578 -27.360 1.00 91.50 323 ASN A O 1
ATOM 2451 N N . GLY A 1 324 ? 4.699 -6.102 -29.070 1.00 87.88 324 GLY A N 1
ATOM 2452 C CA . GLY A 1 324 ? 5.638 -6.895 -28.264 1.00 87.88 324 GLY A CA 1
ATOM 2453 C C . GLY A 1 324 ? 6.393 -6.121 -27.177 1.00 87.88 324 GLY A C 1
ATOM 2454 O O . GLY A 1 324 ? 7.088 -6.743 -26.388 1.00 87.88 324 GLY A O 1
ATOM 2455 N N . ASP A 1 325 ? 6.256 -4.796 -27.123 1.00 90.25 325 ASP A N 1
ATOM 2456 C CA . ASP A 1 325 ? 6.875 -3.945 -26.108 1.00 90.25 325 ASP A CA 1
ATOM 2457 C C . ASP A 1 325 ? 5.839 -3.238 -25.213 1.00 90.25 325 ASP A C 1
ATOM 2459 O O . ASP A 1 325 ? 6.179 -2.351 -24.429 1.00 90.25 325 ASP A O 1
ATOM 2463 N N . GLY A 1 326 ? 4.566 -3.641 -25.304 1.00 92.06 326 GLY A N 1
ATOM 2464 C CA . GLY A 1 326 ? 3.468 -3.133 -24.476 1.00 92.06 326 GLY A CA 1
ATOM 2465 C C . GLY A 1 326 ? 2.858 -1.806 -24.949 1.00 92.06 326 GLY A C 1
ATOM 2466 O O . GLY A 1 326 ? 2.007 -1.240 -24.262 1.00 92.06 326 GLY A O 1
ATOM 2467 N N . VAL A 1 327 ? 3.235 -1.305 -26.130 1.00 92.81 327 VAL A N 1
ATOM 2468 C CA . VAL A 1 327 ? 2.650 -0.084 -26.711 1.00 92.81 327 VAL A CA 1
ATOM 2469 C C . VAL A 1 327 ? 1.282 -0.401 -27.333 1.00 92.81 327 VAL A C 1
ATOM 2471 O O . VAL A 1 327 ? 1.193 -1.335 -28.138 1.00 92.81 327 VAL A O 1
ATOM 2474 N N . PRO A 1 328 ? 0.208 0.353 -27.021 1.00 92.50 328 PRO A N 1
ATOM 2475 C CA . PRO A 1 328 ? -1.108 0.133 -27.614 1.00 92.50 328 PRO A CA 1
ATOM 2476 C C . PRO A 1 328 ? -1.108 0.253 -29.143 1.00 92.50 328 PRO A C 1
ATOM 2478 O O . PRO A 1 328 ? -0.682 1.254 -29.716 1.00 92.50 328 PRO A O 1
ATOM 2481 N N . ILE A 1 329 ? -1.658 -0.755 -29.817 1.00 93.19 329 ILE A N 1
ATOM 2482 C CA . ILE A 1 329 ? -1.832 -0.765 -31.270 1.00 93.19 329 ILE A CA 1
ATOM 2483 C C . ILE A 1 329 ? -3.001 0.154 -31.619 1.00 93.19 329 ILE A C 1
ATOM 2485 O O . ILE A 1 329 ? -4.141 -0.103 -31.224 1.00 93.19 329 ILE A O 1
ATOM 2489 N N . GLN A 1 330 ? -2.742 1.196 -32.404 1.00 92.50 330 GLN A N 1
ATOM 2490 C CA . GLN A 1 330 ? -3.770 2.140 -32.836 1.00 92.50 330 GLN A CA 1
ATOM 2491 C C . GLN A 1 330 ? -4.638 1.577 -33.978 1.00 92.50 330 GLN A C 1
ATOM 2493 O O . GLN A 1 330 ? -4.248 0.693 -34.749 1.00 92.50 330 GLN A O 1
ATOM 2498 N N . ASN A 1 331 ? -5.873 2.060 -34.077 1.00 90.44 331 ASN A N 1
ATOM 2499 C CA . ASN A 1 331 ? -6.763 1.834 -35.211 1.00 90.44 331 ASN A CA 1
ATOM 2500 C C . ASN A 1 331 ? -6.553 2.928 -36.286 1.00 90.44 331 ASN A C 1
ATOM 2502 O O . ASN A 1 331 ? -5.756 3.846 -36.125 1.00 90.44 331 ASN A O 1
ATOM 2506 N N . THR A 1 332 ? -7.308 2.881 -37.386 1.00 89.69 332 THR A N 1
ATOM 2507 C CA . THR A 1 332 ? -7.196 3.883 -38.467 1.00 89.69 332 THR A CA 1
ATOM 2508 C C . THR A 1 332 ? -7.627 5.302 -38.072 1.00 89.69 332 THR A C 1
ATOM 2510 O O . THR A 1 332 ? -7.430 6.226 -38.855 1.00 89.69 332 THR A O 1
ATOM 2513 N N . THR A 1 333 ? -8.290 5.475 -36.924 1.00 90.19 333 THR A N 1
ATOM 2514 C CA . THR A 1 333 ? -8.677 6.780 -36.365 1.00 90.19 333 THR A CA 1
ATOM 2515 C C . THR A 1 333 ? -7.695 7.288 -35.307 1.00 90.19 333 THR A C 1
ATOM 2517 O O . THR A 1 333 ? -7.858 8.421 -34.864 1.00 90.19 333 THR A O 1
ATOM 2520 N N . GLY A 1 334 ? -6.667 6.503 -34.962 1.00 86.94 334 GLY A N 1
ATOM 2521 C CA . GLY A 1 334 ? -5.660 6.823 -33.947 1.00 86.94 334 GLY A CA 1
ATOM 2522 C C . GLY A 1 334 ? -6.001 6.334 -32.535 1.00 86.94 334 GLY A C 1
ATOM 2523 O O . GLY A 1 334 ? -5.185 6.493 -31.634 1.00 86.94 334 GLY A O 1
ATOM 2524 N N . ASP A 1 335 ? -7.166 5.713 -32.319 1.00 91.56 335 ASP A N 1
ATOM 2525 C CA . ASP A 1 335 ? -7.548 5.211 -30.992 1.00 91.56 335 ASP A CA 1
ATOM 2526 C C . ASP A 1 335 ? -6.947 3.819 -30.731 1.00 91.56 335 ASP A C 1
ATOM 2528 O O . ASP A 1 335 ? -6.860 3.011 -31.666 1.00 91.56 335 ASP A O 1
ATOM 2532 N N . PRO A 1 336 ? -6.606 3.474 -29.476 1.00 92.56 336 PRO A N 1
ATOM 2533 C CA . PRO A 1 336 ? -6.181 2.126 -29.116 1.00 92.56 336 PRO A CA 1
ATOM 2534 C C . PRO A 1 336 ? -7.207 1.063 -29.523 1.00 92.56 336 PRO A C 1
ATOM 2536 O O . PRO A 1 336 ? -8.411 1.192 -29.287 1.00 92.56 336 PRO A O 1
ATOM 2539 N N . GLN A 1 337 ? -6.732 -0.027 -30.118 1.00 95.44 337 GLN A N 1
ATOM 2540 C CA . GLN A 1 337 ? -7.557 -1.206 -30.342 1.00 95.44 337 GLN A CA 1
ATOM 2541 C C . GLN A 1 337 ? -7.809 -1.923 -29.017 1.00 95.44 337 GLN A C 1
ATOM 2543 O O . GLN A 1 337 ? -6.888 -2.125 -28.230 1.00 95.44 337 GLN A O 1
ATOM 2548 N N . THR A 1 338 ? -9.042 -2.379 -28.809 1.00 94.31 338 THR A N 1
ATOM 2549 C CA . THR A 1 338 ? -9.438 -3.088 -27.591 1.00 94.31 338 THR A CA 1
ATOM 2550 C C . THR A 1 338 ? -10.131 -4.416 -27.878 1.00 94.31 338 THR A C 1
ATOM 2552 O O . THR A 1 338 ? -10.575 -4.687 -29.002 1.00 94.31 338 THR A O 1
ATOM 2555 N N . TYR A 1 339 ? -10.200 -5.273 -26.862 1.00 94.44 339 TYR A N 1
ATOM 2556 C CA . TYR A 1 339 ? -11.000 -6.498 -26.858 1.00 94.44 339 TYR A CA 1
ATOM 2557 C C . TYR A 1 339 ? -11.510 -6.799 -25.443 1.00 94.44 339 TYR A C 1
ATOM 2559 O O . TYR A 1 339 ? -11.022 -6.222 -24.479 1.00 94.44 339 TYR A O 1
ATOM 2567 N N . PHE A 1 340 ? -12.519 -7.664 -25.333 1.00 94.88 340 PHE A N 1
ATOM 2568 C CA . PHE A 1 340 ? -13.089 -8.077 -24.051 1.00 94.88 340 PHE A CA 1
ATOM 2569 C C . PHE A 1 340 ? -12.737 -9.530 -23.755 1.00 94.88 340 PHE A C 1
ATOM 2571 O O . PHE A 1 340 ? -12.873 -10.378 -24.643 1.00 94.88 340 PHE A O 1
ATOM 2578 N N . GLU A 1 341 ? -12.336 -9.804 -22.520 1.00 95.44 341 GLU A N 1
ATOM 2579 C CA . GLU A 1 341 ? -12.055 -11.147 -22.013 1.00 95.44 341 GLU A CA 1
ATOM 2580 C C . GLU A 1 341 ? -12.320 -11.193 -20.505 1.00 95.44 341 GLU A C 1
ATOM 2582 O O . GLU A 1 341 ? -12.167 -10.184 -19.825 1.00 95.44 341 GLU A O 1
ATOM 2587 N N . ASP A 1 342 ? -12.750 -12.337 -19.978 1.00 96.00 342 ASP A N 1
ATOM 2588 C CA . ASP A 1 342 ? -12.849 -12.515 -18.528 1.00 96.00 342 ASP A CA 1
ATOM 2589 C C . ASP A 1 342 ? -11.434 -12.533 -17.936 1.00 96.00 342 ASP A C 1
ATOM 2591 O O . ASP A 1 342 ? -10.538 -13.171 -18.487 1.00 96.00 342 ASP A O 1
ATOM 2595 N N . THR A 1 343 ? -11.193 -11.805 -16.850 1.00 95.19 343 THR A N 1
ATOM 2596 C CA . THR A 1 343 ? -9.845 -11.665 -16.272 1.00 95.19 343 THR A CA 1
ATOM 2597 C C . THR A 1 343 ? -9.886 -11.853 -14.771 1.00 95.19 343 THR A C 1
ATOM 2599 O O . THR A 1 343 ? -10.744 -11.287 -14.098 1.00 95.19 343 THR A O 1
ATOM 2602 N N . GLU A 1 344 ? -8.978 -12.682 -14.274 1.00 96.00 344 GLU A N 1
ATOM 2603 C CA . GLU A 1 344 ? -8.771 -12.964 -12.858 1.00 96.00 344 GLU A CA 1
ATOM 2604 C C . GLU A 1 344 ? -7.579 -12.139 -12.365 1.00 96.00 344 GLU A C 1
ATOM 2606 O O . GLU A 1 344 ? -6.548 -12.117 -13.032 1.00 96.00 344 GLU A O 1
ATOM 2611 N N . PHE A 1 345 ? -7.741 -11.466 -11.227 1.00 95.81 345 PHE A N 1
ATOM 2612 C CA . PHE A 1 345 ? -6.671 -10.770 -10.514 1.00 95.81 345 PHE A CA 1
ATOM 2613 C C . PHE A 1 345 ? -6.537 -11.370 -9.116 1.00 95.81 345 PHE A C 1
ATOM 2615 O O . PHE A 1 345 ? -7.537 -11.477 -8.400 1.00 95.81 345 PHE A O 1
ATOM 2622 N N . ASN A 1 346 ? -5.316 -11.728 -8.722 1.00 95.69 346 ASN A N 1
ATOM 2623 C CA . ASN A 1 346 ? -4.986 -12.249 -7.398 1.00 95.69 346 ASN A CA 1
ATOM 2624 C C . ASN A 1 346 ? -4.533 -11.093 -6.504 1.00 95.69 346 ASN A C 1
ATOM 2626 O O . ASN A 1 346 ? -3.346 -10.880 -6.279 1.00 95.69 346 ASN A O 1
ATOM 2630 N N . ALA A 1 347 ? -5.487 -10.282 -6.046 1.00 95.38 347 ALA A N 1
ATOM 2631 C CA . ALA A 1 347 ? -5.188 -9.103 -5.231 1.00 95.38 347 ALA A CA 1
ATOM 2632 C C . ALA A 1 347 ? -5.187 -9.393 -3.721 1.00 95.38 347 ALA A C 1
ATOM 2634 O O . ALA A 1 347 ? -4.976 -8.480 -2.916 1.00 95.38 347 ALA A O 1
ATOM 2635 N N . LYS A 1 348 ? -5.444 -10.642 -3.313 1.00 97.44 348 LYS A N 1
ATOM 2636 C CA . LYS A 1 348 ? -5.319 -11.047 -1.916 1.00 97.44 348 LYS A CA 1
ATOM 2637 C C . LYS A 1 348 ? -3.851 -11.053 -1.504 1.00 97.44 348 LYS A C 1
ATOM 2639 O O . LYS A 1 348 ? -3.033 -11.731 -2.110 1.00 97.44 348 LYS A O 1
ATOM 2644 N N . LEU A 1 349 ? -3.535 -10.376 -0.404 1.00 97.69 349 LEU A N 1
ATOM 2645 C CA . LEU A 1 349 ? -2.166 -10.326 0.107 1.00 97.69 349 LEU A CA 1
ATOM 2646 C C . LEU A 1 349 ? -1.753 -11.693 0.669 1.00 97.69 349 LEU A C 1
ATOM 2648 O O . LEU A 1 349 ? -2.462 -12.261 1.509 1.00 97.69 349 LEU A O 1
ATOM 2652 N N . THR A 1 350 ? -0.601 -12.217 0.259 1.00 96.38 350 THR A N 1
ATOM 2653 C CA . THR A 1 350 ? -0.096 -13.512 0.743 1.00 96.38 350 THR A CA 1
ATOM 2654 C C . THR A 1 350 ? 1.125 -13.367 1.657 1.00 96.38 350 THR A C 1
ATOM 2656 O O . THR A 1 350 ? 1.386 -14.258 2.464 1.00 96.38 350 THR A O 1
ATOM 2659 N N . GLU A 1 351 ? 1.809 -12.221 1.617 1.00 96.56 351 GLU A N 1
ATOM 2660 C CA . GLU A 1 351 ? 2.964 -11.878 2.451 1.00 96.56 351 GLU A CA 1
ATOM 2661 C C . GLU A 1 351 ? 2.626 -11.019 3.678 1.00 96.56 351 GLU A C 1
ATOM 2663 O O . GLU A 1 351 ? 1.571 -10.381 3.775 1.00 96.56 351 GLU A O 1
ATOM 2668 N N . GLU A 1 352 ? 3.595 -10.920 4.599 1.00 98.19 352 GLU A N 1
ATOM 2669 C CA . GLU A 1 352 ? 3.600 -9.866 5.614 1.00 98.19 352 GLU A CA 1
ATOM 2670 C C . GLU A 1 352 ? 3.523 -8.491 4.933 1.00 98.19 352 GLU A C 1
ATOM 2672 O O . GLU A 1 352 ? 4.394 -8.118 4.146 1.00 98.19 352 GLU A O 1
ATOM 2677 N N . THR A 1 353 ? 2.481 -7.726 5.250 1.00 98.75 353 THR A N 1
ATOM 2678 C CA . THR A 1 353 ? 2.196 -6.450 4.586 1.00 98.75 353 THR A CA 1
ATOM 2679 C C . THR A 1 353 ? 2.112 -5.318 5.599 1.00 98.75 353 THR A C 1
ATOM 2681 O O . THR A 1 353 ? 1.465 -5.447 6.639 1.00 98.75 353 THR A O 1
ATOM 2684 N N . HIS A 1 354 ? 2.790 -4.207 5.315 1.00 98.75 354 HIS A N 1
ATOM 2685 C CA . HIS A 1 354 ? 2.838 -3.004 6.145 1.00 98.75 354 HIS A CA 1
ATOM 2686 C C . HIS A 1 354 ? 2.303 -1.816 5.346 1.00 98.75 354 HIS A C 1
ATOM 2688 O O . HIS A 1 354 ? 2.883 -1.427 4.334 1.00 98.75 354 HIS A O 1
ATOM 2694 N N . LEU A 1 355 ? 1.201 -1.236 5.814 1.00 98.81 355 LEU A N 1
ATOM 2695 C CA . LEU A 1 355 ? 0.536 -0.099 5.184 1.00 98.81 355 LEU A CA 1
ATOM 2696 C C . LEU A 1 355 ? 0.645 1.132 6.084 1.00 98.81 355 LEU A C 1
ATOM 2698 O O . LEU A 1 355 ? 0.325 1.057 7.273 1.00 98.81 355 LEU A O 1
ATOM 2702 N N . LYS A 1 356 ? 1.088 2.264 5.529 1.00 98.50 356 LYS A N 1
ATOM 2703 C CA . LYS A 1 356 ? 1.403 3.466 6.315 1.00 98.50 356 LYS A CA 1
ATOM 2704 C C . LYS A 1 356 ? 0.831 4.729 5.684 1.00 98.50 356 LYS A C 1
ATOM 2706 O O . LYS A 1 356 ? 0.986 4.950 4.487 1.00 98.50 356 LYS A O 1
ATOM 2711 N N . ALA A 1 357 ? 0.154 5.552 6.478 1.00 98.62 357 ALA A N 1
ATOM 2712 C CA . ALA A 1 357 ? -0.220 6.913 6.085 1.00 98.62 357 ALA A CA 1
ATOM 2713 C C . ALA A 1 357 ? -0.589 7.759 7.304 1.00 98.62 357 ALA A C 1
ATOM 2715 O O . ALA A 1 357 ? -1.014 7.242 8.339 1.00 98.62 357 ALA A O 1
ATOM 2716 N N . GLY A 1 358 ? -0.571 9.085 7.169 1.00 98.12 358 GLY A N 1
ATOM 2717 C CA . GLY A 1 358 ? -1.110 9.984 8.190 1.00 98.12 358 GLY A CA 1
ATOM 2718 C C . GLY A 1 358 ? -2.558 9.654 8.578 1.00 98.12 358 GLY A C 1
ATOM 2719 O O . GLY A 1 358 ? -2.886 9.604 9.768 1.00 98.12 358 GLY A O 1
ATOM 2720 N N . HIS A 1 359 ? -3.421 9.378 7.598 1.00 98.50 359 HIS A N 1
ATOM 2721 C CA . HIS A 1 359 ? -4.810 8.960 7.819 1.00 98.50 359 HIS A CA 1
ATOM 2722 C C . HIS A 1 359 ? -5.194 7.773 6.935 1.00 98.50 359 HIS A C 1
ATOM 2724 O O . HIS A 1 359 ? -5.401 7.935 5.735 1.00 98.50 359 HIS A O 1
ATOM 2730 N N . VAL A 1 360 ? -5.394 6.604 7.541 1.00 98.88 360 VAL A N 1
ATOM 2731 C CA . VAL A 1 360 ? -5.821 5.381 6.847 1.00 98.88 360 VAL A CA 1
ATOM 2732 C C . VAL A 1 360 ? -7.330 5.151 6.998 1.00 98.88 360 VAL A C 1
ATOM 2734 O O . VAL A 1 360 ? -7.901 5.286 8.085 1.00 98.88 360 VAL A O 1
ATOM 2737 N N . ARG A 1 361 ? -7.992 4.779 5.899 1.00 98.75 361 ARG A N 1
ATOM 2738 C CA . ARG A 1 361 ? -9.402 4.375 5.852 1.00 98.75 361 ARG A CA 1
ATOM 2739 C C . ARG A 1 361 ? -9.543 3.046 5.126 1.00 98.75 361 ARG A C 1
ATOM 2741 O O . ARG A 1 361 ? -9.288 2.969 3.930 1.00 98.75 361 ARG A O 1
ATOM 2748 N N . VAL A 1 362 ? -10.029 2.031 5.828 1.00 98.75 362 VAL A N 1
ATOM 2749 C CA . VAL A 1 362 ? -10.455 0.772 5.206 1.00 98.75 362 VAL A CA 1
ATOM 2750 C C . VAL A 1 362 ? -11.899 0.938 4.747 1.00 98.75 362 VAL A C 1
ATOM 2752 O O . VAL A 1 362 ? -12.769 1.272 5.555 1.00 98.75 362 VAL A O 1
ATOM 2755 N N . VAL A 1 363 ? -12.117 0.789 3.444 1.00 98.00 363 VAL A N 1
ATOM 2756 C CA . VAL A 1 363 ? -13.364 1.037 2.704 1.00 98.00 363 VAL A CA 1
ATOM 2757 C C . VAL A 1 363 ? -13.718 -0.129 1.769 1.00 98.00 363 VAL A C 1
ATOM 2759 O O . VAL A 1 363 ? -14.443 0.067 0.796 1.00 98.00 363 VAL A O 1
ATOM 2762 N N . GLY A 1 364 ? -13.215 -1.327 2.050 1.00 97.00 364 GLY A N 1
ATOM 2763 C CA . GLY A 1 364 ? -13.491 -2.570 1.333 1.00 97.00 364 GLY A CA 1
ATOM 2764 C C . GLY A 1 364 ? -13.084 -3.788 2.165 1.00 97.00 364 GLY A C 1
ATOM 2765 O O . GLY A 1 364 ? -12.711 -3.632 3.332 1.00 97.00 364 GLY A O 1
ATOM 2766 N N . ASP A 1 365 ? -13.201 -4.987 1.599 1.00 97.19 365 ASP A N 1
ATOM 2767 C CA . ASP A 1 365 ? -12.746 -6.237 2.218 1.00 97.19 365 ASP A CA 1
ATOM 2768 C C . ASP A 1 365 ? -11.244 -6.440 1.981 1.00 97.19 365 ASP A C 1
ATOM 2770 O O . ASP A 1 365 ? -10.806 -6.969 0.958 1.00 97.19 365 ASP A O 1
ATOM 2774 N N . ALA A 1 366 ? -10.434 -5.972 2.928 1.00 98.19 366 ALA A N 1
ATOM 2775 C CA . ALA A 1 366 ? -8.989 -6.117 2.870 1.00 98.19 366 ALA A CA 1
ATOM 2776 C C . ALA A 1 366 ? -8.574 -7.492 3.418 1.00 98.19 366 ALA A C 1
ATOM 2778 O O . ALA A 1 366 ? -8.615 -7.711 4.636 1.00 98.19 366 ALA A O 1
ATOM 2779 N N . GLN A 1 367 ? -8.148 -8.411 2.544 1.00 98.31 367 GLN A N 1
ATOM 2780 C CA . GLN A 1 367 ? -7.733 -9.754 2.948 1.00 98.31 367 GLN A CA 1
ATOM 2781 C C . GLN A 1 367 ? -6.216 -9.955 2.865 1.00 98.31 367 GLN A C 1
ATOM 2783 O O . GLN A 1 367 ? -5.564 -9.609 1.882 1.00 98.31 367 GLN A O 1
ATOM 2788 N N . SER A 1 368 ? -5.668 -10.604 3.891 1.00 97.94 368 SER A N 1
ATOM 2789 C CA . SER A 1 368 ? -4.296 -11.106 3.923 1.00 97.94 368 SER A CA 1
ATOM 2790 C C . SER A 1 368 ? -4.254 -12.542 4.451 1.00 97.94 368 SER A C 1
ATOM 2792 O O . SER A 1 368 ? -5.093 -12.946 5.259 1.00 97.94 368 SER A O 1
ATOM 2794 N N . TYR A 1 369 ? -3.307 -13.349 3.976 1.00 96.56 369 TYR A N 1
ATOM 2795 C CA . TYR A 1 369 ? -3.054 -14.685 4.520 1.00 96.56 369 TYR A CA 1
ATOM 2796 C C . TYR A 1 369 ? -2.141 -14.651 5.755 1.00 96.56 369 TYR A C 1
ATOM 2798 O O . TYR A 1 369 ? -2.283 -15.486 6.646 1.00 96.56 369 TYR A O 1
ATOM 2806 N N . GLU A 1 370 ? -1.237 -13.676 5.824 1.00 97.50 370 GLU A N 1
ATOM 2807 C CA . GLU A 1 370 ? -0.228 -13.529 6.876 1.00 97.50 370 GLU A CA 1
ATOM 2808 C C . GLU A 1 370 ? -0.573 -12.335 7.787 1.00 97.50 370 GLU A C 1
ATOM 2810 O O . GLU A 1 370 ? -1.746 -12.081 8.086 1.00 97.50 370 GLU A O 1
ATOM 2815 N N . THR A 1 371 ? 0.440 -11.642 8.306 1.00 98.69 371 THR A N 1
ATOM 2816 C CA . THR A 1 371 ? 0.276 -10.453 9.143 1.00 98.69 371 THR A CA 1
ATOM 2817 C C . THR A 1 371 ? 0.014 -9.215 8.290 1.00 98.69 371 THR A C 1
ATOM 2819 O O . THR A 1 371 ? 0.824 -8.869 7.429 1.00 98.69 371 THR A O 1
ATOM 2822 N N . LEU A 1 372 ? -1.062 -8.489 8.603 1.00 98.81 372 LEU A N 1
ATOM 2823 C CA . LEU A 1 372 ? -1.310 -7.142 8.093 1.00 98.81 372 LEU A CA 1
ATOM 2824 C C . LEU A 1 372 ? -1.076 -6.111 9.203 1.00 98.81 372 LEU A C 1
ATOM 2826 O O . LEU A 1 372 ? -1.792 -6.092 10.208 1.00 98.81 372 LEU A O 1
ATOM 2830 N N . THR A 1 373 ? -0.086 -5.244 8.997 1.00 98.88 373 THR A N 1
ATOM 2831 C CA . THR A 1 373 ? 0.234 -4.122 9.887 1.00 98.88 373 THR A CA 1
ATOM 2832 C C . THR A 1 373 ? -0.226 -2.808 9.268 1.00 98.88 373 THR A C 1
ATOM 2834 O O . THR A 1 373 ? 0.059 -2.542 8.101 1.00 98.88 373 THR A O 1
ATOM 2837 N N . ILE A 1 374 ? -0.909 -1.973 10.051 1.00 98.88 374 ILE A N 1
ATOM 2838 C CA . ILE A 1 374 ? -1.267 -0.605 9.666 1.00 98.88 374 ILE A CA 1
ATOM 2839 C C . ILE A 1 374 ? -0.690 0.372 10.689 1.00 98.88 374 ILE A C 1
ATOM 2841 O O . ILE A 1 374 ? -1.078 0.334 11.860 1.00 98.88 374 ILE A O 1
ATOM 2845 N N . ASP A 1 375 ? 0.174 1.278 10.231 1.00 98.81 375 ASP A N 1
ATOM 2846 C CA . ASP A 1 375 ? 0.660 2.417 11.012 1.00 98.81 375 ASP A CA 1
ATOM 2847 C C . ASP A 1 375 ? -0.046 3.700 10.542 1.00 98.81 375 ASP A C 1
ATOM 2849 O O . ASP A 1 375 ? -0.027 4.045 9.358 1.00 98.81 375 ASP A O 1
ATOM 2853 N N . ALA A 1 376 ? -0.697 4.421 11.459 1.00 98.50 376 ALA A N 1
ATOM 2854 C CA . ALA A 1 376 ? -1.394 5.659 11.110 1.00 98.50 376 ALA A CA 1
ATOM 2855 C C . ALA A 1 376 ? -1.443 6.680 12.246 1.00 98.50 376 ALA A C 1
ATOM 2857 O O . ALA A 1 376 ? -1.343 6.320 13.417 1.00 98.50 376 ALA A O 1
ATOM 2858 N N . ASN A 1 377 ? -1.698 7.962 11.950 1.00 97.81 377 ASN A N 1
ATOM 2859 C CA . ASN A 1 377 ? -2.134 8.881 13.013 1.00 97.81 377 ASN A CA 1
ATOM 2860 C C . ASN A 1 377 ? -3.617 8.687 13.326 1.00 97.81 377 ASN A C 1
ATOM 2862 O O . ASN A 1 377 ? -3.996 8.621 14.497 1.00 97.81 377 ASN A O 1
ATOM 2866 N N . LEU A 1 378 ? -4.435 8.587 12.278 1.00 98.50 378 LEU A N 1
ATOM 2867 C CA . LEU A 1 378 ? -5.871 8.343 12.358 1.00 98.50 378 LEU A CA 1
ATOM 2868 C C . LEU A 1 378 ? -6.225 7.095 11.553 1.00 98.50 378 LEU A C 1
ATOM 2870 O O . LEU A 1 378 ? -5.805 6.971 10.403 1.00 98.50 378 LEU A O 1
ATOM 2874 N N . LEU A 1 379 ? -7.037 6.212 12.131 1.00 98.81 379 LEU A N 1
ATOM 2875 C CA . LEU A 1 379 ? -7.499 4.996 11.462 1.00 98.81 379 LEU A CA 1
ATOM 2876 C C . LEU A 1 379 ? -9.023 4.881 11.519 1.00 98.81 379 LEU A C 1
ATOM 2878 O O . LEU A 1 379 ? -9.626 4.954 12.590 1.00 98.81 379 LEU A O 1
ATOM 2882 N N . GLU A 1 380 ? -9.653 4.659 10.369 1.00 98.62 380 GLU A N 1
ATOM 2883 C CA . GLU A 1 380 ? -11.083 4.364 10.273 1.00 98.62 380 GLU A CA 1
ATOM 2884 C C . GLU A 1 380 ? -11.315 3.025 9.571 1.00 98.62 380 GLU A C 1
ATOM 2886 O O . GLU A 1 380 ? -10.999 2.879 8.393 1.00 98.62 380 GLU A O 1
ATOM 2891 N N . ILE A 1 381 ? -11.945 2.072 10.256 1.00 98.56 381 ILE A N 1
ATOM 2892 C CA . ILE A 1 381 ? -12.477 0.857 9.628 1.00 98.56 381 ILE A CA 1
ATOM 2893 C C . ILE A 1 381 ? -13.936 1.129 9.285 1.00 98.56 381 ILE A C 1
ATOM 2895 O O . ILE A 1 381 ? -14.806 1.094 10.162 1.00 98.56 381 ILE A O 1
ATOM 2899 N N . LYS A 1 382 ? -14.225 1.478 8.031 1.00 97.31 382 LYS A N 1
ATOM 2900 C CA . LYS A 1 382 ? -15.592 1.797 7.610 1.00 97.31 382 LYS A CA 1
ATOM 2901 C C . LYS A 1 382 ? -16.419 0.526 7.481 1.00 97.31 382 LYS A C 1
ATOM 2903 O O . LYS A 1 382 ? -15.900 -0.558 7.261 1.00 97.31 382 LYS A O 1
ATOM 2908 N N . ARG A 1 383 ? -17.739 0.688 7.597 1.00 94.12 383 ARG A N 1
ATOM 2909 C CA . ARG A 1 383 ? -18.704 -0.392 7.341 1.00 94.12 383 ARG A CA 1
ATOM 2910 C C . ARG A 1 383 ? -19.073 -0.547 5.874 1.00 94.12 383 ARG A C 1
ATOM 2912 O O . ARG A 1 383 ? -19.528 -1.606 5.486 1.00 94.12 383 ARG A O 1
ATOM 2919 N N . ALA A 1 384 ? -19.003 0.535 5.102 1.00 93.06 384 ALA A N 1
ATOM 2920 C CA . ALA A 1 384 ? -19.501 0.568 3.736 1.00 93.06 384 ALA A CA 1
ATOM 2921 C C . ALA A 1 384 ? -18.341 0.377 2.769 1.00 93.06 384 ALA A C 1
ATOM 2923 O O . ALA A 1 384 ? -17.323 1.058 2.900 1.00 93.06 384 ALA A O 1
ATOM 2924 N N . ASN A 1 385 ? -18.550 -0.503 1.799 1.00 93.56 385 ASN A N 1
ATOM 2925 C CA . ASN A 1 385 ? -17.627 -0.725 0.702 1.00 93.56 385 ASN A CA 1
ATOM 2926 C C . ASN A 1 385 ? -17.689 0.442 -0.300 1.00 93.56 385 ASN A C 1
ATOM 2928 O O . ASN A 1 385 ? -18.782 0.894 -0.649 1.00 93.56 385 ASN A O 1
ATOM 2932 N N . VAL A 1 386 ? -16.550 0.922 -0.795 1.00 92.69 386 VAL A N 1
ATOM 2933 C CA . VAL A 1 386 ? -16.475 2.034 -1.757 1.00 92.69 386 VAL A CA 1
ATOM 2934 C C . VAL A 1 386 ? -17.155 1.706 -3.091 1.00 92.69 386 VAL A C 1
ATOM 2936 O O . VAL A 1 386 ? -17.867 2.548 -3.642 1.00 92.69 386 VAL A O 1
ATOM 2939 N N . ASN A 1 387 ? -17.026 0.467 -3.568 1.00 87.38 387 ASN A N 1
ATOM 2940 C CA . ASN A 1 387 ? -17.646 0.001 -4.809 1.00 87.38 387 ASN A CA 1
ATOM 2941 C C . ASN A 1 387 ? -19.058 -0.554 -4.592 1.00 87.38 387 ASN A C 1
ATOM 2943 O O . ASN A 1 387 ? -19.874 -0.545 -5.519 1.00 87.38 387 ASN A O 1
ATOM 2947 N N . ASN A 1 388 ? -19.384 -0.949 -3.357 1.00 87.25 388 ASN A N 1
ATOM 2948 C CA . ASN A 1 388 ? -20.697 -1.455 -2.957 1.00 87.25 388 ASN A CA 1
ATOM 2949 C C . ASN A 1 388 ? -21.272 -0.712 -1.728 1.00 87.25 388 ASN A C 1
ATOM 2951 O O . ASN A 1 388 ? -21.577 -1.338 -0.712 1.00 87.25 388 ASN A O 1
ATOM 2955 N N . PRO A 1 389 ? -21.547 0.607 -1.803 1.00 83.31 389 PRO A N 1
ATOM 2956 C CA . PRO A 1 389 ? -21.836 1.445 -0.625 1.00 83.31 389 PRO A CA 1
ATOM 2957 C C . PRO A 1 389 ? -23.154 1.129 0.095 1.00 83.31 389 PRO A C 1
ATOM 2959 O O . PRO A 1 389 ? -23.433 1.665 1.166 1.00 83.31 389 PRO A O 1
ATOM 2962 N N . THR A 1 390 ? -23.993 0.281 -0.499 1.00 85.38 390 THR A N 1
ATOM 2963 C CA . THR A 1 390 ? -25.246 -0.190 0.115 1.00 85.38 390 THR A CA 1
ATOM 2964 C C . THR A 1 390 ? -25.070 -1.454 0.953 1.00 85.38 390 THR A C 1
ATOM 2966 O O . THR A 1 390 ? -25.996 -1.829 1.670 1.00 85.38 390 THR A O 1
ATOM 2969 N N . GLN A 1 391 ? -23.905 -2.099 0.870 1.00 81.75 391 GLN A N 1
ATOM 2970 C CA . GLN A 1 391 ? -23.576 -3.312 1.606 1.00 81.75 391 GLN A CA 1
ATOM 2971 C C . GLN A 1 391 ? -22.672 -2.964 2.794 1.00 81.75 391 GLN A C 1
ATOM 2973 O O . GLN A 1 391 ? -21.824 -2.072 2.706 1.00 81.75 391 GLN A O 1
ATOM 2978 N N . TYR A 1 392 ? -22.891 -3.639 3.925 1.00 88.62 392 TYR A N 1
ATOM 2979 C CA . TYR A 1 392 ? -21.987 -3.574 5.070 1.00 88.62 392 TYR A CA 1
ATOM 2980 C C . TYR A 1 392 ? -20.861 -4.574 4.843 1.00 88.62 392 TYR A C 1
ATOM 2982 O O . TYR A 1 392 ? -20.893 -5.657 5.415 1.00 88.62 392 TYR A O 1
ATOM 2990 N N . ASP A 1 393 ? -19.970 -4.220 3.920 1.00 92.50 393 ASP A N 1
ATOM 2991 C CA . ASP A 1 393 ? -19.009 -5.121 3.286 1.00 92.50 393 ASP A CA 1
ATOM 2992 C C . ASP A 1 393 ? -17.595 -4.504 3.268 1.00 92.50 393 ASP A C 1
ATOM 2994 O O . ASP A 1 393 ? -16.980 -4.316 2.224 1.00 92.50 393 ASP A O 1
ATOM 2998 N N . SER A 1 394 ? -17.136 -4.043 4.433 1.00 97.00 394 SER A N 1
ATOM 2999 C CA . SER A 1 394 ? -15.801 -3.478 4.606 1.00 97.00 394 SER A CA 1
ATOM 3000 C C . SER A 1 394 ? -15.209 -3.840 5.969 1.00 97.00 394 SER A C 1
ATOM 3002 O O . SER A 1 394 ? -15.867 -3.718 7.013 1.00 97.00 394 SER A O 1
ATOM 3004 N N . GLY A 1 395 ? -13.938 -4.227 5.959 1.00 98.12 395 GLY A N 1
ATOM 3005 C CA . GLY A 1 395 ? -13.193 -4.665 7.128 1.00 98.12 395 GLY A CA 1
ATOM 3006 C C . GLY A 1 395 ? -11.853 -5.293 6.760 1.00 98.12 395 GLY A C 1
ATOM 3007 O O . GLY A 1 395 ? -11.401 -5.197 5.625 1.00 98.12 395 GLY A O 1
ATOM 3008 N N . ILE A 1 396 ? -11.206 -5.907 7.747 1.00 98.75 396 ILE A N 1
ATOM 3009 C CA . ILE A 1 396 ? -9.919 -6.588 7.571 1.00 98.75 396 ILE A CA 1
ATOM 3010 C C . ILE A 1 396 ? -10.070 -8.057 7.946 1.00 98.75 396 ILE A C 1
ATOM 3012 O O . ILE A 1 396 ? -10.598 -8.362 9.020 1.00 98.75 396 ILE A O 1
ATOM 3016 N N . THR A 1 397 ? -9.530 -8.944 7.112 1.00 98.75 397 THR A N 1
ATOM 3017 C CA . THR A 1 397 ? -9.355 -10.367 7.420 1.00 98.75 397 THR A CA 1
ATOM 3018 C C . THR A 1 397 ? -7.884 -10.751 7.269 1.00 98.75 397 THR A C 1
ATOM 3020 O O . THR A 1 397 ? -7.336 -10.617 6.181 1.00 98.75 397 THR A O 1
ATOM 3023 N N . ALA A 1 398 ? -7.237 -11.239 8.331 1.00 98.62 398 ALA A N 1
ATOM 3024 C CA . ALA A 1 398 ? -5.833 -11.668 8.279 1.00 98.62 398 ALA A CA 1
ATOM 3025 C C . ALA A 1 398 ? -5.517 -12.784 9.287 1.00 98.62 398 ALA A C 1
ATOM 3027 O O . ALA A 1 398 ? -6.307 -13.049 10.197 1.00 98.62 398 ALA A O 1
ATOM 3028 N N . SER A 1 399 ? -4.346 -13.422 9.173 1.00 98.25 399 SER A N 1
ATOM 3029 C CA . SER A 1 399 ? -3.865 -14.322 10.233 1.00 98.25 399 SER A CA 1
ATOM 3030 C C . SER A 1 399 ? -3.591 -13.532 11.514 1.00 98.25 399 SER A C 1
ATOM 3032 O O . SER A 1 399 ? -4.103 -13.869 12.589 1.00 98.25 399 SER A O 1
ATOM 3034 N N . GLN A 1 400 ? -2.870 -12.417 11.374 1.00 98.81 400 GLN A N 1
ATOM 3035 C CA . GLN A 1 400 ? -2.623 -11.452 12.441 1.00 98.81 400 GLN A CA 1
ATOM 3036 C C . GLN A 1 400 ? -2.915 -10.038 11.941 1.00 98.81 400 GLN A C 1
ATOM 3038 O O . GLN A 1 400 ? -2.520 -9.666 10.839 1.00 98.81 400 GLN A O 1
ATOM 3043 N N . ILE A 1 401 ? -3.597 -9.243 12.761 1.00 98.94 401 ILE A N 1
ATOM 3044 C CA . ILE A 1 401 ? -3.876 -7.832 12.489 1.00 98.94 401 ILE A CA 1
ATOM 3045 C C . ILE A 1 401 ? -3.150 -7.007 13.549 1.00 98.94 401 ILE A C 1
ATOM 3047 O O . ILE A 1 401 ? -3.418 -7.184 14.737 1.00 98.94 401 ILE A O 1
ATOM 3051 N N . ILE A 1 402 ? -2.262 -6.104 13.131 1.00 98.94 402 ILE A N 1
ATOM 3052 C CA . ILE A 1 402 ? -1.539 -5.190 14.027 1.00 98.94 402 ILE A CA 1
ATOM 3053 C C . ILE A 1 402 ? -1.852 -3.752 13.613 1.00 98.94 402 ILE A C 1
ATOM 3055 O O . ILE A 1 402 ? -1.523 -3.326 12.511 1.00 98.94 402 ILE A O 1
ATOM 3059 N N . LEU A 1 403 ? -2.498 -2.990 14.492 1.00 98.94 403 LEU A N 1
ATOM 3060 C CA . LEU A 1 403 ? -2.921 -1.615 14.226 1.00 98.94 403 LEU A CA 1
ATOM 3061 C C . LEU A 1 403 ? -2.215 -0.673 15.200 1.00 98.94 403 LEU A C 1
ATOM 3063 O O . LEU A 1 403 ? -2.593 -0.581 16.369 1.00 98.94 403 LEU A O 1
ATOM 3067 N N . ASN A 1 404 ? -1.210 0.052 14.717 1.00 98.81 404 ASN A N 1
ATOM 3068 C CA . ASN A 1 404 ? -0.491 1.052 15.498 1.00 98.81 404 ASN A CA 1
ATOM 3069 C C . ASN A 1 404 ? -1.003 2.437 15.121 1.00 98.81 404 ASN A C 1
ATOM 3071 O O . ASN A 1 404 ? -0.708 2.981 14.057 1.00 98.81 404 ASN A O 1
ATOM 3075 N N . VAL A 1 405 ? -1.789 3.030 16.010 1.00 98.62 405 VAL A N 1
ATOM 3076 C CA . VAL A 1 405 ? -2.460 4.297 15.740 1.00 98.62 405 VAL A CA 1
ATOM 3077 C C . VAL A 1 405 ? -1.945 5.351 16.700 1.00 98.62 405 VAL A C 1
ATOM 3079 O O . VAL A 1 405 ? -1.982 5.183 17.916 1.00 98.62 405 VAL A O 1
ATOM 3082 N N . LYS A 1 406 ? -1.448 6.469 16.182 1.00 97.50 406 LYS A N 1
ATOM 3083 C CA . LYS A 1 406 ? -0.864 7.499 17.033 1.00 97.50 406 LYS A CA 1
ATOM 3084 C C . LYS A 1 406 ? -1.907 8.262 17.830 1.00 97.50 406 LYS A C 1
ATOM 3086 O O . LYS A 1 406 ? -1.651 8.514 18.992 1.00 97.50 406 LYS A O 1
ATOM 3091 N N . GLU A 1 407 ? -3.026 8.670 17.234 1.00 97.44 407 GLU A N 1
ATOM 3092 C CA . GLU A 1 407 ? -3.956 9.617 17.865 1.00 97.44 407 GLU A CA 1
ATOM 3093 C C . GLU A 1 407 ? -5.331 9.004 18.144 1.00 97.44 407 GLU A C 1
ATOM 3095 O O . GLU A 1 407 ? -5.789 9.045 19.287 1.00 97.44 407 GLU A O 1
ATOM 3100 N N . GLN A 1 408 ? -6.014 8.466 17.126 1.00 98.19 408 GLN A N 1
ATOM 3101 C CA . GLN A 1 408 ? -7.373 7.951 17.307 1.00 98.19 408 GLN A CA 1
ATOM 3102 C C . GLN A 1 408 ? -7.789 6.927 16.248 1.00 98.19 408 GLN A C 1
ATOM 3104 O O . GLN A 1 408 ? -7.543 7.109 15.055 1.00 98.19 408 GLN A O 1
ATOM 3109 N N . MET A 1 409 ? -8.517 5.901 16.687 1.00 98.56 409 MET A N 1
ATOM 3110 C CA . MET A 1 409 ? -9.128 4.891 15.827 1.00 98.56 409 MET A CA 1
ATOM 3111 C C . MET A 1 409 ? -10.657 4.846 15.980 1.00 98.56 409 MET A C 1
ATOM 3113 O O . MET A 1 409 ? -11.182 4.900 17.096 1.00 98.56 409 MET A O 1
ATOM 3117 N N . ILE A 1 410 ? -11.370 4.690 14.859 1.00 98.44 410 ILE A N 1
ATOM 3118 C CA . ILE A 1 410 ? -12.807 4.379 14.816 1.00 98.44 410 ILE A CA 1
ATOM 3119 C C . ILE A 1 410 ? -13.032 3.069 14.051 1.00 98.44 410 ILE A C 1
ATOM 3121 O O . ILE A 1 410 ? -12.638 2.945 12.893 1.00 98.44 410 ILE A O 1
ATOM 3125 N N . ALA A 1 411 ? -13.717 2.109 14.673 1.00 98.00 411 ALA A N 1
ATOM 3126 C CA . ALA A 1 411 ? -14.105 0.841 14.063 1.00 98.00 411 ALA A CA 1
ATOM 3127 C C . ALA A 1 411 ? -15.625 0.744 13.872 1.00 98.00 411 ALA A C 1
ATOM 3129 O O . ALA A 1 411 ? -16.382 0.504 14.816 1.00 98.00 411 ALA A O 1
ATOM 3130 N N . SER A 1 412 ? -16.079 0.885 12.629 1.00 96.50 412 SER A N 1
ATOM 3131 C CA . SER A 1 412 ? -17.482 0.710 12.239 1.00 96.50 412 SER A CA 1
ATOM 3132 C C . SER A 1 412 ? -17.727 -0.556 11.398 1.00 96.50 412 SER A C 1
ATOM 3134 O O . SER A 1 412 ? -18.879 -0.983 11.341 1.00 96.50 412 SER A O 1
ATOM 3136 N N . GLY A 1 413 ? -16.697 -1.113 10.743 1.00 97.19 413 GLY A N 1
ATOM 3137 C CA . GLY A 1 413 ? -16.709 -2.380 9.985 1.00 97.19 413 GLY A CA 1
ATOM 3138 C C . GLY A 1 413 ? -16.268 -3.594 10.813 1.00 97.19 413 GLY A C 1
ATOM 3139 O O . GLY A 1 413 ? -16.495 -3.613 12.023 1.00 97.19 413 GLY A O 1
ATOM 3140 N N . TRP A 1 414 ? -15.643 -4.603 10.199 1.00 98.19 414 TRP A N 1
ATOM 3141 C CA . TRP A 1 414 ? -15.110 -5.763 10.935 1.00 98.19 414 TRP A CA 1
ATOM 3142 C C . TRP A 1 414 ? -13.582 -5.831 10.976 1.00 98.19 414 TRP A C 1
ATOM 3144 O O . TRP A 1 414 ? -12.890 -5.325 10.098 1.00 98.19 414 TRP A O 1
ATOM 3154 N N . LEU A 1 415 ? -13.073 -6.516 11.996 1.00 98.75 415 LEU A N 1
ATOM 3155 C CA . LEU A 1 415 ? -11.710 -7.026 12.088 1.00 98.75 415 LEU A CA 1
ATOM 3156 C C . LEU A 1 415 ? -11.801 -8.518 12.415 1.00 98.75 415 LEU A C 1
ATOM 3158 O O . LEU A 1 415 ? -12.369 -8.884 13.446 1.00 98.75 415 LEU A O 1
ATOM 3162 N N . ILE A 1 416 ? -11.276 -9.373 11.543 1.00 98.69 416 ILE A N 1
ATOM 3163 C CA . ILE A 1 416 ? -11.307 -10.828 11.694 1.00 98.69 416 ILE A CA 1
ATOM 3164 C C . ILE A 1 416 ? -9.872 -11.352 11.625 1.00 98.69 416 ILE A C 1
ATOM 3166 O O . ILE A 1 416 ? -9.283 -11.469 10.554 1.00 98.69 416 ILE A O 1
ATOM 3170 N N . GLY A 1 417 ? -9.311 -11.659 12.791 1.00 98.56 417 GLY A N 1
ATOM 3171 C CA . GLY A 1 417 ? -8.007 -12.297 12.936 1.00 98.56 417 GLY A CA 1
ATOM 3172 C C . GLY A 1 417 ? -8.142 -13.815 13.045 1.00 98.56 417 GLY A C 1
ATOM 3173 O O . GLY A 1 417 ? -9.126 -14.337 13.583 1.00 98.56 417 GLY A O 1
ATOM 3174 N N . GLN A 1 418 ? -7.142 -14.563 12.594 1.00 98.44 418 GLN A N 1
ATOM 3175 C CA . GLN A 1 418 ? -7.045 -15.970 12.975 1.00 98.44 418 GLN A CA 1
ATOM 3176 C C . GLN A 1 418 ? -6.477 -16.088 14.392 1.00 98.44 418 GLN A C 1
ATOM 3178 O O . GLN A 1 418 ? -7.154 -16.596 15.289 1.00 98.44 418 GLN A O 1
ATOM 3183 N N . ASP A 1 419 ? -5.274 -15.553 14.589 1.00 98.38 419 ASP A N 1
ATOM 3184 C CA . ASP A 1 419 ? -4.455 -15.783 15.775 1.00 98.38 419 ASP A CA 1
ATOM 3185 C C . ASP A 1 419 ? -4.334 -14.523 16.646 1.00 98.38 419 ASP A C 1
ATOM 3187 O O . ASP A 1 419 ? -4.343 -14.627 17.871 1.00 98.38 419 ASP A O 1
ATOM 3191 N N . LEU A 1 420 ? -4.257 -13.331 16.047 1.00 98.81 420 LEU A N 1
ATOM 3192 C CA . LEU A 1 420 ? -4.030 -12.083 16.783 1.00 98.81 420 LEU A CA 1
ATOM 3193 C C . LEU A 1 420 ? -4.799 -10.908 16.176 1.00 98.81 420 LEU A C 1
ATOM 3195 O O . LEU A 1 420 ? -4.785 -10.704 14.962 1.00 98.81 420 LEU A O 1
ATOM 3199 N N . ILE A 1 421 ? -5.397 -10.096 17.043 1.00 98.94 421 ILE A N 1
ATOM 3200 C CA . ILE A 1 421 ? -5.734 -8.700 16.757 1.00 98.94 421 ILE A CA 1
ATOM 3201 C C . ILE A 1 421 ? -5.086 -7.849 17.847 1.00 98.94 421 ILE A C 1
ATOM 3203 O O . ILE A 1 421 ? -5.500 -7.924 19.002 1.00 98.94 421 ILE A O 1
ATOM 3207 N N . ASP A 1 422 ? -4.097 -7.043 17.480 1.00 98.94 422 ASP A N 1
ATOM 3208 C CA . ASP A 1 422 ? -3.400 -6.121 18.375 1.00 98.94 422 ASP A CA 1
ATOM 3209 C C . ASP A 1 422 ? -3.676 -4.673 17.949 1.00 98.94 422 ASP A C 1
ATOM 3211 O O . ASP A 1 422 ? -3.378 -4.277 16.821 1.00 98.94 422 ASP A O 1
ATOM 3215 N N . ILE A 1 423 ? -4.286 -3.882 18.832 1.00 98.94 423 ILE A N 1
ATOM 3216 C CA . ILE A 1 423 ? -4.631 -2.477 18.596 1.00 98.94 423 ILE A CA 1
ATOM 3217 C C . ILE A 1 423 ? -3.912 -1.612 19.626 1.00 98.94 423 ILE A C 1
ATOM 3219 O O . ILE A 1 423 ? -4.295 -1.539 20.796 1.00 98.94 423 ILE A O 1
ATOM 3223 N N . ASN A 1 424 ? -2.910 -0.877 19.161 1.00 98.81 424 ASN A N 1
ATOM 3224 C CA . ASN A 1 424 ? -2.090 -0.002 19.981 1.00 98.81 424 ASN A CA 1
ATOM 3225 C C . ASN A 1 424 ? -2.386 1.457 19.641 1.00 98.81 424 ASN A C 1
ATOM 3227 O O . ASN A 1 424 ? -1.914 1.969 18.626 1.00 98.81 424 ASN A O 1
ATOM 3231 N N . ILE A 1 425 ? -3.121 2.158 20.509 1.00 98.56 425 ILE A N 1
ATOM 3232 C CA . ILE A 1 425 ? -3.258 3.614 20.405 1.00 98.56 425 ILE A CA 1
ATOM 3233 C C . ILE A 1 425 ? -2.136 4.258 21.225 1.00 98.56 425 ILE A C 1
ATOM 3235 O O . ILE A 1 425 ? -2.189 4.285 22.457 1.00 98.56 425 ILE A O 1
ATOM 3239 N N . LEU A 1 426 ? -1.083 4.708 20.539 1.00 97.19 426 LEU A N 1
ATOM 3240 C CA . LEU A 1 426 ? 0.234 5.021 21.110 1.00 97.19 426 LEU A CA 1
ATOM 3241 C C . LEU A 1 426 ? 0.272 6.351 21.871 1.00 97.19 426 LEU A C 1
ATOM 3243 O O . LEU A 1 426 ? 0.956 6.466 22.892 1.00 97.19 426 LEU A O 1
ATOM 3247 N N . GLU A 1 427 ? -0.472 7.342 21.389 1.00 95.62 427 GLU A N 1
ATOM 3248 C CA . GLU A 1 427 ? -0.678 8.653 22.002 1.00 95.62 427 GLU A CA 1
ATOM 3249 C C . GLU A 1 427 ? -2.176 9.012 21.934 1.00 95.62 427 GLU A C 1
ATOM 3251 O O . GLU A 1 427 ? -2.985 8.297 21.355 1.00 95.62 427 GLU A O 1
ATOM 3256 N N . THR A 1 428 ? -2.595 10.105 22.569 1.00 96.62 428 THR A N 1
ATOM 3257 C CA . THR A 1 428 ? -3.885 10.766 22.296 1.00 96.62 428 THR A CA 1
ATOM 3258 C C . THR A 1 428 ? -3.791 12.173 22.867 1.00 96.62 428 THR A C 1
ATOM 3260 O O . THR A 1 428 ? -3.783 12.355 24.088 1.00 96.62 428 THR A O 1
ATOM 3263 N N . ASN A 1 429 ? -3.686 13.173 21.999 1.00 94.69 429 ASN A N 1
ATOM 3264 C CA . ASN A 1 429 ? -3.418 14.559 22.375 1.00 94.69 429 ASN A CA 1
ATOM 3265 C C . ASN A 1 429 ? -4.634 15.484 22.187 1.00 94.69 429 ASN A C 1
ATOM 3267 O O . ASN A 1 429 ? -4.632 16.610 22.687 1.00 94.69 429 ASN A O 1
ATOM 3271 N N . GLY A 1 430 ? -5.670 15.036 21.476 1.00 91.38 430 GLY A N 1
ATOM 3272 C CA . GLY A 1 430 ? -6.877 15.804 21.172 1.00 91.38 430 GLY A CA 1
ATOM 3273 C C . GLY A 1 430 ? -6.749 16.749 19.975 1.00 91.38 430 GLY A C 1
ATOM 3274 O O . GLY A 1 430 ? -7.542 17.681 19.856 1.00 91.38 430 GLY A O 1
ATOM 3275 N N . THR A 1 431 ? -5.755 16.557 19.102 1.00 88.50 431 THR A N 1
ATOM 3276 C CA . THR A 1 431 ? -5.535 17.410 17.917 1.00 88.50 431 THR A CA 1
ATOM 3277 C C . THR A 1 431 ? -5.906 16.652 16.648 1.00 88.50 431 THR A C 1
ATOM 3279 O O . THR A 1 431 ? -5.468 15.525 16.475 1.00 88.50 431 THR A O 1
ATOM 3282 N N . ASN A 1 432 ? -6.686 17.271 15.751 1.00 86.88 432 ASN A N 1
ATOM 3283 C CA . ASN A 1 432 ? -7.170 16.650 14.505 1.00 86.88 432 ASN A CA 1
ATOM 3284 C C . ASN A 1 432 ? -7.883 15.301 14.723 1.00 86.88 432 ASN A C 1
ATOM 3286 O O . ASN A 1 432 ? -7.764 14.390 13.915 1.00 86.88 432 ASN A O 1
ATOM 3290 N N . VAL A 1 433 ? -8.625 15.177 15.821 1.00 93.06 433 VAL A N 1
ATOM 3291 C CA . VAL A 1 433 ? -9.375 13.959 16.146 1.00 93.06 433 VAL A CA 1
ATOM 3292 C C . VAL A 1 433 ? -10.566 13.754 15.206 1.00 93.06 433 VAL A C 1
ATOM 3294 O O . VAL A 1 433 ? -11.182 14.716 14.743 1.00 93.06 433 VAL A O 1
ATOM 3297 N N . LEU A 1 434 ? -10.922 12.492 14.976 1.00 94.75 434 LEU A N 1
ATOM 3298 C CA . LEU A 1 434 ? -12.110 12.075 14.226 1.00 94.75 434 LEU A CA 1
ATOM 3299 C C . LEU A 1 434 ? -13.393 12.334 15.030 1.00 94.75 434 LEU A C 1
ATOM 3301 O O . LEU A 1 434 ? -14.398 12.790 14.489 1.00 94.75 434 LEU A O 1
ATOM 3305 N N . ILE A 1 435 ? -13.353 12.057 16.336 1.00 94.00 435 ILE A N 1
ATOM 3306 C CA . ILE A 1 435 ? -14.464 12.248 17.269 1.00 94.00 435 ILE A CA 1
ATOM 3307 C C . ILE A 1 435 ? -13.972 12.767 18.624 1.00 94.00 435 ILE A C 1
ATOM 3309 O O . ILE A 1 435 ? -12.872 12.461 19.082 1.00 94.00 435 ILE A O 1
ATOM 3313 N N . SER A 1 436 ? -14.798 13.578 19.283 1.00 88.38 436 SER A N 1
ATOM 3314 C CA . SER A 1 436 ? -14.554 14.114 20.626 1.00 88.38 436 SER A CA 1
ATOM 3315 C C . SER A 1 436 ? -15.761 13.871 21.518 1.00 88.38 436 SER A C 1
ATOM 3317 O O . SER A 1 436 ? -16.898 13.896 21.046 1.00 88.38 436 SER A O 1
ATOM 3319 N N . TYR A 1 437 ? -15.514 13.711 22.815 1.00 88.56 437 TYR A N 1
ATOM 3320 C CA . TYR A 1 437 ? -16.559 13.587 23.822 1.00 88.56 437 TYR A CA 1
ATOM 3321 C C . TYR A 1 437 ? -16.387 14.655 24.900 1.00 88.56 437 TYR A C 1
ATOM 3323 O O . TYR A 1 437 ? -15.294 15.165 25.141 1.00 88.56 437 TYR A O 1
ATOM 3331 N N . ASN A 1 438 ? -17.490 15.009 25.557 1.00 84.38 438 ASN A N 1
ATOM 3332 C CA . ASN A 1 438 ? -17.490 16.059 26.579 1.00 84.38 438 ASN A CA 1
ATOM 3333 C C . ASN A 1 438 ? -16.766 15.643 27.872 1.00 84.38 438 ASN A C 1
ATOM 3335 O O . ASN A 1 438 ? -16.494 16.496 28.714 1.00 84.38 438 ASN A O 1
ATOM 3339 N N . ASP A 1 439 ? -16.488 14.352 28.051 1.00 80.38 439 ASP A N 1
ATOM 3340 C CA . ASP A 1 439 ? -15.892 13.772 29.254 1.00 80.38 439 ASP A CA 1
ATOM 3341 C C . ASP A 1 439 ? -14.396 13.451 29.123 1.00 80.38 439 ASP A C 1
ATOM 3343 O O . ASP A 1 439 ? -13.798 12.968 30.084 1.00 80.38 439 ASP A O 1
ATOM 3347 N N . GLY A 1 440 ? -13.766 13.771 27.988 1.00 88.12 440 GLY A N 1
ATOM 3348 C CA . GLY A 1 440 ? -12.315 13.691 27.844 1.00 88.12 440 GLY A CA 1
ATOM 3349 C C . GLY A 1 440 ? -11.838 13.309 26.449 1.00 88.12 440 GLY A C 1
ATOM 3350 O O . GLY A 1 440 ? -12.588 13.296 25.474 1.00 88.12 440 GLY A O 1
ATOM 3351 N N . LEU A 1 441 ? -10.541 13.011 26.376 1.00 95.81 441 LEU A N 1
ATOM 3352 C CA . LEU A 1 441 ? -9.896 12.510 25.168 1.00 95.81 441 LEU A CA 1
ATOM 3353 C C . LEU A 1 441 ? -10.332 11.067 24.893 1.00 95.81 441 LEU A C 1
ATOM 3355 O O . LEU A 1 441 ? -10.562 10.289 25.823 1.00 95.81 441 LEU A O 1
ATOM 3359 N N . ASN A 1 442 ? -10.411 10.698 23.619 1.00 97.25 442 ASN A N 1
ATOM 3360 C CA . ASN A 1 442 ? -10.837 9.372 23.183 1.00 97.25 442 ASN A CA 1
ATOM 3361 C C . ASN A 1 442 ? -9.826 8.789 22.209 1.00 97.25 442 ASN A C 1
ATOM 3363 O O . ASN A 1 442 ? -9.541 9.411 21.190 1.00 97.25 442 ASN A O 1
ATOM 3367 N N . SER A 1 443 ? -9.322 7.605 22.533 1.00 98.31 443 SER A N 1
ATOM 3368 C CA . SER A 1 443 ? -8.366 6.867 21.709 1.00 98.31 443 SER A CA 1
ATOM 3369 C C . SER A 1 443 ? -9.074 5.942 20.734 1.00 98.31 443 SER A C 1
ATOM 3371 O O . SER A 1 443 ? -8.688 5.858 19.573 1.00 98.31 443 SER A O 1
ATOM 3373 N N . PHE A 1 444 ? -10.108 5.241 21.203 1.00 98.44 444 PHE A N 1
ATOM 3374 C CA . PHE A 1 444 ? -10.731 4.175 20.435 1.00 98.44 444 PHE A CA 1
ATOM 3375 C C . PHE A 1 444 ? -12.248 4.170 20.595 1.00 98.44 444 PHE A C 1
ATOM 3377 O O . PHE A 1 444 ? -12.767 4.083 21.711 1.00 98.44 444 PHE A O 1
ATOM 3384 N N . THR A 1 445 ? -12.946 4.220 19.462 1.00 98.19 445 THR A N 1
ATOM 3385 C CA . THR A 1 445 ? -14.398 4.035 19.383 1.00 98.19 445 THR A CA 1
ATOM 3386 C C . THR A 1 445 ? -14.721 2.855 18.477 1.00 98.19 445 THR A C 1
ATOM 3388 O O . THR A 1 445 ? -14.235 2.801 17.351 1.00 98.19 445 THR A O 1
ATOM 3391 N N . ALA A 1 446 ? -15.590 1.950 18.921 1.00 97.38 446 ALA A N 1
ATOM 3392 C CA . ALA A 1 446 ? -16.164 0.913 18.066 1.00 97.38 446 ALA A CA 1
ATOM 3393 C C . ALA A 1 446 ? -17.695 1.040 18.044 1.00 97.38 446 ALA A C 1
ATOM 3395 O O . ALA A 1 446 ? -18.325 1.010 19.100 1.00 97.38 446 ALA A O 1
ATOM 3396 N N . ASP A 1 447 ? -18.289 1.215 16.864 1.00 93.25 447 ASP A N 1
ATOM 3397 C CA . ASP A 1 447 ? -19.710 1.553 16.707 1.00 93.25 447 ASP A CA 1
ATOM 3398 C C . ASP A 1 447 ? -20.648 0.341 16.753 1.00 93.25 447 ASP A C 1
ATOM 3400 O O . ASP A 1 447 ? -20.266 -0.800 16.519 1.00 93.25 447 ASP A O 1
ATOM 3404 N N . GLN A 1 448 ? -21.940 0.600 16.958 1.00 92.62 448 GLN A N 1
ATOM 3405 C CA . GLN A 1 448 ? -22.952 -0.447 16.881 1.00 92.62 448 GLN A CA 1
ATOM 3406 C C . GLN A 1 448 ? -22.970 -1.101 15.492 1.00 92.62 448 GLN A C 1
ATOM 3408 O O . GLN A 1 448 ? -23.128 -0.426 14.467 1.00 92.62 448 GLN A O 1
ATOM 3413 N N . GLY A 1 449 ? -22.856 -2.429 15.475 1.00 85.81 449 GLY A N 1
ATOM 3414 C CA . GLY A 1 449 ? -22.806 -3.241 14.259 1.00 85.81 449 GLY A CA 1
ATOM 3415 C C . GLY A 1 449 ? -21.396 -3.550 13.748 1.00 85.81 449 GLY A C 1
ATOM 3416 O O . GLY A 1 449 ? -21.298 -4.311 12.791 1.00 85.81 449 GLY A O 1
ATOM 3417 N N . SER A 1 450 ? -20.333 -3.017 14.367 1.00 95.06 450 SER A N 1
ATOM 3418 C CA . SER A 1 450 ? -18.964 -3.481 14.108 1.00 95.06 450 SER A CA 1
ATOM 3419 C C . SER A 1 450 ? -18.647 -4.767 14.876 1.00 95.06 450 SER A C 1
ATOM 3421 O O . SER A 1 450 ? -19.305 -5.104 15.871 1.00 95.06 450 SER A O 1
ATOM 3423 N N . SER A 1 451 ? -17.644 -5.503 14.396 1.00 97.00 451 SER A N 1
ATOM 3424 C CA . SER A 1 451 ? -17.206 -6.766 14.994 1.00 97.00 451 SER A CA 1
ATOM 3425 C C . SER A 1 451 ? -15.685 -6.869 15.027 1.00 97.00 451 SER A C 1
ATOM 3427 O O . SER A 1 451 ? -15.020 -6.537 14.053 1.00 97.00 451 SER A O 1
ATOM 3429 N N . ILE A 1 452 ? -15.136 -7.333 16.146 1.00 98.69 452 ILE A N 1
ATOM 3430 C CA . ILE A 1 452 ? -13.714 -7.640 16.318 1.00 98.69 452 ILE A CA 1
ATOM 3431 C C . ILE A 1 452 ? -13.638 -9.082 16.802 1.00 98.69 452 ILE A C 1
ATOM 3433 O O . ILE A 1 452 ? -14.154 -9.405 17.871 1.00 98.69 452 ILE A O 1
ATOM 3437 N N . LEU A 1 453 ? -13.059 -9.960 15.994 1.00 98.44 453 LEU A N 1
ATOM 3438 C CA . LEU A 1 453 ? -13.206 -11.400 16.152 1.00 98.44 453 LEU A CA 1
ATOM 3439 C C . LEU A 1 453 ? -11.882 -12.119 15.915 1.00 98.44 453 LEU A C 1
ATOM 3441 O O . LEU A 1 453 ? -11.276 -11.933 14.865 1.00 98.44 453 LEU A O 1
ATOM 3445 N N . THR A 1 454 ? -11.504 -13.028 16.814 1.00 98.62 454 THR A N 1
ATOM 3446 C CA . THR A 1 454 ? -10.511 -14.066 16.498 1.00 98.62 454 THR A CA 1
ATOM 3447 C C . THR A 1 454 ? -11.131 -15.452 16.400 1.00 98.62 454 THR A C 1
ATOM 3449 O O . THR A 1 454 ? -12.080 -15.797 17.119 1.00 98.62 454 THR A O 1
ATOM 3452 N N . THR A 1 455 ? -10.597 -16.272 15.493 1.00 97.81 455 THR A N 1
ATOM 3453 C CA . THR A 1 455 ? -11.186 -17.577 15.148 1.00 97.81 455 THR A CA 1
ATOM 3454 C C . THR A 1 455 ? -10.365 -18.789 15.600 1.00 97.81 455 THR A C 1
ATOM 3456 O O . THR A 1 455 ? -10.952 -19.849 15.827 1.00 97.81 455 THR A O 1
ATOM 3459 N N . GLY A 1 456 ? -9.047 -18.651 15.771 1.00 97.81 456 GLY A N 1
ATOM 3460 C CA . GLY A 1 456 ? -8.124 -19.729 16.133 1.00 97.81 456 GLY A CA 1
ATOM 3461 C C . GLY A 1 456 ? -8.052 -20.034 17.634 1.00 97.81 456 GLY A C 1
ATOM 3462 O O . GLY A 1 456 ? -8.389 -19.206 18.482 1.00 97.81 456 GLY A O 1
ATOM 3463 N N . ASP A 1 457 ? -7.588 -21.242 17.970 1.00 98.12 457 ASP A N 1
ATOM 3464 C CA . ASP A 1 457 ? -7.183 -21.608 19.335 1.00 98.12 457 ASP A CA 1
ATOM 3465 C C . ASP A 1 457 ? -5.899 -20.861 19.728 1.00 98.12 457 ASP A C 1
ATOM 3467 O O . ASP A 1 457 ? -5.000 -20.700 18.908 1.00 98.12 457 ASP A O 1
ATOM 3471 N N . ASN A 1 458 ? -5.745 -20.524 21.010 1.00 98.06 458 ASN A N 1
ATOM 3472 C CA . ASN A 1 458 ? -4.640 -19.710 21.534 1.00 98.06 458 ASN A CA 1
ATOM 3473 C C . ASN A 1 458 ? -4.588 -18.297 20.938 1.00 98.06 458 ASN A C 1
ATOM 3475 O O . ASN A 1 458 ? -3.511 -17.705 20.890 1.00 98.06 458 ASN A O 1
ATOM 3479 N N . SER A 1 459 ? -5.725 -17.778 20.471 1.00 98.50 459 SER A N 1
ATOM 3480 C CA . SER A 1 459 ? -5.781 -16.453 19.869 1.00 98.50 459 SER A CA 1
ATOM 3481 C C . SER A 1 459 ? -5.934 -15.350 20.912 1.00 98.50 459 SER A C 1
ATOM 3483 O O . SER A 1 459 ? -6.442 -15.585 22.016 1.00 98.50 459 SER A O 1
ATOM 3485 N N . SER A 1 460 ? -5.528 -14.130 20.567 1.00 98.62 460 SER A N 1
ATOM 3486 C CA . SER A 1 460 ? -5.727 -12.969 21.433 1.00 98.62 460 SER A CA 1
ATOM 3487 C C . SER A 1 460 ? -6.285 -11.755 20.701 1.00 98.62 460 SER A C 1
ATOM 3489 O O . SER A 1 460 ? -5.995 -11.503 19.532 1.00 98.62 460 SER A O 1
ATOM 3491 N N . ILE A 1 461 ? -7.118 -11.007 21.422 1.00 98.88 461 ILE A N 1
ATOM 3492 C CA . ILE A 1 461 ? -7.494 -9.636 21.087 1.00 98.88 461 ILE A CA 1
ATOM 3493 C C . ILE A 1 461 ? -6.901 -8.755 22.179 1.00 98.88 461 ILE A C 1
ATOM 3495 O O . ILE A 1 461 ? -7.344 -8.829 23.328 1.00 98.88 461 ILE A O 1
ATOM 3499 N N . ASP A 1 462 ? -5.927 -7.932 21.818 1.00 98.88 462 ASP A N 1
ATOM 3500 C CA . ASP A 1 462 ? -5.212 -7.045 22.725 1.00 98.88 462 ASP A CA 1
ATOM 3501 C C . ASP A 1 462 ? -5.419 -5.588 22.282 1.00 98.88 462 ASP A C 1
ATOM 3503 O O . ASP A 1 462 ? -5.231 -5.240 21.121 1.00 98.88 462 ASP A O 1
ATOM 3507 N N . ILE A 1 463 ? -5.893 -4.733 23.192 1.00 98.88 463 ILE A N 1
ATOM 3508 C CA . ILE A 1 463 ? -6.170 -3.314 22.913 1.00 98.88 463 ILE A CA 1
ATOM 3509 C C . ILE A 1 463 ? -5.561 -2.455 24.031 1.00 98.88 463 ILE A C 1
ATOM 3511 O O . ILE A 1 463 ? -6.043 -2.508 25.165 1.00 98.88 463 ILE A O 1
ATOM 3515 N N . ASP A 1 464 ? -4.543 -1.636 23.737 1.00 98.75 464 ASP A N 1
ATOM 3516 C CA . ASP A 1 464 ? -3.981 -0.632 24.668 1.00 98.75 464 ASP A CA 1
ATOM 3517 C C . ASP A 1 464 ? -4.249 0.789 24.157 1.00 98.75 464 ASP A C 1
ATOM 3519 O O . ASP A 1 464 ? -3.877 1.158 23.045 1.00 98.75 464 ASP A O 1
ATOM 3523 N N . ALA A 1 465 ? -4.875 1.613 24.995 1.00 98.44 465 ALA A N 1
ATOM 3524 C CA . ALA A 1 465 ? -5.273 2.978 24.677 1.00 98.44 465 ALA A CA 1
ATOM 3525 C C . ALA A 1 465 ? -4.775 3.992 25.722 1.00 98.44 465 ALA A C 1
ATOM 3527 O O . ALA A 1 465 ? -4.931 3.793 26.931 1.00 98.44 465 ALA A O 1
ATOM 3528 N N . LYS A 1 466 ? -4.219 5.131 25.273 1.00 97.81 466 LYS A N 1
ATOM 3529 C CA . LYS A 1 466 ? -3.729 6.209 26.170 1.00 97.81 466 LYS A CA 1
ATOM 3530 C C . LYS A 1 466 ? -4.809 7.132 26.732 1.00 97.81 466 LYS A C 1
ATOM 3532 O O . LYS A 1 466 ? -4.585 7.827 27.725 1.00 97.81 466 LYS A O 1
ATOM 3537 N N . ALA A 1 467 ? -5.972 7.175 26.110 1.00 97.56 467 ALA A N 1
ATOM 3538 C CA . ALA A 1 467 ? -7.141 7.894 26.584 1.00 97.56 467 ALA A CA 1
ATOM 3539 C C . ALA A 1 467 ? -8.332 6.937 26.644 1.00 97.56 467 ALA A C 1
ATOM 3541 O O . ALA A 1 467 ? -8.146 5.761 26.943 1.00 97.56 467 ALA A O 1
ATOM 3542 N N . SER A 1 468 ? -9.557 7.436 26.463 1.00 97.50 468 SER A N 1
ATOM 3543 C CA . SER A 1 468 ? -10.737 6.597 26.662 1.00 97.50 468 SER A CA 1
ATOM 3544 C C . SER A 1 468 ? -10.984 5.578 25.543 1.00 97.50 468 SER A C 1
ATOM 3546 O O . SER A 1 468 ? -10.639 5.808 24.379 1.00 97.50 468 SER A O 1
ATOM 3548 N N . ILE A 1 469 ? -11.603 4.460 25.933 1.00 98.50 469 ILE A N 1
ATOM 3549 C CA . ILE A 1 469 ? -12.194 3.438 25.059 1.00 98.50 469 ILE A CA 1
ATOM 3550 C C . ILE A 1 469 ? -13.724 3.526 25.167 1.00 98.50 469 ILE A C 1
ATOM 3552 O O . ILE A 1 469 ? -14.269 3.524 26.278 1.00 98.50 469 ILE A O 1
ATOM 3556 N N . ARG A 1 470 ? -14.424 3.544 24.026 1.00 97.75 470 ARG A N 1
ATOM 3557 C CA . ARG A 1 470 ? -15.895 3.529 23.933 1.00 97.75 470 ARG A CA 1
ATOM 3558 C C . ARG A 1 470 ? -16.381 2.460 22.955 1.00 97.75 470 ARG A C 1
ATOM 3560 O O . ARG A 1 470 ? -16.135 2.557 21.758 1.00 97.75 470 ARG A O 1
ATOM 3567 N N . LEU A 1 471 ? -17.099 1.453 23.449 1.00 97.25 471 LEU A N 1
ATOM 3568 C CA . LEU A 1 471 ? -17.470 0.272 22.659 1.00 97.25 471 LEU A CA 1
ATOM 3569 C C . LEU A 1 471 ? -18.981 0.084 22.584 1.00 97.25 471 LEU A C 1
ATOM 3571 O O . LEU A 1 471 ? -19.619 -0.069 23.615 1.00 97.25 471 LEU A O 1
ATOM 3575 N N . ALA A 1 472 ? -19.526 0.006 21.377 1.00 96.88 472 ALA A N 1
ATOM 3576 C CA . ALA A 1 472 ? -20.877 -0.459 21.050 1.00 96.88 472 ALA A CA 1
ATOM 3577 C C . ALA A 1 472 ? -20.844 -1.741 20.174 1.00 96.88 472 ALA A C 1
ATOM 3579 O O . ALA A 1 472 ? -21.859 -2.141 19.607 1.00 96.88 472 ALA A O 1
ATOM 3580 N N . ALA A 1 473 ? -19.668 -2.366 20.050 1.00 96.56 473 ALA A N 1
ATOM 3581 C CA . ALA A 1 473 ? -19.358 -3.451 19.118 1.00 96.56 473 ALA A CA 1
ATOM 3582 C C . ALA A 1 473 ? -19.428 -4.853 19.745 1.00 96.56 473 ALA A C 1
ATOM 3584 O O . ALA A 1 473 ? -19.403 -5.007 20.971 1.00 96.56 473 ALA A O 1
ATOM 3585 N N . GLY A 1 474 ? -19.455 -5.881 18.891 1.00 97.62 474 GLY A N 1
ATOM 3586 C CA . GLY A 1 474 ? -19.185 -7.264 19.294 1.00 97.62 474 GLY A CA 1
ATOM 3587 C C . GLY A 1 474 ? -17.681 -7.549 19.291 1.00 97.62 474 GLY A C 1
ATOM 3588 O O . GLY A 1 474 ? -17.053 -7.430 18.243 1.00 97.62 474 GLY A O 1
ATOM 3589 N N . ILE A 1 475 ? -17.103 -7.928 20.431 1.00 98.56 475 ILE A N 1
ATOM 3590 C CA . ILE A 1 475 ? -15.694 -8.329 20.565 1.00 98.56 475 ILE A CA 1
ATOM 3591 C C . ILE A 1 475 ? -15.642 -9.767 21.060 1.00 98.56 475 ILE A C 1
ATOM 3593 O O . ILE A 1 475 ? -16.075 -10.048 22.179 1.00 98.56 475 ILE A O 1
ATOM 3597 N N . GLU A 1 476 ? -15.136 -10.686 20.242 1.00 98.12 476 GLU A N 1
ATOM 3598 C CA . GLU A 1 476 ? -15.288 -12.117 20.496 1.00 98.12 476 GLU A CA 1
ATOM 3599 C C . GLU A 1 476 ? -14.035 -12.935 20.172 1.00 98.12 476 GLU A C 1
ATOM 3601 O O . GLU A 1 476 ? -13.387 -12.719 19.155 1.00 98.12 476 GLU A O 1
ATOM 3606 N N . THR A 1 477 ? -13.742 -13.954 20.982 1.00 97.81 477 THR A N 1
ATOM 3607 C CA . THR A 1 477 ? -12.800 -15.024 20.603 1.00 97.81 477 THR A CA 1
ATOM 3608 C C . THR A 1 477 ? -13.522 -16.370 20.560 1.00 97.81 477 THR A C 1
ATOM 3610 O O . THR A 1 477 ? -14.366 -16.679 21.416 1.00 97.81 477 THR A O 1
ATOM 3613 N N . LYS A 1 478 ? -13.234 -17.176 19.529 1.00 95.31 478 LYS A N 1
ATOM 3614 C CA . LYS A 1 478 ? -13.914 -18.468 19.296 1.00 95.31 478 LYS A CA 1
ATOM 3615 C C . LYS A 1 478 ? -13.093 -19.689 19.697 1.00 95.31 478 LYS A C 1
ATOM 3617 O O . LYS A 1 478 ? -13.693 -20.719 20.007 1.00 95.31 478 LYS A O 1
ATOM 3622 N N . GLY A 1 479 ? -11.767 -19.593 19.699 1.00 96.12 479 GLY A N 1
ATOM 3623 C CA . GLY A 1 479 ? -10.892 -20.710 20.044 1.00 96.12 479 GLY A CA 1
ATOM 3624 C C . GLY A 1 479 ? -10.652 -20.878 21.542 1.00 96.12 479 GLY A C 1
ATOM 3625 O O . GLY A 1 479 ? -10.882 -19.978 22.354 1.00 96.12 479 GLY A O 1
ATOM 3626 N N . LYS A 1 480 ? -10.176 -22.065 21.920 1.00 97.94 480 LYS A N 1
ATOM 3627 C CA . LYS A 1 480 ? -9.765 -22.410 23.292 1.00 97.94 480 LYS A CA 1
ATOM 3628 C C . LYS A 1 480 ? -8.515 -21.649 23.704 1.00 97.94 480 LYS A C 1
ATOM 3630 O O . LYS A 1 480 ? -7.761 -21.211 22.839 1.00 97.94 480 LYS A O 1
ATOM 3635 N N . ASN A 1 481 ? -8.261 -21.551 25.009 1.00 97.94 481 ASN A N 1
ATOM 3636 C CA . ASN A 1 481 ? -7.063 -20.909 25.564 1.00 97.94 481 ASN A CA 1
ATOM 3637 C C . ASN A 1 481 ? -6.830 -19.498 24.986 1.00 97.94 481 ASN A C 1
ATOM 3639 O O . ASN A 1 481 ? -5.697 -19.102 24.735 1.00 97.94 481 ASN A O 1
ATOM 3643 N N . SER A 1 482 ? -7.914 -18.780 24.692 1.00 98.38 482 SER A N 1
ATOM 3644 C CA . SER A 1 482 ? -7.868 -17.484 24.012 1.00 98.38 482 SER A CA 1
ATOM 3645 C C . SER A 1 482 ? -8.155 -16.351 24.989 1.00 98.38 482 SER A C 1
ATOM 3647 O O . SER A 1 482 ? -8.820 -16.547 26.011 1.00 98.38 482 SER A O 1
ATOM 3649 N N . SER A 1 483 ? -7.678 -15.149 24.689 1.00 98.56 483 SER A N 1
ATOM 3650 C CA . SER A 1 483 ? -7.790 -14.013 25.606 1.00 98.56 483 SER A CA 1
ATOM 3651 C C . SER A 1 483 ? -8.317 -12.753 24.941 1.00 98.56 483 SER A C 1
ATOM 3653 O O . SER A 1 483 ? -8.009 -12.461 23.792 1.00 98.56 483 SER A O 1
ATOM 3655 N N . ILE A 1 484 ? -9.091 -11.983 25.700 1.00 98.88 484 ILE A N 1
ATOM 3656 C CA . ILE A 1 484 ? -9.394 -10.586 25.389 1.00 98.88 484 ILE A CA 1
ATOM 3657 C C . ILE A 1 484 ? -8.759 -9.736 26.485 1.00 98.88 484 ILE A C 1
ATOM 3659 O O . ILE A 1 484 ? -9.190 -9.815 27.640 1.00 98.88 484 ILE A O 1
ATOM 3663 N N . THR A 1 485 ? -7.778 -8.916 26.122 1.00 98.88 485 THR A N 1
ATOM 3664 C CA . THR A 1 485 ? -7.150 -7.934 27.008 1.00 98.88 485 THR A CA 1
ATOM 3665 C C . THR A 1 485 ? -7.452 -6.540 26.487 1.00 98.88 485 THR A C 1
ATOM 3667 O O . THR A 1 485 ? -7.126 -6.214 25.351 1.00 98.88 485 THR A O 1
ATOM 3670 N N . MET A 1 486 ? -8.051 -5.681 27.307 1.00 98.81 486 MET A N 1
ATOM 3671 C CA . MET A 1 486 ? -8.255 -4.283 26.921 1.00 98.81 486 MET A CA 1
ATOM 3672 C C . MET A 1 486 ? -7.894 -3.342 28.061 1.00 98.81 486 MET A C 1
ATOM 3674 O O . MET A 1 486 ? -8.369 -3.484 29.193 1.00 98.81 486 MET A O 1
ATOM 3678 N N . LYS A 1 487 ? -7.071 -2.345 27.757 1.00 98.69 487 LYS A N 1
ATOM 3679 C CA . LYS A 1 487 ? -6.556 -1.378 28.714 1.00 98.69 487 LYS A CA 1
ATOM 3680 C C . LYS A 1 487 ? -6.742 0.040 28.195 1.00 98.69 487 LYS A C 1
ATOM 3682 O O . LYS A 1 487 ? -6.362 0.363 27.079 1.00 98.69 487 LYS A O 1
ATOM 3687 N N . SER A 1 488 ? -7.278 0.899 29.054 1.00 98.31 488 SER A N 1
ATOM 3688 C CA . SER A 1 488 ? -7.307 2.345 28.845 1.00 98.31 488 SER A CA 1
ATOM 3689 C C . SER A 1 488 ? -6.645 3.052 30.024 1.00 98.31 488 SER A C 1
ATOM 3691 O O . SER A 1 488 ? -7.002 2.806 31.180 1.00 98.31 488 SER A O 1
ATOM 3693 N N . ASP A 1 489 ? -5.737 3.988 29.754 1.00 97.44 489 ASP A N 1
ATOM 3694 C CA . ASP A 1 489 ? -5.137 4.837 30.792 1.00 97.44 489 ASP A CA 1
ATOM 3695 C C . ASP A 1 489 ? -6.147 5.860 31.369 1.00 97.44 489 ASP A C 1
ATOM 3697 O O . ASP A 1 489 ? -5.911 6.434 32.435 1.00 97.44 489 ASP A O 1
ATOM 3701 N N . GLN A 1 490 ? -7.300 6.064 30.714 1.00 95.62 490 GLN A N 1
ATOM 3702 C CA . GLN A 1 490 ? -8.406 6.900 31.197 1.00 95.62 490 GLN A CA 1
ATOM 3703 C C . GLN A 1 490 ? -9.704 6.083 31.352 1.00 95.62 490 GLN A C 1
ATOM 3705 O O . GLN A 1 490 ? -9.721 5.075 32.064 1.00 95.62 490 GLN A O 1
ATOM 3710 N N . GLY A 1 491 ? -10.810 6.535 30.752 1.00 95.62 491 GLY A N 1
ATOM 3711 C CA . GLY A 1 491 ? -12.133 5.937 30.914 1.00 95.62 491 GLY A CA 1
ATOM 3712 C C . GLY A 1 491 ? -12.390 4.780 29.954 1.00 95.62 491 GLY A C 1
ATOM 3713 O O . GLY A 1 491 ? -12.010 4.830 28.794 1.00 95.62 491 GLY A O 1
ATOM 3714 N N . PHE A 1 492 ? -13.090 3.757 30.420 1.00 97.88 492 PHE A N 1
ATOM 3715 C CA . PHE A 1 492 ? -13.554 2.644 29.603 1.00 97.88 492 PHE A CA 1
ATOM 3716 C C . PHE A 1 492 ? -15.074 2.569 29.719 1.00 97.88 492 PHE A C 1
ATOM 3718 O O . PHE A 1 492 ? -15.597 2.274 30.794 1.00 97.88 492 PHE A O 1
ATOM 3725 N N . THR A 1 493 ? -15.781 2.817 28.618 1.00 97.44 493 THR A N 1
ATOM 3726 C CA . THR A 1 493 ? -17.240 2.708 28.550 1.00 97.44 493 THR A CA 1
ATOM 3727 C C . THR A 1 493 ? -17.674 1.650 27.538 1.00 97.44 493 THR A C 1
ATOM 3729 O O . THR A 1 493 ? -17.385 1.747 26.347 1.00 97.44 493 THR A O 1
ATOM 3732 N N . VAL A 1 494 ? -18.416 0.655 28.013 1.00 98.25 494 VAL A N 1
ATOM 3733 C CA . VAL A 1 494 ? -19.113 -0.341 27.197 1.00 98.25 494 VAL A CA 1
ATOM 3734 C C . VAL A 1 494 ? -20.579 0.093 27.098 1.00 98.25 494 VAL A C 1
ATOM 3736 O O . VAL A 1 494 ? -21.298 0.090 28.097 1.00 98.25 494 VAL A O 1
ATOM 3739 N N . LEU A 1 495 ? -20.980 0.522 25.907 1.00 97.38 495 LEU A N 1
ATOM 3740 C CA . LEU A 1 495 ? -22.268 1.122 25.562 1.00 97.38 495 LEU A CA 1
ATOM 3741 C C . LEU A 1 495 ? -23.328 0.056 25.249 1.00 97.38 495 LEU A C 1
ATOM 3743 O O . LEU A 1 495 ? -23.021 -1.115 25.022 1.00 97.38 495 LEU A O 1
ATOM 3747 N N . GLU A 1 496 ? -24.590 0.486 25.198 1.00 94.75 496 GLU A N 1
ATOM 3748 C CA . GLU A 1 496 ? -25.726 -0.350 24.799 1.00 94.75 496 GLU A CA 1
ATOM 3749 C C . GLU A 1 496 ? -25.464 -1.089 23.473 1.00 94.75 496 GLU A C 1
ATOM 3751 O O . GLU A 1 496 ? -24.974 -0.511 22.502 1.00 94.75 496 GLU A O 1
ATOM 3756 N N . GLY A 1 497 ? -25.806 -2.381 23.431 1.00 90.94 497 GLY A N 1
ATOM 3757 C CA . GLY A 1 497 ? -25.633 -3.230 22.251 1.00 90.94 497 GLY A CA 1
ATOM 3758 C C . GLY A 1 497 ? -24.257 -3.889 22.126 1.00 90.94 497 GLY A C 1
ATOM 3759 O O . GLY A 1 497 ? -24.133 -4.837 21.352 1.00 90.94 497 GLY A O 1
ATOM 3760 N N . ALA A 1 498 ? -23.255 -3.463 22.904 1.00 97.19 498 ALA A N 1
ATOM 3761 C CA . ALA A 1 498 ? -21.951 -4.121 22.923 1.00 97.19 498 ALA A CA 1
ATOM 3762 C C . ALA A 1 498 ? -21.994 -5.488 23.614 1.00 97.19 498 ALA A C 1
ATOM 3764 O O . ALA A 1 498 ? -22.621 -5.665 24.667 1.00 97.19 498 ALA A O 1
ATOM 3765 N N . VAL A 1 499 ? -21.235 -6.434 23.061 1.00 97.06 499 VAL A N 1
ATOM 3766 C CA . VAL A 1 499 ? -21.006 -7.755 23.653 1.00 97.06 499 VAL A CA 1
ATOM 3767 C C . VAL A 1 499 ? -19.515 -8.053 23.616 1.00 97.06 499 VAL A C 1
ATOM 3769 O O . VAL A 1 499 ? -18.925 -8.091 22.546 1.00 97.06 499 VAL A O 1
ATOM 3772 N N . ILE A 1 500 ? -18.908 -8.293 24.777 1.00 98.44 500 ILE A N 1
ATOM 3773 C CA . ILE A 1 500 ? -17.524 -8.775 24.885 1.00 98.44 500 ILE A CA 1
ATOM 3774 C C . ILE A 1 500 ? -17.587 -10.233 25.332 1.00 98.44 500 ILE A C 1
ATOM 3776 O O . ILE A 1 500 ? -18.128 -10.509 26.407 1.00 98.44 500 ILE A O 1
ATOM 3780 N N . SER A 1 501 ? -17.081 -11.176 24.534 1.00 97.81 501 SER A N 1
ATOM 3781 C CA . SER A 1 501 ? -17.293 -12.600 24.790 1.00 97.81 501 SER A CA 1
ATOM 3782 C C . SER A 1 501 ? -16.098 -13.506 24.505 1.00 97.81 501 SER A C 1
ATOM 3784 O O . SER A 1 501 ? -15.475 -13.439 23.456 1.00 97.81 501 SER A O 1
ATOM 3786 N N . VAL A 1 502 ? -15.854 -14.449 25.414 1.00 97.12 502 VAL A N 1
ATOM 3787 C CA . VAL A 1 502 ? -15.039 -15.643 25.149 1.00 97.12 502 VAL A CA 1
ATOM 3788 C C . VAL A 1 502 ? -15.905 -16.872 25.401 1.00 97.12 502 VAL A C 1
ATOM 3790 O O . VAL A 1 502 ? -16.530 -16.978 26.459 1.00 97.12 502 VAL A O 1
ATOM 3793 N N . GLN A 1 503 ? -16.005 -17.786 24.435 1.00 89.94 503 GLN A N 1
ATOM 3794 C CA . GLN A 1 503 ? -16.996 -18.878 24.501 1.00 89.94 503 GLN A CA 1
ATOM 3795 C C . GLN A 1 503 ? -16.399 -20.276 24.672 1.00 89.94 503 GLN A C 1
ATOM 3797 O O . GLN A 1 503 ? -17.161 -21.205 24.940 1.00 89.94 503 GLN A O 1
ATOM 3802 N N . ALA A 1 504 ? -15.078 -20.420 24.556 1.00 96.19 504 ALA A N 1
ATOM 3803 C CA . ALA A 1 504 ? -14.367 -21.694 24.608 1.00 96.19 504 ALA A CA 1
ATOM 3804 C C . ALA A 1 504 ? -13.583 -21.904 25.920 1.00 96.19 504 ALA A C 1
ATOM 3806 O O . ALA A 1 504 ? -13.449 -20.990 26.736 1.00 96.19 504 ALA A O 1
ATOM 3807 N N . ASP A 1 505 ? -13.121 -23.142 26.128 1.00 97.75 505 ASP A N 1
ATOM 3808 C CA . ASP A 1 505 ? -12.433 -23.579 27.350 1.00 97.75 505 ASP A CA 1
ATOM 3809 C C . ASP A 1 505 ? -11.135 -22.806 27.597 1.00 97.75 505 ASP A C 1
ATOM 3811 O O . ASP A 1 505 ? -10.426 -22.452 26.655 1.00 97.75 505 ASP A O 1
ATOM 3815 N N . ASP A 1 506 ? -10.806 -22.617 28.878 1.00 97.56 506 ASP A N 1
ATOM 3816 C CA . ASP A 1 506 ? -9.543 -22.024 29.341 1.00 97.56 506 ASP A CA 1
ATOM 3817 C C . ASP A 1 506 ? -9.306 -20.578 28.844 1.00 97.56 506 ASP A C 1
ATOM 3819 O O . ASP A 1 506 ? -8.179 -20.089 28.856 1.00 97.56 506 ASP A O 1
ATOM 3823 N N . SER A 1 507 ? -10.366 -19.880 28.424 1.00 98.06 507 SER A N 1
ATOM 3824 C CA . SER A 1 507 ? -10.291 -18.516 27.887 1.00 98.06 507 SER A CA 1
ATOM 3825 C C . SER A 1 507 ? -10.556 -17.427 28.936 1.00 98.06 507 SER A C 1
ATOM 3827 O O . SER A 1 507 ? -11.297 -17.619 29.909 1.00 98.06 507 SER A O 1
ATOM 3829 N N . THR A 1 508 ? -9.973 -16.243 28.743 1.00 98.44 508 THR A N 1
ATOM 3830 C CA . THR A 1 508 ? -9.989 -15.161 29.745 1.00 98.44 508 THR A CA 1
ATOM 3831 C C . THR A 1 508 ? -10.368 -13.804 29.164 1.00 98.44 508 THR A C 1
ATOM 3833 O O . THR A 1 508 ? -9.986 -13.470 28.048 1.00 98.44 508 THR A O 1
ATOM 3836 N N . ILE A 1 509 ? -11.063 -12.990 29.959 1.00 98.81 509 ILE A N 1
ATOM 3837 C CA . ILE A 1 509 ? -11.313 -11.569 29.679 1.00 98.81 509 ILE A CA 1
ATOM 3838 C C . ILE A 1 509 ? -10.645 -10.742 30.783 1.00 98.81 509 ILE A C 1
ATOM 3840 O O . ILE A 1 509 ? -10.987 -10.931 31.952 1.00 98.81 509 ILE A O 1
ATOM 3844 N N . ASP A 1 510 ? -9.743 -9.822 30.434 1.00 98.75 510 ASP A N 1
ATOM 3845 C CA . ASP A 1 510 ? -9.127 -8.864 31.364 1.00 98.75 510 ASP A CA 1
ATOM 3846 C C . ASP A 1 510 ? -9.274 -7.424 30.859 1.00 98.75 510 ASP A C 1
ATOM 3848 O O . ASP A 1 510 ? -8.687 -7.030 29.851 1.00 98.75 510 ASP A O 1
ATOM 3852 N N . LEU A 1 511 ? -10.097 -6.635 31.553 1.00 98.81 511 LEU A N 1
ATOM 3853 C CA . LEU A 1 511 ? -10.416 -5.259 31.183 1.00 98.81 511 LEU A CA 1
ATOM 3854 C C . LEU A 1 511 ? -9.971 -4.300 32.289 1.00 98.81 511 LEU A C 1
ATOM 3856 O O . LEU A 1 511 ? -10.316 -4.479 33.464 1.00 98.81 511 LEU A O 1
ATOM 3860 N N . SER A 1 512 ? -9.249 -3.242 31.922 1.00 98.44 512 SER A N 1
ATOM 3861 C CA . SER A 1 512 ? -8.725 -2.269 32.884 1.00 98.44 512 SER A CA 1
ATOM 3862 C C . SER A 1 512 ? -8.897 -0.816 32.444 1.00 98.44 512 SER A C 1
ATOM 3864 O O . SER A 1 512 ? -8.742 -0.471 31.273 1.00 98.44 512 SER A O 1
ATOM 3866 N N . ALA A 1 513 ? -9.215 0.049 33.410 1.00 98.00 513 ALA A N 1
ATOM 3867 C CA . ALA A 1 513 ? -9.378 1.485 33.204 1.00 98.00 513 ALA A CA 1
ATOM 3868 C C . ALA A 1 513 ? -8.622 2.315 34.254 1.00 98.00 513 ALA A C 1
ATOM 3870 O O . ALA A 1 513 ? -8.708 2.059 35.461 1.00 98.00 513 ALA A O 1
ATOM 3871 N N . GLY A 1 514 ? -7.915 3.354 33.815 1.00 95.94 514 GLY A N 1
ATOM 3872 C CA . GLY A 1 514 ? -7.164 4.257 34.686 1.00 95.94 514 GLY A CA 1
ATOM 3873 C C . GLY A 1 514 ? -8.012 5.295 35.430 1.00 95.94 514 GLY A C 1
ATOM 3874 O O . GLY A 1 514 ? -7.557 5.816 36.448 1.00 95.94 514 GLY A O 1
ATOM 3875 N N . SER A 1 515 ? -9.247 5.578 34.996 1.00 93.94 515 SER A N 1
ATOM 3876 C CA . SER A 1 515 ? -10.129 6.541 35.686 1.00 93.94 515 SER A CA 1
ATOM 3877 C C . SER A 1 515 ? -11.520 6.006 36.021 1.00 93.94 515 SER A C 1
ATOM 3879 O O . SER A 1 515 ? -11.957 6.128 37.164 1.00 93.94 515 SER A O 1
ATOM 3881 N N . GLN A 1 516 ? -12.226 5.413 35.060 1.00 94.69 516 GLN A N 1
ATOM 3882 C CA . GLN A 1 516 ? -13.567 4.870 35.276 1.00 94.69 516 GLN A CA 1
ATOM 3883 C C . GLN A 1 516 ? -13.841 3.690 34.350 1.00 94.69 516 GLN A C 1
ATOM 3885 O O . GLN A 1 516 ? -13.399 3.694 33.207 1.00 94.69 516 GLN A O 1
ATOM 3890 N N . PHE A 1 517 ? -14.576 2.698 34.840 1.00 97.06 517 PHE A N 1
ATOM 3891 C CA . PHE A 1 517 ? -15.089 1.579 34.060 1.00 97.06 517 PHE A CA 1
ATOM 3892 C C . PHE A 1 517 ? -16.617 1.577 34.126 1.00 97.06 517 PHE A C 1
ATOM 3894 O O . PHE A 1 517 ? -17.202 1.345 35.187 1.00 97.06 517 PHE A O 1
ATOM 3901 N N . HIS A 1 518 ? -17.276 1.840 33.004 1.00 95.62 518 HIS A N 1
ATOM 3902 C CA . HIS A 1 518 ? -18.731 1.877 32.896 1.00 95.62 518 HIS A CA 1
ATOM 3903 C C . HIS A 1 518 ? -19.207 0.787 31.940 1.00 95.62 518 HIS A C 1
ATOM 3905 O O . HIS A 1 518 ? -18.810 0.750 30.783 1.00 95.62 518 HIS A O 1
ATOM 3911 N N . LEU A 1 519 ? -20.081 -0.083 32.430 1.00 97.38 519 LEU A N 1
ATOM 3912 C CA . LEU A 1 519 ? -20.836 -1.046 31.638 1.00 97.38 519 LEU A CA 1
ATOM 3913 C C . LEU A 1 519 ? -22.293 -0.589 31.644 1.00 97.38 519 LEU A C 1
ATOM 3915 O O . LEU A 1 519 ? -22.967 -0.722 32.667 1.00 97.38 519 LEU A O 1
ATOM 3919 N N . ASP A 1 520 ? -22.765 -0.019 30.542 1.00 95.00 520 ASP A N 1
ATOM 3920 C CA . ASP A 1 520 ? -24.103 0.563 30.453 1.00 95.00 520 ASP A CA 1
ATOM 3921 C C . ASP A 1 520 ? -25.199 -0.502 30.294 1.00 95.00 520 ASP A C 1
ATOM 3923 O O . ASP A 1 520 ? -24.946 -1.680 30.032 1.00 95.00 520 ASP A O 1
ATOM 3927 N N . SER A 1 521 ? -26.451 -0.094 30.520 1.00 92.69 521 SER A N 1
ATOM 3928 C CA . SER A 1 521 ? -27.595 -0.991 30.345 1.00 92.69 521 SER A CA 1
ATOM 3929 C C . SER A 1 521 ? -27.701 -1.445 28.886 1.00 92.69 521 SER A C 1
ATOM 3931 O O . SER A 1 521 ? -27.422 -0.678 27.971 1.00 92.69 521 SER A O 1
ATOM 3933 N N . GLY A 1 522 ? -28.070 -2.708 28.670 1.00 91.06 522 GLY A N 1
ATOM 3934 C CA . GLY A 1 522 ? -28.113 -3.315 27.335 1.00 91.06 522 GLY A CA 1
ATOM 3935 C C . GLY A 1 522 ? -26.760 -3.794 26.791 1.00 91.06 522 GLY A C 1
ATOM 3936 O O . GLY A 1 522 ? -26.736 -4.397 25.722 1.00 91.06 522 GLY A O 1
ATOM 3937 N N . ALA A 1 523 ? -25.656 -3.591 27.517 1.00 96.25 523 ALA A N 1
ATOM 3938 C CA . ALA A 1 523 ? -24.357 -4.196 27.222 1.00 96.25 523 ALA A CA 1
ATOM 3939 C C . ALA A 1 523 ? -24.146 -5.534 27.959 1.00 96.25 523 ALA A C 1
ATOM 3941 O O . ALA A 1 523 ? -24.761 -5.782 29.008 1.00 96.25 523 ALA A O 1
ATOM 3942 N N . ALA A 1 524 ? -23.236 -6.380 27.460 1.00 96.56 524 ALA A N 1
ATOM 3943 C CA . ALA A 1 524 ? -22.889 -7.650 28.102 1.00 96.56 524 ALA A CA 1
ATOM 3944 C C . ALA A 1 524 ? -21.392 -8.014 28.040 1.00 96.56 524 ALA A C 1
ATOM 3946 O O . ALA A 1 524 ? -20.729 -7.818 27.026 1.00 96.56 524 ALA A O 1
ATOM 3947 N N . ILE A 1 525 ? -20.886 -8.628 29.116 1.00 98.25 525 ILE A N 1
ATOM 3948 C CA . ILE A 1 525 ? -19.573 -9.292 29.173 1.00 98.25 525 ILE A CA 1
ATOM 3949 C C . ILE A 1 525 ? -19.794 -10.765 29.533 1.00 98.25 525 ILE A C 1
ATOM 3951 O O . ILE A 1 525 ? -20.359 -11.070 30.589 1.00 98.25 525 ILE A O 1
ATOM 3955 N N . LEU A 1 526 ? -19.370 -11.675 28.655 1.00 97.56 526 LEU A N 1
ATOM 3956 C CA . LEU A 1 526 ? -19.729 -13.094 28.681 1.00 97.56 526 LEU A CA 1
ATOM 3957 C C . LEU A 1 526 ? -18.481 -13.988 28.628 1.00 97.56 526 LEU A C 1
ATOM 3959 O O . LEU A 1 526 ? -17.717 -13.935 27.672 1.00 97.56 526 LEU A O 1
ATOM 3963 N N . SER A 1 527 ? -18.278 -14.856 29.616 1.00 97.12 527 SER A N 1
ATOM 3964 C CA . SER A 1 527 ? -17.099 -15.731 29.679 1.00 97.12 527 SER A CA 1
ATOM 3965 C C . SER A 1 527 ? -17.486 -17.184 29.931 1.00 97.12 527 SER A C 1
ATOM 3967 O O . SER A 1 527 ? -17.953 -17.550 31.009 1.00 97.12 527 SER A O 1
ATOM 3969 N N . GLY A 1 528 ? -17.306 -18.038 28.926 1.00 95.81 528 GLY A N 1
ATOM 3970 C CA . GLY A 1 528 ? -17.730 -19.441 28.940 1.00 95.81 528 GLY A CA 1
ATOM 3971 C C . GLY A 1 528 ? -19.239 -19.633 29.083 1.00 95.81 528 GLY A C 1
ATOM 3972 O O . GLY A 1 528 ? -19.693 -20.662 29.591 1.00 95.81 528 GLY A O 1
ATOM 3973 N N . ALA A 1 529 ? -20.020 -18.634 28.677 1.00 93.31 529 ALA A N 1
ATOM 3974 C CA . ALA A 1 529 ? -21.469 -18.673 28.700 1.00 93.31 529 ALA A CA 1
ATOM 3975 C C . ALA A 1 529 ? -22.063 -17.779 27.605 1.00 93.31 529 ALA A C 1
ATOM 3977 O O . ALA A 1 529 ? -21.443 -16.802 27.193 1.00 93.31 529 ALA A O 1
ATOM 3978 N N . GLU A 1 530 ? -23.288 -18.081 27.187 1.00 92.69 530 GLU A N 1
ATOM 3979 C CA . GLU A 1 530 ? -24.058 -17.302 26.215 1.00 92.69 530 GLU A CA 1
ATOM 3980 C C . GLU A 1 530 ? -25.503 -17.103 26.694 1.00 92.69 530 GLU A C 1
ATOM 3982 O O . GLU A 1 530 ? -25.992 -17.835 27.558 1.00 92.69 530 GLU A O 1
ATOM 3987 N N . TYR A 1 531 ? -26.210 -16.129 26.120 1.00 89.88 531 TYR A N 1
ATOM 3988 C CA . TYR A 1 531 ? -27.651 -15.987 26.316 1.00 89.88 531 TYR A CA 1
ATOM 3989 C C . TYR A 1 531 ? -28.409 -16.657 25.173 1.00 89.88 531 TYR A C 1
ATOM 3991 O O . TYR A 1 531 ? -28.378 -16.193 24.037 1.00 89.88 531 TYR A O 1
ATOM 3999 N N . VAL A 1 532 ? -29.162 -17.708 25.491 1.00 87.88 532 VAL A N 1
ATOM 4000 C CA . VAL A 1 532 ? -30.058 -18.371 24.541 1.00 87.88 532 VAL A CA 1
ATOM 4001 C C . VAL A 1 532 ? -31.481 -17.876 24.771 1.00 87.88 532 VAL A C 1
ATOM 4003 O O . VAL A 1 532 ? -32.021 -17.982 25.875 1.00 87.88 532 VAL A O 1
ATOM 4006 N N . SER A 1 533 ? -32.117 -17.345 23.728 1.00 86.94 533 SER A N 1
ATOM 4007 C CA . SER A 1 533 ? -33.529 -16.957 23.791 1.00 86.94 533 SER A CA 1
ATOM 4008 C C . SER A 1 533 ? -34.422 -18.196 23.743 1.00 86.94 533 SER A C 1
ATOM 4010 O O . SER A 1 533 ? -34.426 -18.932 22.757 1.00 86.94 533 SER A O 1
ATOM 4012 N N . THR A 1 534 ? -35.193 -18.424 24.806 1.00 84.69 534 THR A N 1
ATOM 4013 C CA . THR A 1 534 ? -36.263 -19.431 24.849 1.00 84.69 534 THR A CA 1
ATOM 4014 C C . THR A 1 534 ? -37.566 -18.707 25.175 1.00 84.69 534 THR A C 1
ATOM 4016 O O . THR A 1 534 ? -37.674 -18.078 26.225 1.00 84.69 534 THR A O 1
ATOM 4019 N N . ASP A 1 535 ? -38.536 -18.732 24.256 1.00 83.38 535 ASP A N 1
ATOM 4020 C CA . ASP A 1 535 ? -39.830 -18.038 24.385 1.00 83.38 535 ASP A CA 1
ATOM 4021 C C . ASP A 1 535 ? -39.714 -16.528 24.702 1.00 83.38 535 ASP A C 1
ATOM 4023 O O . ASP A 1 535 ? -40.493 -15.970 25.474 1.00 83.38 535 ASP A O 1
ATOM 4027 N N . GLY A 1 536 ? -38.710 -15.852 24.130 1.00 79.81 536 GLY A N 1
ATOM 4028 C CA . GLY A 1 536 ? -38.460 -14.420 24.351 1.00 79.81 536 GLY A CA 1
ATOM 4029 C C . GLY A 1 536 ? -37.775 -14.093 25.682 1.00 79.81 536 GLY A C 1
ATOM 4030 O O . GLY A 1 536 ? -37.508 -12.926 25.957 1.00 79.81 536 GLY A O 1
ATOM 4031 N N . THR A 1 537 ? -37.457 -15.105 26.494 1.00 83.44 537 THR A N 1
ATOM 4032 C CA . THR A 1 537 ? -36.654 -14.956 27.711 1.00 83.44 537 THR A CA 1
ATOM 4033 C C . THR A 1 537 ? -35.210 -15.348 27.422 1.00 83.44 537 THR A C 1
ATOM 4035 O O . THR A 1 537 ? -34.935 -16.474 27.000 1.00 83.44 537 THR A O 1
ATOM 4038 N N . LEU A 1 538 ? -34.271 -14.435 27.672 1.00 84.38 538 LEU A N 1
ATOM 4039 C CA . LEU A 1 538 ? -32.842 -14.725 27.588 1.00 84.38 538 LEU A CA 1
ATOM 4040 C C . LEU A 1 538 ? -32.431 -15.606 28.774 1.00 84.38 538 LEU A C 1
ATOM 4042 O O . LEU A 1 538 ? -32.481 -15.179 29.927 1.00 84.38 538 LEU A O 1
ATOM 4046 N N . THR A 1 539 ? -32.042 -16.846 28.487 1.00 88.12 539 THR A N 1
ATOM 4047 C CA . THR A 1 539 ? -31.582 -17.811 29.489 1.00 88.12 539 THR A CA 1
ATOM 4048 C C . THR A 1 539 ? -30.072 -17.988 29.359 1.00 88.12 539 THR A C 1
ATOM 4050 O O . THR A 1 539 ? -29.607 -18.321 28.268 1.00 88.12 539 THR A O 1
ATOM 4053 N N . PRO A 1 540 ? -29.289 -17.785 30.432 1.00 89.31 540 PRO A N 1
ATOM 4054 C CA . PRO A 1 540 ? -27.856 -18.033 30.385 1.00 89.31 540 PRO A CA 1
ATOM 4055 C C . PRO A 1 540 ? -27.578 -19.539 30.266 1.00 89.31 540 PRO A C 1
ATOM 4057 O O . PRO A 1 540 ? -28.089 -20.339 31.056 1.00 89.31 540 PRO A O 1
ATOM 4060 N N . VAL A 1 541 ? -26.748 -19.923 29.298 1.00 92.38 541 VAL A N 1
ATOM 4061 C CA . VAL A 1 541 ? -26.292 -21.297 29.061 1.00 92.38 541 VAL A CA 1
ATOM 4062 C C . VAL A 1 541 ? -24.774 -21.330 29.158 1.00 92.38 541 VAL A C 1
ATOM 4064 O O . VAL A 1 541 ? -24.086 -20.470 28.619 1.00 92.38 541 VAL A O 1
ATOM 4067 N N . LYS A 1 542 ? -24.240 -22.321 29.871 1.00 95.00 542 LYS A N 1
ATOM 4068 C CA . LYS A 1 542 ? -22.797 -22.545 29.969 1.00 95.00 542 LYS A CA 1
ATOM 4069 C C . LYS A 1 542 ? -22.271 -23.137 28.660 1.00 95.00 542 LYS A C 1
ATOM 4071 O O . LYS A 1 542 ? -22.795 -24.157 28.217 1.00 95.00 542 LYS A O 1
ATOM 4076 N N . THR A 1 543 ? -21.213 -22.546 28.111 1.00 94.94 543 THR A N 1
ATOM 4077 C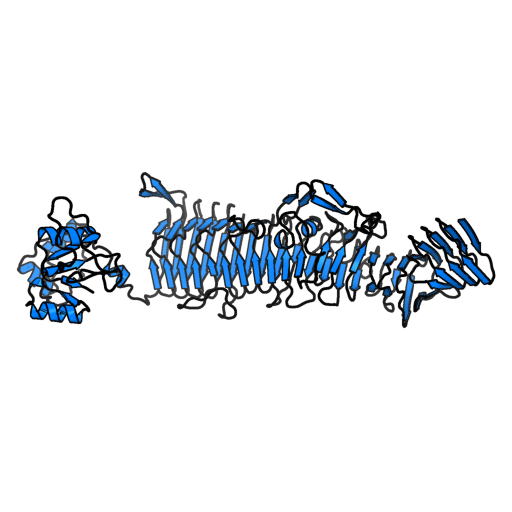 CA . THR A 1 543 ? -20.571 -22.978 26.860 1.00 94.94 543 THR A CA 1
ATOM 4078 C C . THR A 1 543 ? -19.174 -23.564 27.071 1.00 94.94 543 THR A C 1
ATOM 4080 O O . THR A 1 543 ? -18.761 -24.388 26.261 1.00 94.94 543 THR A O 1
ATOM 4083 N N . ALA A 1 544 ? -18.473 -23.207 28.157 1.00 95.56 544 ALA A N 1
ATOM 4084 C CA . ALA A 1 544 ? -17.097 -23.650 28.402 1.00 95.56 544 ALA A CA 1
ATOM 4085 C C . ALA A 1 544 ? -16.713 -23.775 29.886 1.00 95.56 544 ALA A C 1
ATOM 4087 O O . ALA A 1 544 ? -17.408 -23.280 30.781 1.00 95.56 544 ALA A O 1
ATOM 4088 N N . ASP A 1 545 ? -15.592 -24.456 30.134 1.00 96.31 545 ASP A N 1
ATOM 4089 C CA . ASP A 1 545 ? -14.955 -24.634 31.441 1.00 96.31 545 ASP A CA 1
ATOM 4090 C C . ASP A 1 545 ? -13.718 -23.732 31.630 1.00 96.31 545 ASP A C 1
ATOM 4092 O O . ASP A 1 545 ? -13.121 -23.244 30.677 1.00 96.31 545 ASP A O 1
ATOM 4096 N N . ASN A 1 546 ? -13.314 -23.525 32.892 1.00 95.38 546 ASN A N 1
ATOM 4097 C CA . ASN A 1 546 ? -12.095 -22.797 33.295 1.00 95.38 546 ASN A CA 1
ATOM 4098 C C . ASN A 1 546 ? -11.961 -21.360 32.766 1.00 95.38 546 ASN A C 1
ATOM 4100 O O . ASN A 1 546 ? -10.856 -20.829 32.678 1.00 95.38 546 ASN A O 1
ATOM 4104 N N . THR A 1 547 ? -13.076 -20.707 32.461 1.00 97.12 547 THR A N 1
ATOM 4105 C CA . THR A 1 547 ? -13.062 -19.333 31.971 1.00 97.12 547 THR A CA 1
ATOM 4106 C C . THR A 1 547 ? -12.972 -18.314 33.110 1.00 97.12 547 THR A C 1
ATOM 4108 O O . THR A 1 547 ? -13.265 -18.612 34.277 1.00 97.12 547 THR A O 1
ATOM 4111 N N . SER A 1 548 ? -12.545 -17.086 32.814 1.00 97.44 548 SER A N 1
ATOM 4112 C CA . SER A 1 548 ? -12.540 -16.018 33.822 1.00 97.44 548 SER A CA 1
ATOM 4113 C C . SER A 1 548 ? -12.792 -14.625 33.255 1.00 97.44 548 SER A C 1
ATOM 4115 O O . SER A 1 548 ? -12.585 -14.370 32.069 1.00 97.44 548 SER A O 1
ATOM 4117 N N . ILE A 1 549 ? -13.272 -13.738 34.130 1.00 98.69 549 ILE A N 1
ATOM 4118 C CA . ILE A 1 549 ? -13.415 -12.299 33.898 1.00 98.69 549 ILE A CA 1
ATOM 4119 C C . ILE A 1 549 ? -12.657 -11.557 35.001 1.00 98.69 549 ILE A C 1
ATOM 4121 O O . ILE A 1 549 ? -12.896 -11.792 36.189 1.00 98.69 549 ILE A O 1
ATOM 4125 N N . SER A 1 550 ? -11.795 -10.627 34.611 1.00 98.56 550 SER A N 1
ATOM 4126 C CA . SER A 1 550 ? -11.136 -9.650 35.473 1.00 98.56 550 SER A CA 1
ATOM 4127 C C . SER A 1 550 ? -11.516 -8.250 35.002 1.00 98.56 550 SER A C 1
ATOM 4129 O O . SER A 1 550 ? -11.252 -7.893 33.861 1.00 98.56 550 SER A O 1
ATOM 4131 N N . LEU A 1 551 ? -12.168 -7.466 35.864 1.00 98.56 551 LEU A N 1
ATOM 4132 C CA . LEU A 1 551 ? -12.458 -6.054 35.619 1.00 98.56 551 LEU A CA 1
ATOM 4133 C C . LEU A 1 551 ? -11.767 -5.212 36.687 1.00 98.56 551 LEU A C 1
ATOM 4135 O O . LEU A 1 551 ? -11.964 -5.425 37.891 1.00 98.56 551 LEU A O 1
ATOM 4139 N N . SER A 1 552 ? -10.996 -4.219 36.260 1.00 98.00 552 SER A N 1
ATOM 4140 C CA . SER A 1 552 ? -10.319 -3.301 37.170 1.00 98.00 552 SER A CA 1
ATOM 4141 C C . SER A 1 552 ? -10.502 -1.840 36.770 1.00 98.00 552 SER A C 1
ATOM 4143 O O . SER A 1 552 ? -10.475 -1.471 35.600 1.00 98.00 552 SER A O 1
ATOM 4145 N N . SER A 1 553 ? -10.687 -0.981 37.768 1.00 97.31 553 SER A N 1
ATOM 4146 C CA . SER A 1 553 ? -10.664 0.466 37.599 1.00 97.31 553 SER A CA 1
ATOM 4147 C C . SER A 1 553 ? -9.846 1.118 38.705 1.00 97.31 553 SER A C 1
ATOM 4149 O O . SER A 1 553 ? -9.988 0.782 39.882 1.00 97.31 553 SER A O 1
ATOM 4151 N N . SER A 1 554 ? -9.009 2.088 38.344 1.00 95.31 554 SER A N 1
ATOM 4152 C CA . SER A 1 554 ? -8.336 2.957 39.319 1.00 95.31 554 SER A CA 1
ATOM 4153 C C . SER A 1 554 ? -9.230 4.093 39.832 1.00 95.31 554 SER A C 1
ATOM 4155 O O . SER A 1 554 ? -8.755 4.916 40.617 1.00 95.31 554 SER A O 1
ATOM 4157 N N . GLY A 1 555 ? -10.510 4.119 39.447 1.00 93.12 555 GLY A N 1
ATOM 4158 C CA . GLY A 1 555 ? -11.530 4.989 40.024 1.00 93.12 555 GLY A CA 1
ATOM 4159 C C . GLY A 1 555 ? -12.902 4.316 40.047 1.00 93.12 555 GLY A C 1
ATOM 4160 O O . GLY A 1 555 ? -13.059 3.277 40.691 1.00 93.12 555 GLY A O 1
ATOM 4161 N N . GLU A 1 556 ? -13.898 4.940 39.415 1.00 93.62 556 GLU A N 1
ATOM 4162 C CA . GLU A 1 556 ? -15.298 4.501 39.485 1.00 93.62 556 GLU A CA 1
ATOM 4163 C C . GLU A 1 556 ? -15.566 3.241 38.660 1.00 93.62 556 GLU A C 1
ATOM 4165 O O . GLU A 1 556 ? -15.141 3.143 37.515 1.00 93.62 556 GLU A O 1
ATOM 4170 N N . MET A 1 557 ? -16.346 2.306 39.208 1.00 95.00 557 MET A N 1
ATOM 4171 C CA . MET A 1 557 ? -16.896 1.177 38.459 1.00 95.00 557 MET A CA 1
ATOM 4172 C C . MET A 1 557 ? -18.428 1.199 38.524 1.00 95.00 557 MET A C 1
ATOM 4174 O O . MET A 1 557 ? -19.006 0.995 39.592 1.00 95.00 557 MET A O 1
ATOM 4178 N N . LYS A 1 558 ? -19.083 1.430 37.379 1.00 92.19 558 LYS A N 1
ATOM 4179 C CA . LYS A 1 558 ? -20.549 1.422 37.229 1.00 92.19 558 LYS A CA 1
ATOM 4180 C C . LYS A 1 558 ? -20.956 0.236 36.360 1.00 92.19 558 LYS A C 1
ATOM 4182 O O . LYS A 1 558 ? -20.597 0.192 35.190 1.00 92.19 558 LYS A O 1
ATOM 4187 N N . LEU A 1 559 ? -21.707 -0.709 36.922 1.00 93.50 559 LEU A N 1
ATOM 4188 C CA . LEU A 1 559 ? -22.129 -1.935 36.237 1.00 93.50 559 LEU A CA 1
ATOM 4189 C C . LEU A 1 559 ? -23.658 -1.972 36.120 1.00 93.50 559 LEU A C 1
ATOM 4191 O O . LEU A 1 559 ? -24.349 -2.451 37.017 1.00 93.50 559 LEU A O 1
ATOM 4195 N N . SER A 1 560 ? -24.173 -1.419 35.027 1.00 91.94 560 SER A N 1
ATOM 4196 C CA . SER A 1 560 ? -25.599 -1.379 34.678 1.00 91.94 560 SER A CA 1
ATOM 4197 C C . SER A 1 560 ? -25.994 -2.453 33.651 1.00 91.94 560 SER A C 1
ATOM 4199 O O . SER A 1 560 ? -27.180 -2.751 33.513 1.00 91.94 560 SER A O 1
ATOM 4201 N N . GLY A 1 561 ? -25.023 -3.026 32.933 1.00 92.19 561 GLY A N 1
ATOM 4202 C CA . GLY A 1 561 ? -25.209 -4.143 32.001 1.00 92.19 561 GLY A CA 1
ATOM 4203 C C . GLY A 1 561 ? -25.014 -5.528 32.628 1.00 92.19 561 GLY A C 1
ATOM 4204 O O . GLY A 1 561 ? -24.887 -5.686 33.844 1.00 92.19 561 GLY A O 1
ATOM 4205 N N . SER A 1 562 ? -24.993 -6.556 31.779 1.00 93.62 562 SER A N 1
ATOM 4206 C CA . SER A 1 562 ? -24.869 -7.956 32.204 1.00 93.62 562 SER A CA 1
ATOM 4207 C C . SER A 1 562 ? -23.418 -8.418 32.285 1.00 93.62 562 SER A C 1
ATOM 4209 O O . SER A 1 562 ? -22.649 -8.235 31.348 1.00 93.62 562 SER A O 1
ATOM 4211 N N . ILE A 1 563 ? -23.066 -9.118 33.363 1.00 96.38 563 ILE A N 1
ATOM 4212 C CA . ILE A 1 563 ? -21.811 -9.872 33.464 1.00 96.38 563 ILE A CA 1
ATOM 4213 C C . ILE A 1 563 ? -22.164 -11.323 33.760 1.00 96.38 563 ILE A C 1
ATOM 4215 O O . ILE A 1 563 ? -22.826 -11.613 34.758 1.00 96.38 563 ILE A O 1
ATOM 4219 N N . LEU A 1 564 ? -21.714 -12.229 32.899 1.00 94.56 564 LEU A N 1
ATOM 4220 C CA . LEU A 1 564 ? -21.961 -13.659 33.018 1.00 94.56 564 LEU A CA 1
ATOM 4221 C C . LEU A 1 564 ? -20.647 -14.418 32.838 1.00 94.56 564 LEU A C 1
ATOM 4223 O O . LEU A 1 564 ? -19.979 -14.276 31.821 1.00 94.56 564 LEU A O 1
ATOM 4227 N N . SER A 1 565 ? -20.290 -15.250 33.813 1.00 93.75 565 SER A N 1
ATOM 4228 C CA . SER A 1 565 ? -19.114 -16.119 33.737 1.00 93.75 565 SER A CA 1
ATOM 4229 C C . SER A 1 565 ? -19.469 -17.525 34.202 1.00 93.75 565 SER A C 1
ATOM 4231 O O . SER A 1 565 ? -20.163 -17.687 35.209 1.00 93.75 565 SER A O 1
ATOM 4233 N N . ALA A 1 566 ? -18.984 -18.541 33.488 1.00 93.88 566 ALA A N 1
ATOM 4234 C CA . ALA A 1 566 ? -19.031 -19.931 33.933 1.00 93.88 566 ALA A CA 1
ATOM 4235 C C . ALA A 1 566 ? -17.934 -20.272 34.956 1.00 93.88 566 ALA A C 1
ATOM 4237 O O . ALA A 1 566 ? -18.057 -21.277 35.663 1.00 93.88 566 ALA A O 1
ATOM 4238 N N . GLY A 1 567 ? -16.886 -19.446 35.046 1.00 93.44 567 GLY A N 1
ATOM 4239 C CA . GLY A 1 567 ? -15.795 -19.588 36.003 1.00 93.44 567 GLY A CA 1
ATOM 4240 C C . GLY A 1 567 ? -15.649 -18.376 36.924 1.00 93.44 567 GLY A C 1
ATOM 4241 O O . GLY A 1 567 ? -16.610 -17.952 37.568 1.00 93.44 567 GLY A O 1
ATOM 4242 N N . ALA A 1 568 ? -14.428 -17.860 37.073 1.00 95.06 568 ALA A N 1
ATOM 4243 C CA . ALA A 1 568 ? -14.140 -16.811 38.053 1.00 95.06 568 ALA A CA 1
ATOM 4244 C C . ALA A 1 568 ? -14.573 -15.415 37.567 1.00 95.06 568 ALA A C 1
ATOM 4246 O O . ALA A 1 568 ? -14.491 -15.107 36.378 1.00 95.06 568 ALA A O 1
ATOM 4247 N N . ILE A 1 569 ? -14.989 -14.558 38.506 1.00 97.75 569 ILE A N 1
ATOM 4248 C CA . ILE A 1 569 ? -15.169 -13.115 38.297 1.00 97.75 569 ILE A CA 1
ATOM 4249 C C . ILE A 1 569 ? -14.359 -12.383 39.370 1.00 97.75 569 ILE A C 1
ATOM 4251 O O . ILE A 1 569 ? -14.558 -12.617 40.564 1.00 97.75 569 ILE A O 1
ATOM 4255 N N . SER A 1 570 ? -13.465 -11.493 38.945 1.00 97.81 570 SER A N 1
ATOM 4256 C CA . SER A 1 570 ? -12.700 -10.585 39.800 1.00 97.81 570 SER A CA 1
ATOM 4257 C C . SER A 1 570 ? -13.058 -9.142 39.455 1.00 97.81 570 SER A C 1
ATOM 4259 O O . SER A 1 570 ? -12.954 -8.749 38.298 1.00 97.81 570 SER A O 1
ATOM 4261 N N . LEU A 1 571 ? -13.484 -8.361 40.450 1.00 97.56 571 LEU A N 1
ATOM 4262 C CA . LEU A 1 571 ? -13.846 -6.948 40.303 1.00 97.56 571 LEU A CA 1
ATOM 4263 C C . LEU A 1 571 ? -13.021 -6.113 41.287 1.00 97.56 571 LEU A C 1
ATOM 4265 O O . LEU A 1 571 ? -13.016 -6.408 42.486 1.00 97.56 571 LEU A O 1
ATOM 4269 N N . SER A 1 572 ? -12.352 -5.066 40.805 1.00 96.62 572 SER A N 1
ATOM 4270 C CA . SER A 1 572 ? -11.558 -4.154 41.639 1.00 96.62 572 SER A CA 1
ATOM 4271 C C . SER A 1 572 ? -11.782 -2.694 41.246 1.00 96.62 572 SER A C 1
ATOM 4273 O O . SER A 1 572 ? -11.627 -2.337 40.083 1.00 96.62 572 SER A O 1
ATOM 4275 N N . ALA A 1 573 ? -12.102 -1.840 42.221 1.00 95.25 573 ALA A N 1
ATOM 4276 C CA . ALA A 1 573 ? -12.291 -0.397 42.051 1.00 95.25 573 ALA A CA 1
ATOM 4277 C C . ALA A 1 573 ? -11.842 0.359 43.316 1.00 95.25 573 ALA A C 1
ATOM 4279 O O . ALA A 1 573 ? -11.859 -0.211 44.412 1.00 95.25 573 ALA A O 1
ATOM 4280 N N . THR A 1 574 ? -11.436 1.626 43.193 1.00 87.69 574 THR A N 1
ATOM 4281 C CA . THR A 1 574 ? -10.822 2.399 44.300 1.00 87.69 574 THR A CA 1
ATOM 4282 C C . THR A 1 574 ? -11.647 3.610 44.762 1.00 87.69 574 THR A C 1
ATOM 4284 O O . THR A 1 574 ? -11.298 4.220 45.776 1.00 87.69 574 THR A O 1
ATOM 4287 N N . GLY A 1 575 ? -12.749 3.956 44.084 1.00 77.69 575 GLY A N 1
ATOM 4288 C CA . GLY A 1 575 ? -13.611 5.080 44.465 1.00 77.69 575 GLY A CA 1
ATOM 4289 C C . GLY A 1 575 ? -14.898 5.181 43.642 1.00 77.69 575 GLY A C 1
ATOM 4290 O O . GLY A 1 575 ? -15.142 4.367 42.765 1.00 77.69 575 GLY A O 1
ATOM 4291 N N . THR A 1 576 ? -15.729 6.181 43.939 1.00 78.50 576 THR A N 1
ATOM 4292 C CA . THR A 1 576 ? -16.896 6.582 43.133 1.00 78.50 576 THR A CA 1
ATOM 4293 C C . THR A 1 576 ? -16.833 8.096 42.969 1.00 78.50 576 THR A C 1
ATOM 4295 O O . THR A 1 576 ? -16.506 8.797 43.933 1.00 78.50 576 THR A O 1
ATOM 4298 N N . THR A 1 577 ? -17.101 8.602 41.770 1.00 74.56 577 THR A N 1
ATOM 4299 C CA . THR A 1 577 ? -17.001 10.040 41.460 1.00 74.56 577 THR A CA 1
ATOM 4300 C C . THR A 1 577 ? -18.390 10.663 41.391 1.00 74.56 577 THR A C 1
ATOM 4302 O O . THR A 1 577 ? -18.581 11.807 41.803 1.00 74.56 577 THR A O 1
ATOM 4305 N N . TYR A 1 578 ? -19.374 9.886 40.937 1.00 72.19 578 TYR A N 1
ATOM 4306 C CA . TYR A 1 578 ? -20.760 10.295 40.779 1.00 72.19 578 TYR A CA 1
ATOM 4307 C C . TYR A 1 578 ? -21.657 9.526 41.753 1.00 72.19 578 TYR A C 1
ATOM 4309 O O . TYR A 1 578 ? -21.356 8.405 42.163 1.00 72.19 578 TYR A O 1
ATOM 4317 N N . ASN A 1 579 ? -22.762 10.152 42.166 1.00 70.88 579 ASN A N 1
ATOM 4318 C CA . ASN A 1 579 ? -23.724 9.530 43.079 1.00 70.88 579 ASN A CA 1
ATOM 4319 C C . ASN A 1 579 ? -24.713 8.599 42.357 1.00 70.88 579 ASN A C 1
ATOM 4321 O O . ASN A 1 579 ? -25.331 7.771 43.019 1.00 70.88 579 ASN A O 1
ATOM 4325 N N . HIS A 1 580 ? -24.862 8.749 41.032 1.00 74.50 580 HIS A N 1
ATOM 4326 C CA . HIS A 1 580 ? -25.793 8.000 40.180 1.00 74.50 580 HIS A CA 1
ATOM 4327 C C . HIS A 1 580 ? -27.202 7.890 40.785 1.00 74.50 580 HIS A C 1
ATOM 4329 O O . HIS A 1 580 ? -27.846 6.849 40.670 1.00 74.50 580 HIS A O 1
ATOM 4335 N N . ALA A 1 581 ? -27.672 8.954 41.452 1.00 70.38 581 ALA A N 1
ATOM 4336 C CA . ALA A 1 581 ? -28.943 8.945 42.182 1.00 70.38 581 ALA A CA 1
ATOM 4337 C C . ALA A 1 581 ? -30.114 8.567 41.263 1.00 70.38 581 ALA A C 1
ATOM 4339 O O . ALA A 1 581 ? -30.904 7.705 41.614 1.00 70.38 581 ALA A O 1
ATOM 4340 N N . GLU A 1 582 ? -30.146 9.083 40.032 1.00 67.44 582 GLU A N 1
ATOM 4341 C CA . GLU A 1 582 ? -31.164 8.729 39.030 1.00 67.44 582 GLU A CA 1
ATOM 4342 C C . GLU A 1 582 ? -31.216 7.221 38.715 1.00 67.44 582 GLU A C 1
ATOM 4344 O O . GLU A 1 582 ? -32.291 6.664 38.492 1.00 67.44 582 GLU A O 1
ATOM 4349 N N . TYR A 1 583 ? -30.074 6.527 38.741 1.00 68.88 583 TYR A N 1
ATOM 4350 C CA . TYR A 1 583 ? -30.029 5.076 38.564 1.00 68.88 583 TYR A CA 1
ATOM 4351 C C . TYR A 1 583 ? -30.426 4.340 39.848 1.00 68.88 583 TYR A C 1
ATOM 4353 O O . TYR A 1 583 ? -31.276 3.458 39.816 1.00 68.88 583 TYR A O 1
ATOM 4361 N N . PHE A 1 584 ? -29.837 4.689 40.995 1.00 69.62 584 PHE A N 1
ATOM 4362 C CA . PHE A 1 584 ? -30.071 3.950 42.240 1.00 69.62 584 PHE A CA 1
ATOM 4363 C C . PHE A 1 584 ? -31.452 4.204 42.860 1.00 69.62 584 PHE A C 1
ATOM 4365 O O . PHE A 1 584 ? -32.012 3.286 43.460 1.00 69.62 584 PHE A O 1
ATOM 4372 N N . ASP A 1 585 ? -32.030 5.390 42.668 1.00 71.81 585 ASP A N 1
ATOM 4373 C CA . ASP A 1 585 ? -33.367 5.746 43.162 1.00 71.81 585 ASP A CA 1
ATOM 4374 C C . ASP A 1 585 ? -34.484 5.075 42.347 1.00 71.81 585 ASP A C 1
ATOM 4376 O O . ASP A 1 585 ? -35.617 4.964 42.817 1.00 71.81 585 ASP A O 1
ATOM 4380 N N . THR A 1 586 ? -34.175 4.589 41.139 1.00 67.06 586 THR A N 1
ATOM 4381 C CA . THR A 1 586 ? -35.130 3.884 40.273 1.00 67.06 586 THR A CA 1
ATOM 4382 C C . THR A 1 586 ? -35.088 2.366 40.430 1.00 67.06 586 THR A C 1
ATOM 4384 O O . THR A 1 586 ? -35.989 1.690 39.930 1.00 67.06 586 THR A O 1
ATOM 4387 N N . ILE A 1 587 ? -34.111 1.806 41.162 1.00 65.19 587 ILE A N 1
ATOM 4388 C CA . ILE A 1 587 ? -34.059 0.364 41.446 1.00 65.19 587 ILE A CA 1
ATOM 4389 C C . ILE A 1 587 ? -35.220 0.004 42.385 1.00 65.19 587 ILE A C 1
ATOM 4391 O O . ILE A 1 587 ? -35.213 0.402 43.555 1.00 65.19 587 ILE A O 1
ATOM 4395 N N . PRO A 1 588 ? -36.208 -0.799 41.943 1.00 61.09 588 PRO A N 1
ATOM 4396 C CA . PRO A 1 588 ? -37.312 -1.187 42.803 1.00 61.09 588 PRO A CA 1
ATOM 4397 C C . PRO A 1 588 ? -36.781 -2.038 43.955 1.00 61.09 588 PRO A C 1
ATOM 4399 O O . PRO A 1 588 ? -36.213 -3.115 43.753 1.00 61.09 588 PRO A O 1
ATOM 4402 N N . GLY A 1 589 ? -36.974 -1.570 45.186 1.00 68.56 589 GLY A N 1
ATOM 4403 C CA . GLY A 1 589 ? -36.647 -2.362 46.362 1.00 68.56 589 GLY A CA 1
ATOM 4404 C C . GLY A 1 589 ? -37.428 -3.678 46.359 1.00 68.56 589 GLY A C 1
ATOM 4405 O O . GLY A 1 589 ? -38.637 -3.704 46.129 1.00 68.56 589 GLY A O 1
ATOM 4406 N N . LYS A 1 590 ? -36.756 -4.792 46.660 1.00 71.50 590 LYS A N 1
ATOM 4407 C CA . LYS A 1 590 ? -37.431 -6.068 46.909 1.00 71.50 590 LYS A CA 1
ATOM 4408 C C . LYS A 1 590 ? -37.774 -6.172 48.387 1.00 71.50 590 LYS A C 1
ATOM 4410 O O . LYS A 1 590 ? -36.888 -6.178 49.239 1.00 71.50 590 LYS A O 1
ATOM 4415 N N . THR A 1 591 ? -39.055 -6.321 48.706 1.00 80.12 591 THR A N 1
ATOM 4416 C CA . THR A 1 591 ? -39.472 -6.649 50.070 1.00 80.12 591 THR A CA 1
ATOM 4417 C C . THR A 1 591 ? -38.964 -8.044 50.435 1.00 80.12 591 THR A C 1
ATOM 4419 O O . THR A 1 591 ? -39.447 -9.044 49.908 1.00 80.12 591 THR A O 1
ATOM 4422 N N . LEU A 1 592 ? -37.970 -8.114 51.323 1.00 79.38 592 LEU A N 1
ATOM 4423 C CA . LEU A 1 592 ? -37.422 -9.386 51.812 1.00 79.38 592 LEU A CA 1
ATOM 4424 C C . LEU A 1 592 ? -38.205 -9.932 53.010 1.00 79.38 592 LEU A C 1
ATOM 4426 O O . LEU A 1 592 ? -38.326 -11.139 53.167 1.00 79.38 592 LEU A O 1
ATOM 4430 N N . ALA A 1 593 ? -38.735 -9.040 53.847 1.00 82.38 593 ALA A N 1
ATOM 4431 C CA . ALA A 1 593 ? -39.555 -9.377 55.001 1.00 82.38 593 ALA A CA 1
ATOM 4432 C C . ALA A 1 593 ? -40.500 -8.214 55.330 1.00 82.38 593 ALA A C 1
ATOM 4434 O O . ALA A 1 593 ? -40.223 -7.055 55.014 1.00 82.38 593 ALA A O 1
ATOM 4435 N N . THR A 1 594 ? -41.621 -8.507 55.986 1.00 84.44 594 THR A N 1
ATOM 4436 C CA . THR A 1 594 ? -42.581 -7.493 56.440 1.00 84.44 594 THR A CA 1
ATOM 4437 C C . THR A 1 594 ? -43.084 -7.854 57.827 1.00 84.44 594 THR A C 1
ATOM 4439 O O . THR A 1 594 ? -43.364 -9.015 58.112 1.00 84.44 594 THR A O 1
ATOM 4442 N N . THR A 1 595 ? -43.216 -6.856 58.695 1.00 83.56 595 THR A N 1
ATOM 4443 C CA . THR A 1 595 ? -43.885 -6.991 59.990 1.00 83.56 595 THR A CA 1
ATOM 4444 C C . THR A 1 595 ? -44.673 -5.729 60.294 1.00 83.56 595 THR A C 1
ATOM 4446 O O . THR A 1 595 ? -44.361 -4.652 59.786 1.00 83.56 595 THR A O 1
ATOM 4449 N N . THR A 1 596 ? -45.703 -5.854 61.123 1.00 84.81 596 THR A N 1
ATOM 4450 C CA . THR A 1 596 ? -46.419 -4.696 61.651 1.00 84.81 596 THR A CA 1
ATOM 4451 C C . THR A 1 596 ? -45.692 -4.212 62.904 1.00 84.81 596 THR A C 1
ATOM 4453 O O . THR A 1 596 ? -45.573 -4.981 63.860 1.00 84.81 596 THR A O 1
ATOM 4456 N N . PRO A 1 597 ? -45.194 -2.966 62.933 1.00 80.12 597 PRO A N 1
ATOM 4457 C CA . PRO A 1 597 ? -44.476 -2.468 64.092 1.00 80.12 597 PRO A CA 1
ATOM 4458 C C . PRO A 1 597 ? -45.432 -2.251 65.268 1.00 80.12 597 PRO A C 1
ATOM 4460 O O . PRO A 1 597 ? -46.451 -1.572 65.138 1.00 80.12 597 PRO A O 1
ATOM 4463 N N . ASP A 1 598 ? -45.090 -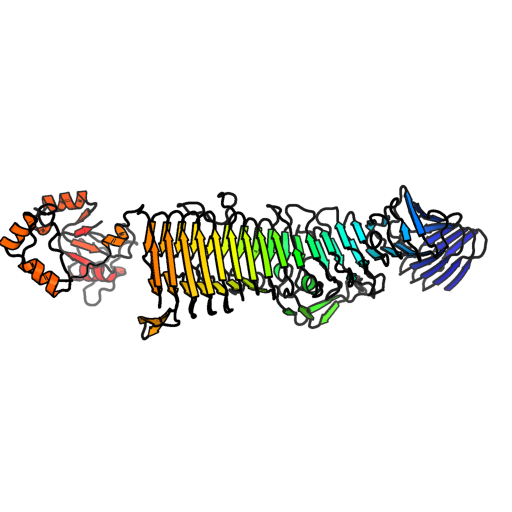2.805 66.430 1.00 84.56 598 ASP A N 1
ATOM 4464 C CA . ASP A 1 598 ? -45.737 -2.440 67.687 1.00 84.56 598 ASP A CA 1
ATOM 4465 C C . ASP A 1 598 ? -45.053 -1.213 68.326 1.00 84.56 598 ASP A C 1
ATOM 4467 O O . ASP A 1 598 ? -43.981 -0.766 67.907 1.00 84.56 598 ASP A O 1
ATOM 4471 N N . ALA A 1 599 ? -45.696 -0.633 69.344 1.00 84.56 599 ALA A N 1
ATOM 4472 C CA . ALA A 1 599 ? -45.191 0.569 70.004 1.00 84.56 599 ALA A CA 1
ATOM 4473 C C . ALA A 1 599 ? -43.808 0.363 70.652 1.00 84.56 599 ALA A C 1
ATOM 4475 O O . ALA A 1 599 ? -43.010 1.299 70.681 1.00 84.56 599 ALA A O 1
ATOM 4476 N N . GLN A 1 600 ? -43.515 -0.844 71.148 1.00 84.25 600 GLN A N 1
ATOM 4477 C CA . GLN A 1 600 ? -42.234 -1.163 71.773 1.00 84.25 600 GLN A CA 1
ATOM 4478 C C . GLN A 1 600 ? -41.141 -1.343 70.719 1.00 84.25 600 GLN A C 1
ATOM 4480 O O . GLN A 1 600 ? -40.049 -0.816 70.898 1.00 84.25 600 GLN A O 1
ATOM 4485 N N . LEU A 1 601 ? -41.451 -1.992 69.594 1.00 85.06 601 LEU A N 1
ATOM 4486 C CA . LEU A 1 601 ? -40.556 -2.141 68.451 1.00 85.06 601 LEU A CA 1
ATOM 4487 C C . LEU A 1 601 ? -40.079 -0.768 67.962 1.00 85.06 601 LEU A C 1
ATOM 4489 O O . LEU A 1 601 ? -38.885 -0.559 67.791 1.00 85.06 601 LEU A O 1
ATOM 4493 N N . ILE A 1 602 ? -40.994 0.192 67.799 1.00 82.19 602 ILE A N 1
ATOM 4494 C CA . ILE A 1 602 ? -40.654 1.559 67.368 1.00 82.19 602 ILE A CA 1
ATOM 4495 C C . ILE A 1 602 ? -39.757 2.262 68.397 1.00 82.19 602 ILE A C 1
ATOM 4497 O O . ILE A 1 602 ? -38.791 2.923 68.018 1.00 82.19 602 ILE A O 1
ATOM 4501 N N . ILE A 1 603 ? -40.056 2.130 69.694 1.00 83.88 603 ILE A N 1
ATOM 4502 C CA . ILE A 1 603 ? -39.243 2.721 70.772 1.00 83.88 603 ILE A CA 1
ATOM 4503 C C . ILE A 1 603 ? -37.836 2.121 70.783 1.00 83.88 603 ILE A C 1
ATOM 4505 O O . ILE A 1 603 ? -36.857 2.857 70.898 1.00 83.88 603 ILE A O 1
ATOM 4509 N N . ASP A 1 604 ? -37.727 0.803 70.658 1.00 86.19 604 ASP A N 1
ATOM 4510 C CA . ASP A 1 604 ? -36.446 0.110 70.646 1.00 86.19 604 ASP A CA 1
ATOM 4511 C C . ASP A 1 604 ? -35.613 0.549 69.434 1.00 86.19 604 ASP A C 1
ATOM 4513 O O . ASP A 1 604 ? -34.463 0.957 69.604 1.00 86.19 604 ASP A O 1
ATOM 4517 N N . LEU A 1 605 ? -36.217 0.589 68.239 1.00 85.38 605 LEU A N 1
ATOM 4518 C CA . LEU A 1 605 ? -35.542 1.040 67.020 1.00 85.38 605 LEU A CA 1
ATOM 4519 C C . LEU A 1 605 ? -35.052 2.494 67.134 1.00 85.38 605 LEU A C 1
ATOM 4521 O O . LEU A 1 605 ? -33.916 2.796 66.769 1.00 85.38 605 LEU A O 1
ATOM 4525 N N . ARG A 1 606 ? -35.862 3.391 67.713 1.00 82.50 606 ARG A N 1
ATOM 4526 C CA . ARG A 1 606 ? -35.471 4.789 67.984 1.00 82.50 606 ARG A CA 1
ATOM 4527 C C . ARG A 1 606 ? -34.300 4.913 68.954 1.00 82.50 606 ARG A C 1
ATOM 4529 O O . ARG A 1 606 ? -33.500 5.833 68.830 1.00 82.50 606 ARG A O 1
ATOM 4536 N N . ASN A 1 607 ? -34.189 3.989 69.902 1.00 84.62 607 ASN A N 1
ATOM 4537 C CA . ASN A 1 607 ? -33.084 3.936 70.857 1.00 84.62 607 ASN A CA 1
ATOM 4538 C C . ASN A 1 607 ? -31.857 3.180 70.312 1.00 84.62 607 ASN A C 1
ATOM 4540 O O . ASN A 1 607 ? -30.926 2.910 71.072 1.00 84.62 607 ASN A O 1
ATOM 4544 N N . GLY A 1 608 ? -31.850 2.817 69.023 1.00 84.12 608 GLY A N 1
ATOM 4545 C CA . GLY A 1 608 ? -30.760 2.066 68.398 1.00 84.12 608 GLY A CA 1
ATOM 4546 C C . GLY A 1 608 ? -30.684 0.602 68.840 1.00 84.12 608 GLY A C 1
ATOM 4547 O O . GLY A 1 608 ? -29.648 -0.047 68.684 1.00 84.12 608 GLY A O 1
ATOM 4548 N N . ILE A 1 609 ? -31.766 0.069 69.409 1.00 85.94 609 ILE A N 1
ATOM 4549 C CA . ILE A 1 609 ? -31.879 -1.317 69.861 1.00 85.94 609 ILE A CA 1
ATOM 4550 C C . ILE A 1 609 ? -32.530 -2.125 68.740 1.00 85.94 609 ILE A C 1
ATOM 4552 O O . ILE A 1 609 ? -33.620 -1.791 68.288 1.00 85.94 609 ILE A O 1
ATOM 4556 N N . ILE A 1 610 ? -31.884 -3.213 68.314 1.00 86.44 610 ILE A N 1
ATOM 4557 C CA . ILE A 1 610 ? -32.462 -4.185 67.375 1.00 86.44 610 ILE A CA 1
ATOM 4558 C C . ILE A 1 610 ? -33.275 -5.205 68.191 1.00 86.44 610 ILE A C 1
ATOM 4560 O O . ILE A 1 610 ? -32.678 -6.016 68.908 1.00 86.44 610 ILE A O 1
ATOM 4564 N N . PRO A 1 611 ? -34.619 -5.198 68.128 1.00 86.94 611 PRO A N 1
ATOM 4565 C CA . PRO A 1 611 ? -35.436 -6.060 68.976 1.00 86.94 611 PRO A CA 1
ATOM 4566 C C . PRO A 1 611 ? -35.301 -7.524 68.573 1.00 86.94 611 PRO A C 1
ATOM 4568 O O . PRO A 1 611 ? -35.135 -7.853 67.398 1.00 86.94 611 PRO A O 1
ATOM 4571 N N . LYS A 1 612 ? -35.453 -8.435 69.540 1.00 85.44 612 LYS A N 1
ATOM 4572 C CA . LYS A 1 612 ? -35.354 -9.879 69.281 1.00 85.44 612 LYS A CA 1
ATOM 4573 C C . LYS A 1 612 ? -36.391 -10.374 68.267 1.00 85.44 612 LYS A C 1
ATOM 4575 O O . LYS A 1 612 ? -36.096 -11.276 67.497 1.00 85.44 612 LYS A O 1
ATOM 4580 N N . SER A 1 613 ? -37.578 -9.770 68.241 1.00 86.12 613 SER A N 1
ATOM 4581 C CA . SER A 1 613 ? -38.622 -10.056 67.250 1.00 86.12 613 SER A CA 1
ATOM 4582 C C . SER A 1 613 ? -38.188 -9.705 65.826 1.00 86.12 613 SER A C 1
ATOM 4584 O O . SER A 1 613 ? -38.392 -10.505 64.920 1.00 86.12 613 SER A O 1
ATOM 4586 N N . LEU A 1 614 ? -37.543 -8.551 65.633 1.00 87.00 614 LEU A N 1
ATOM 4587 C CA . LEU A 1 614 ? -37.010 -8.149 64.333 1.00 87.00 614 LEU A CA 1
ATOM 4588 C C . LEU A 1 614 ? -35.816 -9.015 63.930 1.00 87.00 614 LEU A C 1
ATOM 4590 O O . LEU A 1 614 ? -35.732 -9.430 62.781 1.00 87.00 614 LEU A O 1
ATOM 4594 N N . LYS A 1 615 ? -34.932 -9.344 64.878 1.00 86.62 615 LYS A N 1
ATOM 4595 C CA . LYS A 1 615 ? -33.816 -10.261 64.624 1.00 86.62 615 LYS A CA 1
ATOM 4596 C C . LYS A 1 615 ? -34.308 -11.637 64.171 1.00 86.62 615 LYS A C 1
ATOM 4598 O O . LYS A 1 615 ? -33.832 -12.132 63.163 1.00 86.62 615 LYS A O 1
ATOM 4603 N N . ASN A 1 616 ? -35.314 -12.193 64.848 1.00 87.75 616 ASN A N 1
ATOM 4604 C CA . ASN A 1 616 ? -35.929 -13.457 64.446 1.00 87.75 616 ASN A CA 1
ATOM 4605 C C . ASN A 1 616 ? -36.559 -13.373 63.047 1.00 87.75 616 ASN A C 1
ATOM 4607 O O . ASN A 1 616 ? -36.342 -14.271 62.248 1.00 87.75 616 ASN A O 1
ATOM 4611 N N . LEU A 1 617 ? -37.299 -12.299 62.736 1.00 89.88 617 LEU A N 1
ATOM 4612 C CA . LEU A 1 617 ? -37.895 -12.102 61.408 1.00 89.88 617 LEU A CA 1
ATOM 4613 C C . LEU A 1 617 ? -36.829 -12.077 60.307 1.00 89.88 617 LEU A C 1
ATOM 4615 O O . LEU A 1 617 ? -37.015 -12.661 59.243 1.00 89.88 617 LEU A O 1
ATOM 4619 N N . LEU A 1 618 ? -35.725 -11.377 60.555 1.00 87.44 618 LEU A N 1
ATOM 4620 C CA . LEU A 1 618 ? -34.621 -11.278 59.612 1.00 87.44 618 LEU A CA 1
ATOM 4621 C C . LEU A 1 618 ? -33.906 -12.626 59.469 1.00 87.44 618 LEU A C 1
ATOM 4623 O O . LEU A 1 618 ? -33.734 -13.089 58.344 1.00 87.44 618 LEU A O 1
ATOM 4627 N N . ASP A 1 619 ? -33.608 -13.308 60.577 1.00 87.88 619 ASP A N 1
ATOM 4628 C CA . ASP A 1 619 ? -32.998 -14.641 60.575 1.00 87.88 619 ASP A CA 1
ATOM 4629 C C . ASP A 1 619 ? -33.885 -15.672 59.836 1.00 87.88 619 ASP A C 1
ATOM 4631 O O . ASP A 1 619 ? -33.380 -16.442 59.020 1.00 87.88 619 ASP A O 1
ATOM 4635 N N . GLU A 1 620 ? -35.209 -15.650 60.043 1.00 89.81 620 GLU A N 1
ATOM 4636 C CA . GLU A 1 620 ? -36.194 -16.497 59.340 1.00 89.81 620 GLU A CA 1
ATOM 4637 C C . GLU A 1 620 ? -36.245 -16.234 57.825 1.00 89.81 620 GLU A C 1
ATOM 4639 O O . GLU A 1 620 ? -36.591 -17.131 57.056 1.00 89.81 620 GLU A O 1
ATOM 4644 N N . ASN A 1 621 ? -35.864 -15.030 57.386 1.00 87.75 621 ASN A N 1
ATOM 4645 C CA . ASN A 1 621 ? -35.776 -14.638 55.976 1.00 87.75 621 ASN A CA 1
ATOM 4646 C C . ASN A 1 621 ? -34.327 -14.644 55.447 1.00 87.75 621 ASN A C 1
ATOM 4648 O O . ASN A 1 621 ? -34.034 -14.022 54.427 1.00 87.75 621 ASN A O 1
ATOM 4652 N N . ASN A 1 622 ? -33.425 -15.380 56.110 1.00 86.31 622 ASN A N 1
ATOM 4653 C CA . ASN A 1 622 ? -32.009 -15.539 55.750 1.00 86.31 622 ASN A CA 1
ATOM 4654 C C . ASN A 1 622 ? -31.183 -14.236 55.770 1.00 86.31 622 ASN A C 1
ATOM 4656 O O . ASN A 1 622 ? -30.165 -14.125 55.086 1.00 86.31 622 ASN A O 1
ATOM 4660 N N . ILE A 1 623 ? -31.588 -13.259 56.582 1.00 84.94 623 ILE A N 1
ATOM 4661 C CA . ILE A 1 623 ? -30.875 -12.000 56.818 1.00 84.94 623 ILE A CA 1
ATOM 4662 C C . ILE A 1 623 ? -30.255 -12.052 58.219 1.00 84.94 623 ILE A C 1
ATOM 4664 O O . ILE A 1 623 ? -30.863 -11.652 59.207 1.00 84.94 623 ILE A O 1
ATOM 4668 N N . VAL A 1 624 ? -29.018 -12.542 58.315 1.00 82.31 624 VAL A N 1
ATOM 4669 C CA . VAL A 1 624 ? -28.336 -12.710 59.607 1.00 82.31 624 VAL A CA 1
ATOM 4670 C C . VAL A 1 624 ? -27.688 -11.401 60.058 1.00 82.31 624 VAL A C 1
ATOM 4672 O O . VAL A 1 624 ? -26.692 -10.949 59.487 1.00 82.31 624 VAL A O 1
ATOM 4675 N N . ILE A 1 625 ? -28.205 -10.816 61.139 1.00 81.62 625 ILE A N 1
ATOM 4676 C CA . ILE A 1 625 ? -27.592 -9.655 61.798 1.00 81.62 625 ILE A CA 1
ATOM 4677 C C . ILE A 1 625 ? -26.623 -10.132 62.891 1.00 81.62 625 ILE A C 1
ATOM 4679 O O . ILE A 1 625 ? -27.019 -10.794 63.857 1.00 81.62 625 ILE A O 1
ATOM 4683 N N . LYS A 1 626 ? -25.341 -9.756 62.773 1.00 78.50 626 LYS A N 1
ATOM 4684 C CA . LYS A 1 626 ? -24.314 -10.043 63.790 1.00 78.50 626 LYS A CA 1
ATOM 4685 C C . LYS A 1 626 ? -24.681 -9.386 65.124 1.00 78.50 626 LYS A C 1
ATOM 4687 O O . LYS A 1 626 ? -25.219 -8.286 65.157 1.00 78.50 626 LYS A O 1
ATOM 4692 N N . ASP A 1 627 ? -24.310 -10.010 66.241 1.00 75.31 627 ASP A N 1
ATOM 4693 C CA . ASP A 1 627 ? -24.532 -9.430 67.580 1.00 75.31 627 ASP A CA 1
ATOM 4694 C C . ASP A 1 627 ? -23.835 -8.070 67.779 1.00 75.31 627 ASP A C 1
ATOM 4696 O O . ASP A 1 627 ? -24.208 -7.308 68.664 1.00 75.31 627 ASP A O 1
ATOM 4700 N N . SER A 1 628 ? -22.836 -7.755 66.949 1.00 77.62 628 SER A N 1
ATOM 4701 C CA . SER A 1 628 ? -22.113 -6.482 66.941 1.00 77.62 628 SER A CA 1
ATOM 4702 C C . SER A 1 628 ? -22.783 -5.373 66.120 1.00 77.62 628 SER A C 1
ATOM 4704 O O . SER A 1 628 ? -22.206 -4.296 65.995 1.00 77.62 628 SER A O 1
ATOM 4706 N N . SER A 1 629 ? -23.928 -5.631 65.488 1.00 80.25 629 SER A N 1
ATOM 4707 C CA . SER A 1 629 ? -24.601 -4.636 64.653 1.00 80.25 629 SER A CA 1
ATOM 4708 C C . SER A 1 629 ? -25.218 -3.522 65.495 1.00 80.25 629 SER A C 1
ATOM 4710 O O . SER A 1 629 ? -25.891 -3.774 66.492 1.00 80.25 629 SER A O 1
ATOM 4712 N N . THR A 1 630 ? -25.016 -2.281 65.061 1.00 76.12 630 THR A N 1
ATOM 4713 C CA . THR A 1 630 ? -25.598 -1.081 65.669 1.00 76.12 630 THR A CA 1
ATOM 4714 C C . THR A 1 630 ? -26.694 -0.527 64.773 1.00 76.12 630 THR A C 1
ATOM 4716 O O . THR A 1 630 ? -26.535 -0.502 63.553 1.00 76.12 630 THR A O 1
ATOM 4719 N N . LEU A 1 631 ? -27.781 -0.048 65.369 1.00 79.62 631 LEU A N 1
ATOM 4720 C CA . LEU A 1 631 ? -28.840 0.660 64.660 1.00 79.62 631 LEU A CA 1
ATOM 4721 C C . LEU A 1 631 ? -28.736 2.157 64.963 1.00 79.62 631 LEU A C 1
ATOM 4723 O O . LEU A 1 631 ? -28.657 2.550 66.126 1.00 79.62 631 LEU A O 1
ATOM 4727 N N . THR A 1 632 ? -28.775 2.983 63.921 1.00 76.62 632 THR A N 1
ATOM 4728 C CA . THR A 1 632 ? -28.809 4.445 64.037 1.00 76.62 632 THR A CA 1
ATOM 4729 C C . THR A 1 632 ? -30.114 4.935 63.431 1.00 76.62 632 THR A C 1
ATOM 4731 O O . THR A 1 632 ? -30.347 4.738 62.242 1.00 76.62 632 THR A O 1
ATOM 4734 N N . ALA A 1 633 ? -30.975 5.555 64.236 1.00 72.06 633 ALA A N 1
ATOM 4735 C CA . ALA A 1 633 ? -32.203 6.161 63.736 1.00 72.06 633 ALA A CA 1
ATOM 4736 C C . ALA A 1 633 ? -31.890 7.494 63.034 1.00 72.06 633 ALA A C 1
ATOM 4738 O O . ALA A 1 633 ? -31.246 8.367 63.617 1.00 72.06 633 ALA A O 1
ATOM 4739 N N . THR A 1 634 ? -32.353 7.654 61.795 1.00 53.84 634 THR A N 1
ATOM 4740 C CA . THR A 1 634 ? -32.208 8.880 60.997 1.00 53.84 634 THR A CA 1
ATOM 4741 C C . THR A 1 634 ? -33.544 9.626 60.963 1.00 53.84 634 THR A C 1
ATOM 4743 O O . THR A 1 634 ? -34.343 9.374 60.074 1.00 53.84 634 THR A O 1
ATOM 4746 N N . GLU A 1 635 ? -33.769 10.492 61.960 1.00 61.38 635 GLU A N 1
ATOM 4747 C CA . GLU A 1 635 ? -34.920 11.405 62.143 1.00 61.38 635 GLU A CA 1
ATOM 4748 C C . GLU A 1 635 ? -36.350 10.803 62.096 1.00 61.38 635 GLU A C 1
ATOM 4750 O O . GLU A 1 635 ? -36.656 9.820 61.429 1.00 61.38 635 GLU A O 1
ATOM 4755 N N . ASP A 1 636 ? -37.275 11.403 62.856 1.00 60.34 636 ASP A N 1
ATOM 4756 C CA . ASP A 1 636 ? -38.699 11.057 62.796 1.00 60.34 636 ASP A CA 1
ATOM 4757 C C . ASP A 1 636 ? -39.351 11.827 61.636 1.00 60.34 636 ASP A C 1
ATOM 4759 O O . ASP A 1 636 ? -39.615 13.027 61.741 1.00 60.34 636 ASP A O 1
ATOM 4763 N N . TYR A 1 637 ? -39.655 11.141 60.536 1.00 61.28 637 TYR A N 1
ATOM 4764 C CA . TYR A 1 637 ? -40.406 11.748 59.440 1.00 61.28 637 TYR A CA 1
ATOM 4765 C C . TYR A 1 637 ? -41.901 11.796 59.766 1.00 61.28 637 TYR A C 1
ATOM 4767 O O . TYR A 1 637 ? -42.514 10.798 60.153 1.00 61.28 637 TYR A O 1
ATOM 4775 N N . THR A 1 638 ? -42.514 12.965 59.569 1.00 69.81 638 THR A N 1
ATOM 4776 C CA . THR A 1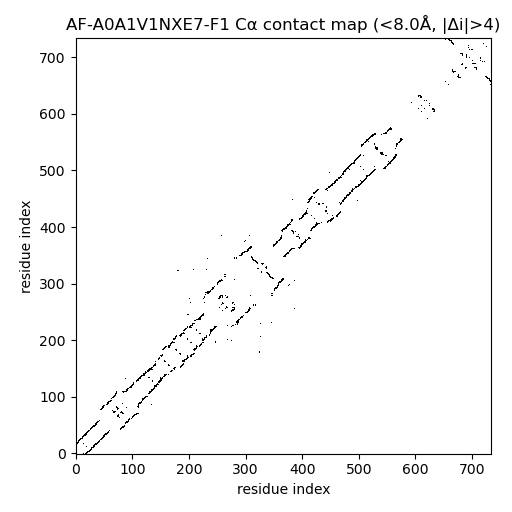 638 ? -43.975 13.062 59.462 1.00 69.81 638 THR A CA 1
ATOM 4777 C C . THR A 1 638 ? -44.348 12.644 58.041 1.00 69.81 638 THR A C 1
ATOM 4779 O O . THR A 1 638 ? -43.888 13.300 57.107 1.00 69.81 638 THR A O 1
ATOM 4782 N N . PRO A 1 639 ? -45.135 11.566 57.846 1.00 74.06 639 PRO A N 1
ATOM 4783 C CA . PRO A 1 639 ? -45.576 11.161 56.516 1.00 74.06 639 PRO A CA 1
ATOM 4784 C C . PRO A 1 639 ? -46.239 12.331 55.791 1.00 74.06 639 PRO A C 1
ATOM 4786 O O . PRO A 1 639 ? -46.993 13.074 56.420 1.00 74.06 639 PRO A O 1
ATOM 4789 N N . PHE A 1 640 ? -45.992 12.464 54.487 1.00 75.06 640 PHE A N 1
ATOM 4790 C CA . PHE A 1 640 ? -46.529 13.556 53.670 1.00 75.06 640 PHE A CA 1
ATOM 4791 C C . PHE A 1 640 ? -48.048 13.711 53.840 1.00 75.06 640 PHE A C 1
ATOM 4793 O O . PHE A 1 640 ? -48.539 14.811 54.061 1.00 75.06 640 PHE A O 1
ATOM 4800 N N . GLU A 1 641 ? -48.786 12.600 53.882 1.00 74.31 641 GLU A N 1
ATOM 4801 C CA . GLU A 1 641 ? -50.244 12.550 54.088 1.00 74.31 641 GLU A CA 1
ATOM 4802 C C . GLU A 1 641 ? -50.724 13.120 55.436 1.00 74.31 641 GLU A C 1
ATOM 4804 O O . GLU A 1 641 ? -51.902 13.427 55.602 1.00 74.31 641 GLU A O 1
ATOM 4809 N N . LYS A 1 642 ? -49.829 13.239 56.425 1.00 78.25 642 LYS A N 1
ATOM 4810 C CA . LYS A 1 642 ? -50.120 13.799 57.754 1.00 78.25 642 LYS A CA 1
ATOM 4811 C C . LYS A 1 642 ? -49.723 15.268 57.888 1.00 78.25 642 LYS A C 1
ATOM 4813 O O . LYS A 1 642 ? -49.965 15.855 58.944 1.00 78.25 642 LYS A O 1
ATOM 4818 N N . LEU A 1 643 ? -49.098 15.842 56.863 1.00 80.81 643 LEU A N 1
ATOM 4819 C CA . LEU A 1 643 ? -48.851 17.276 56.772 1.00 80.81 643 LEU A CA 1
ATOM 4820 C C . LEU A 1 643 ? -50.170 18.005 56.481 1.00 80.81 643 LEU A C 1
ATOM 4822 O O . LEU A 1 643 ? -51.088 17.443 55.885 1.00 80.81 643 LEU A O 1
ATOM 4826 N N . THR A 1 644 ? -50.281 19.263 56.903 1.00 84.75 644 THR A N 1
ATOM 4827 C CA . THR A 1 644 ? -51.402 20.104 56.461 1.00 84.75 644 THR A CA 1
ATOM 4828 C C . THR A 1 644 ? -51.287 20.371 54.960 1.00 84.75 644 THR A C 1
ATOM 4830 O O . THR A 1 644 ? -50.184 20.362 54.420 1.00 84.75 644 THR A O 1
ATOM 4833 N N . THR A 1 645 ? -52.392 20.674 54.276 1.00 79.75 645 THR A N 1
ATOM 4834 C CA . THR A 1 645 ? -52.375 21.003 52.837 1.00 79.75 645 THR A CA 1
ATOM 4835 C C . THR A 1 645 ? -51.368 22.114 52.511 1.00 79.75 645 THR A C 1
ATOM 4837 O O . THR A 1 645 ? -50.611 22.007 51.558 1.00 79.75 645 THR A O 1
ATOM 4840 N N . GLU A 1 646 ? -51.257 23.132 53.370 1.00 80.69 646 GLU A N 1
ATOM 4841 C CA . GLU A 1 646 ? -50.272 24.219 53.235 1.00 80.69 646 GLU A CA 1
ATOM 4842 C C . GLU A 1 646 ? -48.819 23.724 53.336 1.00 80.69 646 GLU A C 1
ATOM 4844 O O . GLU A 1 646 ? -47.941 24.190 52.612 1.00 80.69 646 GLU A O 1
ATOM 4849 N N . GLN A 1 647 ? -48.553 22.762 54.224 1.00 83.69 647 GLN A N 1
ATOM 4850 C CA . GLN A 1 647 ? -47.234 22.145 54.370 1.00 83.69 647 GLN A CA 1
ATOM 4851 C C . GLN A 1 647 ? -46.907 21.211 53.203 1.00 83.69 647 GLN A C 1
ATOM 4853 O O . GLN A 1 647 ? -45.758 21.170 52.772 1.00 83.69 647 GLN A O 1
ATOM 4858 N N . GLN A 1 648 ? -47.901 20.482 52.692 1.00 84.00 648 GLN A N 1
ATOM 4859 C CA . GLN A 1 648 ? -47.764 19.636 51.508 1.00 84.00 648 GLN A CA 1
ATOM 4860 C C . GLN A 1 648 ? -47.412 20.476 50.279 1.00 84.00 648 GLN A C 1
ATOM 4862 O O . GLN A 1 648 ? -46.446 20.157 49.593 1.00 84.00 648 GLN A O 1
ATOM 4867 N N . THR A 1 649 ? -48.122 21.587 50.053 1.00 81.94 649 THR A N 1
ATOM 4868 C CA . THR A 1 649 ? -47.837 22.529 48.960 1.00 81.94 649 THR A CA 1
ATOM 4869 C C . THR A 1 649 ? -46.451 23.152 49.094 1.00 81.94 649 THR A C 1
ATOM 4871 O O . THR A 1 649 ? -45.663 23.080 48.158 1.00 81.94 649 THR A O 1
ATOM 4874 N N . ALA A 1 650 ? -46.097 23.683 50.269 1.00 82.31 650 ALA A N 1
ATOM 4875 C CA . ALA A 1 650 ? -44.786 24.303 50.475 1.00 82.31 650 ALA A CA 1
ATOM 4876 C C . ALA A 1 650 ? -43.620 23.308 50.320 1.00 82.31 650 ALA A C 1
ATOM 4878 O O . ALA A 1 650 ? -42.537 23.672 49.859 1.00 82.31 650 ALA A O 1
ATOM 4879 N N . LEU A 1 651 ? -43.821 22.049 50.722 1.00 82.69 651 LEU A N 1
ATOM 4880 C CA . LEU A 1 651 ? -42.829 20.994 50.541 1.00 82.69 651 LEU A CA 1
ATOM 4881 C C . LEU A 1 651 ? -42.720 20.570 49.072 1.00 82.69 651 LEU A C 1
ATOM 4883 O O . LEU A 1 651 ? -41.604 20.413 48.587 1.00 82.69 651 LEU A O 1
ATOM 4887 N N . ALA A 1 652 ? -43.845 20.429 48.372 1.00 82.69 652 ALA A N 1
ATOM 4888 C CA . ALA A 1 652 ? -43.876 20.128 46.945 1.00 82.69 652 ALA A CA 1
ATOM 4889 C C . ALA A 1 652 ? -43.144 21.202 46.126 1.00 82.69 652 ALA A C 1
ATOM 4891 O O . ALA A 1 652 ? -42.217 20.868 45.392 1.00 82.69 652 ALA A O 1
ATOM 4892 N N . GLU A 1 653 ? -43.455 22.483 46.350 1.00 82.69 653 GLU A N 1
ATOM 4893 C CA . GLU A 1 653 ? -42.783 23.615 45.694 1.00 82.69 653 GLU A CA 1
ATOM 4894 C C . GLU A 1 653 ? -41.276 23.629 45.978 1.00 82.69 653 GLU A C 1
ATOM 4896 O O . GLU A 1 653 ? -40.460 23.817 45.076 1.00 82.69 653 GLU A O 1
ATOM 4901 N N . LYS A 1 654 ? -40.875 23.373 47.233 1.00 78.62 654 LYS A N 1
ATOM 4902 C CA . LYS A 1 654 ? -39.456 23.273 47.606 1.00 78.62 654 LYS A CA 1
ATOM 4903 C C . LYS A 1 654 ? -38.738 22.133 46.874 1.00 78.62 654 LYS A C 1
ATOM 4905 O O . LYS A 1 654 ? -37.541 22.244 46.618 1.00 78.62 654 LYS A O 1
ATOM 4910 N N . LEU A 1 655 ? -39.442 21.042 46.585 1.00 78.50 655 LEU A N 1
ATOM 4911 C CA . LEU A 1 655 ? -38.927 19.873 45.871 1.00 78.50 655 LEU A CA 1
ATOM 4912 C C . LEU A 1 655 ? -39.055 20.000 44.341 1.00 78.50 655 LEU A C 1
ATOM 4914 O O . LEU A 1 655 ? -38.770 19.036 43.638 1.00 78.50 655 LEU A O 1
ATOM 4918 N N . GLY A 1 656 ? -39.459 21.170 43.831 1.00 81.75 656 GLY A N 1
ATOM 4919 C CA . GLY A 1 656 ? -39.581 21.445 42.397 1.00 81.75 656 GLY A CA 1
ATOM 4920 C C . GLY A 1 656 ? -40.908 21.016 41.772 1.00 81.75 656 GLY A C 1
ATOM 4921 O O . GLY A 1 656 ? -41.094 21.205 40.578 1.00 81.75 656 GLY A O 1
ATOM 4922 N N . TYR A 1 657 ? -41.849 20.488 42.556 1.00 84.06 657 TYR A N 1
ATOM 4923 C CA . TYR A 1 657 ? -43.173 20.122 42.062 1.00 84.06 657 TYR A CA 1
ATOM 4924 C C . TYR A 1 657 ? -44.086 21.346 41.980 1.00 84.06 657 TYR A C 1
ATOM 4926 O O . TYR A 1 657 ? -44.186 22.142 42.916 1.00 84.06 657 TYR A O 1
ATOM 4934 N N . THR A 1 658 ? -44.828 21.438 40.883 1.00 82.69 658 THR A N 1
ATOM 4935 C CA . THR A 1 658 ? -45.972 22.335 40.722 1.00 82.69 658 THR A CA 1
ATOM 4936 C C . THR A 1 658 ? -47.240 21.621 41.186 1.00 82.69 658 THR A C 1
ATOM 4938 O O . THR A 1 658 ? -47.469 20.457 40.851 1.00 82.69 658 THR A O 1
ATOM 4941 N N . VAL A 1 659 ? -48.062 22.310 41.980 1.00 81.19 659 VAL A N 1
ATOM 4942 C CA . VAL A 1 659 ? -49.312 21.760 42.524 1.00 81.19 659 VAL A CA 1
ATOM 4943 C C . VAL A 1 659 ? -50.497 22.229 41.687 1.00 81.19 659 VAL A C 1
ATOM 4945 O O . VAL A 1 659 ? -50.680 23.430 41.491 1.00 81.19 659 VAL A O 1
ATOM 4948 N N . TYR A 1 660 ? -51.320 21.288 41.234 1.00 82.06 660 TYR A N 1
ATOM 4949 C CA . TYR A 1 660 ? -52.525 21.539 40.453 1.00 82.06 660 TYR A CA 1
ATOM 4950 C C . TYR A 1 660 ? -53.775 21.070 41.203 1.00 82.06 660 TYR A C 1
ATOM 4952 O O . TYR A 1 660 ? -53.769 20.009 41.824 1.00 82.06 660 TYR A O 1
ATOM 4960 N N . GLU A 1 661 ? -54.853 21.851 41.113 1.00 75.50 661 GLU A N 1
ATOM 4961 C CA . GLU A 1 661 ? -56.142 21.598 41.769 1.00 75.50 661 GLU A CA 1
ATOM 4962 C C . GLU A 1 661 ? -57.307 22.125 40.913 1.00 75.50 661 GLU A C 1
ATOM 4964 O O . GLU A 1 661 ? -57.169 23.214 40.343 1.00 75.50 661 GLU A O 1
ATOM 4969 N N . PRO A 1 662 ? -58.491 21.473 40.881 1.00 66.56 662 PRO A N 1
ATOM 4970 C CA . PRO A 1 662 ? -58.824 20.127 41.372 1.00 66.56 662 PRO A CA 1
ATOM 4971 C C . PRO A 1 662 ? -58.949 19.063 40.256 1.00 66.56 662 PRO A C 1
ATOM 4973 O O . PRO A 1 662 ? -59.310 17.920 40.532 1.00 66.56 662 PRO A O 1
ATOM 4976 N N . THR A 1 663 ? -58.701 19.417 38.993 1.00 82.69 663 THR A N 1
ATOM 4977 C CA . THR A 1 663 ? -58.748 18.474 37.863 1.00 82.69 663 THR A CA 1
ATOM 4978 C C . THR A 1 663 ? -57.635 18.791 36.877 1.00 82.69 663 THR A C 1
ATOM 4980 O O . THR A 1 663 ? -57.493 19.937 36.444 1.00 82.69 663 THR A O 1
ATOM 4983 N N . THR A 1 664 ? -56.851 17.778 36.520 1.00 89.06 664 THR A N 1
ATOM 4984 C CA . THR A 1 664 ? -55.811 17.879 35.492 1.00 89.06 664 THR A CA 1
ATOM 4985 C C . THR A 1 664 ? -55.883 16.728 34.508 1.00 89.06 664 THR A C 1
ATOM 4987 O O . THR A 1 664 ? -56.430 15.658 34.782 1.00 89.06 664 THR A O 1
ATOM 4990 N N . TYR A 1 665 ? -55.309 16.973 33.338 1.00 89.00 665 TYR A N 1
ATOM 4991 C CA . TYR A 1 665 ? -55.268 16.049 32.223 1.00 89.00 665 TYR A CA 1
ATOM 4992 C C . TYR A 1 665 ? -53.809 15.789 31.877 1.00 89.00 665 TYR A C 1
ATOM 4994 O O . TYR A 1 665 ? -53.071 16.737 31.596 1.00 89.00 665 TYR A O 1
ATOM 5002 N N . TYR A 1 666 ? -53.400 14.518 31.884 1.00 87.25 666 TYR A N 1
ATOM 5003 C CA . TYR A 1 666 ? -52.019 14.118 31.606 1.00 87.25 666 TYR A CA 1
ATOM 5004 C C . TYR A 1 666 ? -51.886 13.245 30.353 1.00 87.25 666 TYR A C 1
ATOM 5006 O O . TYR A 1 666 ? -52.688 12.332 30.137 1.00 87.25 666 TYR A O 1
ATOM 5014 N N . LYS A 1 667 ? -50.843 13.505 29.555 1.00 87.81 667 LYS A N 1
ATOM 5015 C CA . LYS A 1 667 ? -50.450 12.716 28.380 1.00 87.81 667 LYS A CA 1
ATOM 5016 C C . LYS A 1 667 ? -48.914 12.663 28.265 1.00 87.81 667 LYS A C 1
ATOM 5018 O O . LYS A 1 667 ? -48.312 13.699 27.985 1.00 87.81 667 LYS A O 1
ATOM 5023 N N . PRO A 1 668 ? -48.268 11.493 28.437 1.00 79.75 668 PRO A N 1
ATOM 5024 C CA . PRO A 1 668 ? -46.806 11.395 28.544 1.00 79.75 668 PRO A CA 1
ATOM 5025 C C . PRO A 1 668 ? -46.063 11.773 27.252 1.00 79.75 668 PRO A C 1
ATOM 5027 O O . PRO A 1 668 ? -45.029 12.435 27.308 1.00 79.75 668 PRO A O 1
ATOM 5030 N N . ASP A 1 669 ? -46.628 11.438 26.090 1.00 82.75 669 ASP A N 1
ATOM 5031 C CA . ASP A 1 669 ? -45.987 11.646 24.781 1.00 82.75 669 ASP A CA 1
ATOM 5032 C C . ASP A 1 669 ? -46.275 13.031 24.163 1.00 82.75 669 ASP A C 1
ATOM 5034 O O . ASP A 1 669 ? -45.919 13.293 23.013 1.00 82.75 669 ASP A O 1
ATOM 5038 N N . ALA A 1 670 ? -46.956 13.928 24.888 1.00 81.25 670 ALA A N 1
ATOM 5039 C CA . ALA A 1 670 ? -47.207 15.292 24.421 1.00 81.25 670 ALA A CA 1
ATOM 5040 C C . ALA A 1 670 ? -45.948 16.179 24.535 1.00 81.25 670 ALA A C 1
ATOM 5042 O O . ALA A 1 670 ? -44.998 15.857 25.258 1.00 81.25 670 ALA A O 1
ATOM 5043 N N . ALA A 1 671 ? -45.955 17.322 23.838 1.00 79.44 671 ALA A N 1
ATOM 5044 C CA . ALA A 1 671 ? -44.958 18.379 24.028 1.00 79.44 671 ALA A CA 1
ATOM 5045 C C . ALA A 1 671 ? -44.931 18.835 25.497 1.00 79.44 671 ALA A C 1
ATOM 5047 O O . ALA A 1 671 ? -45.957 18.782 26.172 1.00 79.44 671 ALA A O 1
ATOM 5048 N N . GLU A 1 672 ? -43.768 19.260 25.993 1.00 78.06 672 GLU A N 1
ATOM 5049 C CA . GLU A 1 672 ? -43.511 19.513 27.420 1.00 78.06 672 GLU A CA 1
ATOM 5050 C C . GLU A 1 672 ? -44.552 20.439 28.080 1.00 78.06 672 GLU A C 1
ATOM 5052 O O . GLU A 1 672 ? -45.043 20.141 29.166 1.00 78.06 672 GLU A O 1
ATOM 5057 N N . ASP A 1 673 ? -44.991 21.486 27.377 1.00 79.88 673 ASP A N 1
ATOM 5058 C CA . ASP A 1 673 ? -46.007 22.456 27.811 1.00 79.88 673 ASP A CA 1
ATOM 5059 C C . ASP A 1 673 ? -47.461 21.944 27.728 1.00 79.88 673 ASP A C 1
ATOM 5061 O O . ASP A 1 673 ? -48.392 22.606 28.192 1.00 79.88 673 ASP A O 1
ATOM 5065 N N . LYS A 1 674 ? -47.668 20.766 27.135 1.00 82.25 674 LYS A N 1
ATOM 5066 C CA . LYS A 1 674 ? -48.968 20.113 26.923 1.00 82.25 674 LYS A CA 1
ATOM 5067 C C . LYS A 1 674 ? -49.082 18.756 27.616 1.00 82.25 674 LYS A C 1
ATOM 5069 O O . LYS A 1 674 ? -50.157 18.158 27.570 1.00 82.25 674 LYS A O 1
ATOM 5074 N N . ARG A 1 675 ? -48.021 18.264 28.267 1.00 86.31 675 ARG A N 1
ATOM 5075 C CA . ARG A 1 675 ? -48.046 16.988 29.006 1.00 86.31 675 ARG A CA 1
ATOM 5076 C C . ARG A 1 675 ? -49.023 17.010 30.162 1.00 86.31 675 ARG A C 1
ATOM 5078 O O . ARG A 1 675 ? -49.704 16.013 30.361 1.00 86.31 675 ARG A O 1
ATOM 5085 N N . LEU A 1 676 ? -49.127 18.131 30.873 1.00 86.62 676 LEU A N 1
ATOM 5086 C CA . LEU A 1 676 ? -50.101 18.334 31.940 1.00 86.62 676 LEU A CA 1
ATOM 5087 C C . LEU A 1 676 ? -50.832 19.667 31.748 1.00 86.62 676 LEU A C 1
ATOM 5089 O O . LEU A 1 676 ? -50.212 20.729 31.749 1.00 86.62 676 LEU A O 1
ATOM 5093 N N . ILE A 1 677 ? -52.155 19.615 31.612 1.00 86.69 677 ILE A N 1
ATOM 5094 C CA . ILE A 1 677 ? -53.013 20.795 31.426 1.00 86.69 677 ILE A CA 1
ATOM 5095 C C . ILE A 1 677 ? -54.213 20.741 32.375 1.00 86.69 677 ILE A C 1
ATOM 5097 O O . ILE A 1 677 ? -54.626 19.671 32.813 1.00 86.69 677 ILE A O 1
ATOM 5101 N N . SER A 1 678 ? -54.784 21.899 32.703 1.00 86.31 678 SER A N 1
ATOM 5102 C CA . SER A 1 678 ? -55.969 22.012 33.570 1.00 86.31 678 SER A CA 1
ATOM 5103 C C . SER A 1 678 ? -57.273 22.241 32.801 1.00 86.31 678 SER A C 1
ATOM 5105 O O . SER A 1 678 ? -58.352 22.175 33.382 1.00 86.31 678 SER A O 1
ATOM 5107 N N . THR A 1 679 ? -57.194 22.512 31.498 1.00 88.19 679 THR A N 1
ATOM 5108 C CA . THR A 1 679 ? -58.349 22.711 30.613 1.00 88.19 679 THR A CA 1
ATOM 5109 C C . THR A 1 679 ? -57.934 22.537 29.150 1.00 88.19 679 THR A C 1
ATOM 5111 O O . THR A 1 679 ? -56.740 22.511 28.843 1.00 88.19 679 THR A O 1
ATOM 5114 N N . PHE A 1 680 ? -58.916 22.461 28.252 1.00 87.06 680 PHE A N 1
ATOM 5115 C CA . PHE A 1 680 ? -58.721 22.430 26.804 1.00 87.06 680 PHE A CA 1
ATOM 5116 C C . PHE A 1 680 ? -59.340 23.671 26.161 1.00 87.06 680 PHE A C 1
ATOM 5118 O O . PHE A 1 680 ? -60.405 24.137 26.566 1.00 87.06 680 PHE A O 1
ATOM 5125 N N . ILE A 1 681 ? -58.704 24.191 25.114 1.00 86.88 681 ILE A N 1
ATOM 5126 C CA . ILE A 1 681 ? -59.210 25.348 24.370 1.00 86.88 681 ILE A CA 1
ATOM 5127 C C . ILE A 1 681 ? -59.858 24.840 23.079 1.00 86.88 681 ILE A C 1
ATOM 5129 O O . ILE A 1 681 ? -59.210 24.167 22.283 1.00 86.88 681 ILE A O 1
ATOM 5133 N N . GLN A 1 682 ? -61.139 25.152 22.872 1.00 84.88 682 GLN A N 1
ATOM 5134 C CA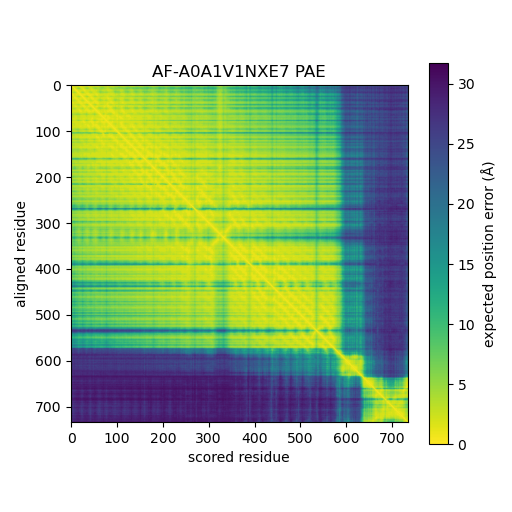 . GLN A 1 682 ? -61.800 24.887 21.592 1.00 84.88 682 GLN A CA 1
ATOM 5135 C C . GLN A 1 682 ? -61.289 25.899 20.548 1.00 84.88 682 GLN A C 1
ATOM 5137 O O . GLN A 1 682 ? -61.212 27.097 20.829 1.00 84.88 682 GLN A O 1
ATOM 5142 N N . GLY A 1 683 ? -60.900 25.421 19.361 1.00 76.19 683 GLY A N 1
ATOM 5143 C CA . GLY A 1 683 ? -60.378 26.253 18.276 1.00 76.19 683 GLY A CA 1
ATOM 5144 C C . GLY A 1 683 ? -59.402 25.526 17.339 1.00 76.19 683 GLY A C 1
ATOM 5145 O O . GLY A 1 683 ? -59.588 24.362 17.005 1.00 76.19 683 GLY A O 1
ATOM 5146 N N . LEU A 1 684 ? -58.376 26.231 16.852 1.00 63.25 684 LEU A N 1
ATOM 5147 C CA . LEU A 1 684 ? -57.391 25.710 15.889 1.00 63.25 684 LEU A CA 1
ATOM 5148 C C . LEU A 1 684 ? -56.214 24.979 16.569 1.00 63.25 684 LEU A C 1
ATOM 5150 O O . LEU A 1 684 ? -55.873 25.264 17.714 1.00 63.25 684 LEU A O 1
ATOM 5154 N N . VAL A 1 685 ? -55.569 24.076 15.816 1.00 56.78 685 VAL A N 1
ATOM 5155 C CA . VAL A 1 685 ? -54.377 23.279 16.191 1.00 56.78 685 VAL A CA 1
ATOM 5156 C C . VAL A 1 685 ? -53.325 24.150 16.907 1.00 56.78 685 VAL A C 1
ATOM 5158 O O . VAL A 1 685 ? -52.980 25.210 16.374 1.00 56.78 685 VAL A O 1
ATOM 5161 N N . PRO A 1 686 ? -52.786 23.729 18.073 1.00 58.06 686 PRO A N 1
ATOM 5162 C CA . PRO A 1 686 ? -52.667 22.338 18.535 1.00 58.06 686 PRO A CA 1
ATOM 5163 C C . PRO A 1 686 ? -53.676 21.843 19.588 1.00 58.06 686 PRO A C 1
ATOM 5165 O O . PRO A 1 686 ? -53.460 20.752 20.105 1.00 58.06 686 PRO A O 1
ATOM 5168 N N . ASP A 1 687 ? -54.736 22.589 19.922 1.00 75.31 687 ASP A N 1
ATOM 5169 C CA . ASP A 1 687 ? -55.728 22.128 20.912 1.00 75.31 687 ASP A CA 1
ATOM 5170 C C . ASP A 1 687 ? -56.789 21.203 20.267 1.00 75.31 687 ASP A C 1
ATOM 5172 O O . ASP A 1 687 ? -56.436 20.130 19.780 1.00 75.31 687 ASP A O 1
ATOM 5176 N N . TYR A 1 688 ? -58.078 21.563 20.235 1.00 84.94 688 TYR A N 1
ATOM 5177 C CA . TYR A 1 688 ? -59.101 20.711 19.610 1.00 84.94 688 TYR A CA 1
ATOM 5178 C C . TYR A 1 688 ? -60.260 21.503 19.006 1.00 84.94 688 TYR A C 1
ATOM 5180 O O . TYR A 1 688 ? -60.569 22.612 19.437 1.00 84.94 688 TYR A O 1
ATOM 5188 N N . ASN A 1 689 ? -60.945 20.908 18.030 1.00 85.69 689 ASN A N 1
ATOM 5189 C CA . ASN A 1 689 ? -62.149 21.470 17.432 1.00 85.69 689 ASN A CA 1
ATOM 5190 C C . ASN A 1 689 ? -63.309 20.481 17.568 1.00 85.69 689 ASN A C 1
ATOM 5192 O O . ASN A 1 689 ? -63.173 19.324 17.181 1.00 85.69 689 ASN A O 1
ATOM 5196 N N . ASN A 1 690 ? -64.468 20.942 18.051 1.00 86.81 690 ASN A N 1
ATOM 5197 C CA . ASN A 1 690 ? -65.677 20.119 18.173 1.00 86.81 690 ASN A CA 1
ATOM 5198 C C . ASN A 1 690 ? -66.096 19.464 16.844 1.00 86.81 690 ASN A C 1
ATOM 5200 O O . ASN A 1 690 ? -66.719 18.404 16.860 1.00 86.81 690 ASN A O 1
ATOM 5204 N N . ALA A 1 691 ? -65.766 20.090 15.707 1.00 84.56 691 ALA A N 1
ATOM 5205 C CA . ALA A 1 691 ? -66.047 19.558 14.374 1.00 84.56 691 ALA A CA 1
ATOM 5206 C C . ALA A 1 691 ? -65.206 18.319 14.009 1.00 84.56 691 ALA A C 1
ATOM 5208 O O . ALA A 1 691 ? -65.623 17.553 13.143 1.00 84.56 691 ALA A O 1
ATOM 5209 N N . ASP A 1 692 ? -64.062 18.124 14.671 1.00 83.50 692 ASP A N 1
ATOM 5210 C CA . ASP A 1 692 ? -63.110 17.040 14.401 1.00 83.50 692 ASP A CA 1
ATOM 5211 C C . ASP A 1 692 ? -63.241 15.874 15.407 1.00 83.50 692 ASP A C 1
ATOM 5213 O O . ASP A 1 692 ? -62.536 14.872 15.294 1.00 83.50 692 ASP A O 1
ATOM 5217 N N . ILE A 1 693 ? -64.146 15.989 16.388 1.00 86.50 693 ILE A N 1
ATOM 5218 C CA . ILE A 1 693 ? -64.411 14.976 17.418 1.00 86.50 693 ILE A CA 1
ATOM 5219 C C . ILE A 1 693 ? -65.539 14.041 16.959 1.00 86.50 693 ILE A C 1
ATOM 5221 O O . ILE A 1 693 ? -66.607 14.493 16.543 1.00 86.50 693 ILE A O 1
ATOM 5225 N N . ASP A 1 694 ? -65.322 12.728 17.072 1.00 88.00 694 ASP A N 1
ATOM 5226 C CA . ASP A 1 694 ? -66.378 11.727 16.897 1.00 88.00 694 ASP A CA 1
ATOM 5227 C C . ASP A 1 694 ? -67.194 11.596 18.191 1.00 88.00 694 ASP A C 1
ATOM 5229 O O . ASP A 1 694 ? -66.724 11.053 19.191 1.00 88.00 694 ASP A O 1
ATOM 5233 N N . TRP A 1 695 ? -68.420 12.122 18.176 1.00 87.75 695 TRP A N 1
ATOM 5234 C CA . TRP A 1 695 ? -69.290 12.187 19.354 1.00 87.75 695 TRP A CA 1
ATOM 5235 C C . TRP A 1 695 ? -70.038 10.878 19.660 1.00 87.75 695 TRP A C 1
ATOM 5237 O O . TRP A 1 695 ? -70.619 10.744 20.739 1.00 87.75 695 TRP A O 1
ATOM 5247 N N . GLY A 1 696 ? -70.025 9.895 18.751 1.00 85.94 696 GLY A N 1
ATOM 5248 C CA . GLY A 1 696 ? -70.689 8.605 18.964 1.00 85.94 696 GLY A CA 1
ATOM 5249 C C . GLY A 1 696 ? -72.180 8.727 19.326 1.00 85.94 696 GLY A C 1
ATOM 5250 O O . GLY A 1 696 ? -72.979 9.232 18.539 1.00 85.94 696 GLY A O 1
ATOM 5251 N N . GLU A 1 697 ? -72.565 8.221 20.507 1.00 83.88 697 GLU A N 1
ATOM 5252 C CA . GLU A 1 697 ? -73.944 8.275 21.037 1.00 83.88 697 GLU A CA 1
ATOM 5253 C C . GLU A 1 697 ? -74.253 9.552 21.850 1.00 83.88 697 GLU A C 1
ATOM 5255 O O . GLU A 1 697 ? -75.404 9.769 22.238 1.00 83.88 697 GLU A O 1
ATOM 5260 N N . VAL A 1 698 ? -73.251 10.403 22.104 1.00 89.81 698 VAL A N 1
ATOM 5261 C CA . VAL A 1 698 ? -73.409 11.684 22.809 1.00 89.81 698 VAL A CA 1
ATOM 5262 C C . VAL A 1 698 ? -73.858 12.760 21.813 1.00 89.81 698 VAL A C 1
ATOM 5264 O O . VAL A 1 698 ? -73.356 12.840 20.694 1.00 89.81 698 VAL A O 1
ATOM 5267 N N . GLU A 1 699 ? -74.823 13.606 22.193 1.00 88.75 699 GLU A N 1
ATOM 5268 C CA . GLU A 1 699 ? -75.286 14.699 21.326 1.00 88.75 699 GLU A CA 1
ATOM 5269 C C . GLU A 1 699 ? -74.153 15.712 21.094 1.00 88.75 699 GLU A C 1
ATOM 5271 O O . GLU A 1 699 ? -73.601 16.267 22.046 1.00 88.75 699 GLU A O 1
ATOM 5276 N N . ALA A 1 700 ? -73.807 15.958 19.827 1.00 87.50 700 ALA A N 1
ATOM 5277 C CA . ALA A 1 700 ? -72.736 16.882 19.470 1.00 87.50 700 ALA A CA 1
ATOM 5278 C C . ALA A 1 700 ? -73.075 18.329 19.903 1.00 87.50 700 ALA A C 1
ATOM 5280 O O . ALA A 1 700 ? -74.190 18.800 19.648 1.00 87.50 700 ALA A O 1
ATOM 5281 N N . PRO A 1 701 ? -72.137 19.060 20.535 1.00 90.50 701 PRO A N 1
ATOM 5282 C CA . PRO A 1 701 ? -72.326 20.455 20.920 1.00 90.50 701 PRO A CA 1
ATOM 5283 C C . PRO A 1 701 ? -72.337 21.385 19.693 1.00 90.50 701 PRO A C 1
ATOM 5285 O O . PRO A 1 701 ? -72.046 20.983 18.564 1.00 90.50 701 PRO A O 1
ATOM 5288 N N . LEU A 1 702 ? -72.646 22.670 19.902 1.00 87.38 702 LEU A N 1
ATOM 5289 C CA . LEU A 1 702 ? -72.470 23.671 18.847 1.00 87.38 702 LEU A CA 1
ATOM 5290 C C . LEU A 1 702 ? -70.973 23.828 18.525 1.00 87.38 702 LEU A C 1
ATOM 5292 O O . LEU A 1 702 ? -70.117 23.677 19.395 1.00 87.38 702 LEU A O 1
ATOM 5296 N N . ALA A 1 703 ? -70.662 24.173 17.271 1.00 80.31 703 ALA A N 1
ATOM 5297 C CA . ALA A 1 703 ? -69.286 24.211 16.764 1.00 80.31 703 ALA A CA 1
ATOM 5298 C C . ALA A 1 703 ? -68.322 25.047 17.633 1.00 80.31 703 ALA A C 1
ATOM 5300 O O . ALA A 1 703 ? -67.178 24.647 17.807 1.00 80.31 703 ALA A O 1
ATOM 5301 N N . GLU A 1 704 ? -68.812 26.135 18.239 1.00 83.50 704 GLU A N 1
ATOM 5302 C CA . GLU A 1 704 ? -68.033 27.083 19.056 1.00 83.50 704 GLU A CA 1
ATOM 5303 C C . GLU A 1 704 ? -68.276 26.949 20.572 1.00 83.50 704 GLU A C 1
ATOM 5305 O O . GLU A 1 704 ? -67.990 27.871 21.337 1.00 83.50 704 GLU A O 1
ATOM 5310 N N . THR A 1 705 ? -68.874 25.846 21.036 1.00 89.50 705 THR A N 1
ATOM 5311 C CA . THR A 1 705 ? -69.034 25.608 22.478 1.00 89.50 705 THR A CA 1
ATOM 5312 C C . THR A 1 705 ? -67.663 25.376 23.115 1.00 89.50 705 THR A C 1
ATOM 5314 O O . THR A 1 705 ? -66.925 24.488 22.689 1.00 89.50 705 THR A O 1
ATOM 5317 N N . SER A 1 706 ? -67.331 26.169 24.139 1.00 90.69 706 SER A N 1
ATOM 5318 C CA . SER A 1 706 ? -66.070 26.045 24.872 1.00 90.69 706 SER A CA 1
ATOM 5319 C C . SER A 1 706 ? -66.010 24.734 25.660 1.00 90.69 706 SER A C 1
ATOM 5321 O O . SER A 1 706 ? -67.055 24.212 26.047 1.00 90.69 706 SER A O 1
ATOM 5323 N N . PHE A 1 707 ? -64.801 24.232 25.952 1.00 90.44 707 PHE A N 1
ATOM 5324 C CA . PHE A 1 707 ? -64.643 23.011 26.754 1.00 90.44 707 PHE A CA 1
ATOM 5325 C C . PHE A 1 707 ? -65.387 23.113 28.087 1.00 90.44 707 PHE A C 1
ATOM 5327 O O . PHE A 1 707 ? -66.061 22.172 28.480 1.00 90.44 707 PHE A O 1
ATOM 5334 N N . GLU A 1 708 ? -65.334 24.266 28.757 1.00 87.94 708 GLU A N 1
ATOM 5335 C CA . GLU A 1 708 ? -65.972 24.452 30.062 1.00 87.94 708 GLU A CA 1
ATOM 5336 C C . GLU A 1 708 ? -67.499 24.371 30.027 1.00 87.94 708 GLU A C 1
ATOM 5338 O O . GLU A 1 708 ? -68.094 23.889 30.995 1.00 87.94 708 GLU A O 1
ATOM 5343 N N . ASP A 1 709 ? -68.109 24.775 28.910 1.00 91.75 709 ASP A N 1
ATOM 5344 C CA . ASP A 1 709 ? -69.561 24.776 28.699 1.00 91.75 709 ASP A CA 1
ATOM 5345 C C . ASP A 1 709 ? -70.107 23.422 28.210 1.00 91.75 709 ASP A C 1
ATOM 5347 O O . ASP A 1 709 ? -71.323 23.258 28.075 1.00 91.75 709 ASP A O 1
ATOM 5351 N N . LEU A 1 710 ? -69.230 22.449 27.937 1.00 90.56 710 LEU A N 1
ATOM 5352 C CA . LEU A 1 710 ? -69.627 21.084 27.605 1.00 90.56 710 LEU A CA 1
ATOM 5353 C C . LEU A 1 710 ? -70.244 20.375 28.818 1.00 90.56 710 LEU A C 1
ATOM 5355 O O . LEU A 1 710 ? -69.848 20.572 29.971 1.00 90.56 710 LEU A O 1
ATOM 5359 N N . THR A 1 711 ? -71.201 19.490 28.544 1.00 92.44 711 THR A N 1
ATOM 5360 C CA . THR A 1 711 ? -71.682 18.520 29.539 1.00 92.44 711 THR A CA 1
ATOM 5361 C C . THR A 1 711 ? -70.561 17.549 29.925 1.00 92.44 711 THR A C 1
ATOM 5363 O O . THR A 1 711 ? -69.606 17.383 29.170 1.00 92.44 711 THR A O 1
ATOM 5366 N N . GLN A 1 712 ? -70.659 16.888 31.083 1.00 88.00 712 GLN A N 1
ATOM 5367 C CA . GLN A 1 712 ? -69.614 15.952 31.522 1.00 88.00 712 GLN A CA 1
ATOM 5368 C C . GLN A 1 712 ? -69.378 14.835 30.494 1.00 88.00 712 GLN A C 1
ATOM 5370 O O . GLN A 1 712 ? -68.240 14.607 30.104 1.00 88.00 712 GLN A O 1
ATOM 5375 N N . ASP A 1 713 ? -70.453 14.248 29.960 1.00 88.88 713 ASP A N 1
ATOM 5376 C CA . ASP A 1 713 ? -70.369 13.214 28.923 1.00 88.88 713 ASP A CA 1
ATOM 5377 C C . ASP A 1 713 ? -69.658 13.727 27.655 1.00 88.88 713 ASP A C 1
ATOM 5379 O O . ASP A 1 713 ? -68.894 13.002 27.025 1.00 88.88 713 ASP A O 1
ATOM 5383 N N . GLN A 1 714 ? -69.853 15.000 27.289 1.00 92.31 714 GLN A N 1
ATOM 5384 C CA . GLN A 1 714 ? -69.140 15.628 26.171 1.00 92.31 714 GLN A CA 1
ATOM 5385 C C . GLN A 1 714 ? -67.663 15.905 26.499 1.00 92.31 714 GLN A C 1
ATOM 5387 O O . GLN A 1 714 ? -66.806 15.716 25.636 1.00 92.31 714 GLN A O 1
ATOM 5392 N N . LYS A 1 715 ? -67.342 16.330 27.729 1.00 91.00 715 LYS A N 1
ATOM 5393 C CA . LYS A 1 715 ? -65.951 16.523 28.175 1.00 91.00 715 LYS A CA 1
ATOM 5394 C C . LYS A 1 715 ? -65.178 15.209 28.109 1.00 91.00 715 LYS A C 1
ATOM 5396 O O . LYS A 1 715 ? -64.075 15.192 27.569 1.00 91.00 715 LYS A O 1
ATOM 5401 N N . ASP A 1 716 ? -65.777 14.118 28.577 1.00 88.56 716 ASP A N 1
ATOM 5402 C CA . ASP A 1 716 ? -65.158 12.789 28.589 1.00 88.56 716 ASP A CA 1
ATOM 5403 C C . ASP A 1 716 ? -64.839 12.299 27.166 1.00 88.56 716 ASP A C 1
ATOM 5405 O O . ASP A 1 716 ? -63.758 11.756 26.926 1.00 88.56 716 ASP A O 1
ATOM 5409 N N . VAL A 1 717 ? -65.729 12.563 26.200 1.00 90.25 717 VAL A N 1
ATOM 5410 C CA . VAL A 1 717 ? -65.490 12.266 24.776 1.00 90.25 717 VAL A CA 1
ATOM 5411 C C . VAL A 1 717 ? -64.308 13.069 24.225 1.00 90.25 717 VAL A C 1
ATOM 5413 O O . VAL A 1 717 ? -63.441 12.499 23.563 1.00 90.25 717 VAL A O 1
ATOM 5416 N N . VAL A 1 718 ? -64.227 14.370 24.521 1.00 89.50 718 VAL A N 1
ATOM 5417 C CA . VAL A 1 718 ? -63.102 15.221 24.088 1.00 89.50 718 VAL A CA 1
ATOM 5418 C C . VAL A 1 718 ? -61.781 14.744 24.696 1.00 89.50 718 VAL A C 1
ATOM 5420 O O . VAL A 1 718 ? -60.791 14.592 23.982 1.00 89.50 718 VAL A O 1
ATOM 5423 N N . ILE A 1 719 ? -61.760 14.462 26.000 1.00 89.81 719 ILE A N 1
ATOM 5424 C CA . ILE A 1 719 ? -60.569 13.978 26.714 1.00 89.81 719 ILE A CA 1
ATOM 5425 C C . ILE A 1 719 ? -60.072 12.660 26.107 1.00 89.81 719 ILE A C 1
ATOM 5427 O O . ILE A 1 719 ? -58.878 12.515 25.823 1.00 89.81 719 ILE A O 1
ATOM 5431 N N . ALA A 1 720 ? -60.992 11.719 25.867 1.00 87.12 720 ALA A N 1
ATOM 5432 C CA . ALA A 1 720 ? -60.683 10.429 25.262 1.00 87.12 720 ALA A CA 1
ATOM 5433 C C . ALA A 1 720 ? -60.151 10.579 23.830 1.00 87.12 720 ALA A C 1
ATOM 5435 O O . ALA A 1 720 ? -59.148 9.955 23.484 1.00 87.12 720 ALA A O 1
ATOM 5436 N N . ALA A 1 721 ? -60.767 11.443 23.016 1.00 86.62 721 ALA A N 1
ATOM 5437 C CA . ALA A 1 721 ? -60.332 11.711 21.646 1.00 86.62 721 ALA A CA 1
ATOM 5438 C C . ALA A 1 721 ? -58.916 12.312 21.579 1.00 86.62 721 ALA A C 1
ATOM 5440 O O . ALA A 1 721 ? -58.150 12.002 20.667 1.00 86.62 721 ALA A O 1
ATOM 5441 N N . LEU A 1 722 ? -58.540 13.134 22.563 1.00 86.81 722 LEU A N 1
ATOM 5442 C CA . LEU A 1 722 ? -57.205 13.733 22.655 1.00 86.81 722 LEU A CA 1
ATOM 5443 C C . LEU A 1 722 ? -56.164 12.806 23.312 1.00 86.81 722 LEU A C 1
ATOM 5445 O O . LEU A 1 722 ? -54.958 13.081 23.246 1.00 86.81 722 LEU A O 1
ATOM 5449 N N . GLY A 1 723 ? -56.601 11.687 23.898 1.00 88.50 723 GLY A N 1
ATOM 5450 C CA . GLY A 1 723 ? -55.745 10.680 24.524 1.00 88.50 723 GLY A CA 1
ATOM 5451 C C . GLY A 1 723 ? -55.157 11.117 25.865 1.00 88.50 723 GLY A C 1
ATOM 5452 O O . GLY A 1 723 ? -54.034 10.731 26.186 1.00 88.50 723 GLY A O 1
ATOM 5453 N N . TYR A 1 724 ? -55.873 11.955 26.615 1.00 89.06 724 TYR A N 1
ATOM 5454 C CA . TYR A 1 724 ? -55.473 12.374 27.958 1.00 89.06 724 TYR A CA 1
ATOM 5455 C C . TYR A 1 724 ? -56.113 11.485 29.028 1.00 89.06 724 TYR A C 1
ATOM 5457 O O . TYR A 1 724 ? -57.257 11.055 28.896 1.00 89.06 724 TYR A O 1
ATOM 5465 N N . ALA A 1 725 ? -55.389 11.247 30.120 1.00 87.75 725 ALA A N 1
ATOM 5466 C CA . ALA A 1 725 ? -55.933 10.643 31.333 1.00 87.75 725 ALA A CA 1
ATOM 5467 C C . ALA A 1 725 ? -56.388 11.735 32.314 1.00 87.75 725 ALA A C 1
ATOM 5469 O O . ALA A 1 725 ? -55.685 12.730 32.498 1.00 87.75 725 ALA A O 1
ATOM 5470 N N . VAL A 1 726 ? -57.552 11.544 32.942 1.00 89.00 726 VAL A N 1
ATOM 5471 C CA . VAL A 1 726 ? -58.100 12.464 33.951 1.00 89.00 726 VAL A CA 1
ATOM 5472 C C . VAL A 1 726 ? -57.556 12.113 35.325 1.00 89.00 726 VAL A C 1
ATOM 5474 O O . VAL A 1 726 ? -57.610 10.955 35.741 1.00 89.00 726 VAL A O 1
ATOM 5477 N N . TYR A 1 727 ? -57.098 13.129 36.046 1.00 85.50 727 TYR A N 1
ATOM 5478 C CA . TYR A 1 727 ? -56.728 13.027 37.449 1.00 85.50 727 TYR A CA 1
ATOM 5479 C C . TYR A 1 727 ? -57.612 13.962 38.272 1.00 85.50 727 TYR A C 1
ATOM 5481 O O . TYR A 1 727 ? -57.646 15.174 38.046 1.00 85.50 727 TYR A O 1
ATOM 5489 N N . GLU A 1 728 ? -58.348 13.377 39.217 1.00 82.81 728 GLU A N 1
ATOM 5490 C CA . GLU A 1 728 ? -59.196 14.102 40.160 1.00 82.81 728 GLU A CA 1
ATOM 5491 C C . GLU A 1 728 ? -58.460 14.330 41.485 1.00 82.81 728 GLU A C 1
ATOM 5493 O O . GLU A 1 728 ? -57.885 13.403 42.061 1.00 82.81 728 GLU A O 1
ATOM 5498 N N . GLY A 1 729 ? -58.528 15.561 41.992 1.00 80.00 729 GLY A N 1
ATOM 5499 C CA . GLY A 1 729 ? -57.877 15.990 43.228 1.00 80.00 729 GLY A CA 1
ATOM 5500 C C . GLY A 1 729 ? -56.523 16.661 43.007 1.00 80.00 729 GLY A C 1
ATOM 5501 O O . GLY A 1 729 ? -56.182 17.078 41.900 1.00 80.00 729 GLY A O 1
ATOM 5502 N N . THR A 1 730 ? -55.758 16.778 44.092 1.00 81.25 730 THR A N 1
ATOM 5503 C CA . THR A 1 730 ? -54.438 17.410 44.094 1.00 81.25 730 THR A CA 1
ATOM 5504 C C . THR A 1 730 ? -53.448 16.614 43.255 1.00 81.25 730 THR A C 1
ATOM 5506 O O . THR A 1 730 ? -53.153 15.459 43.570 1.00 81.25 730 THR A O 1
ATOM 5509 N N . VAL A 1 731 ? -52.868 17.246 42.236 1.00 83.69 731 VAL A N 1
ATOM 5510 C CA . VAL A 1 731 ? -51.794 16.653 41.430 1.00 83.69 731 VAL A CA 1
ATOM 5511 C C . VAL A 1 731 ? -50.496 17.412 41.659 1.00 83.69 731 VAL A C 1
ATOM 5513 O O . VAL A 1 731 ? -50.435 18.628 41.495 1.00 83.69 731 VAL A O 1
ATOM 5516 N N . TYR A 1 732 ? -49.448 16.680 42.029 1.00 84.94 732 TYR A N 1
ATOM 5517 C CA . TYR A 1 732 ? -48.086 17.186 42.160 1.00 84.94 732 TYR A CA 1
ATOM 5518 C C . TYR A 1 732 ? -47.291 16.736 40.935 1.00 84.94 732 TYR A C 1
ATOM 5520 O O . TYR A 1 732 ? -47.150 15.534 40.716 1.00 84.94 732 TYR A O 1
ATOM 5528 N N . TYR A 1 733 ? -46.787 17.679 40.141 1.00 81.69 733 TYR A N 1
ATOM 5529 C CA . TYR A 1 733 ? -46.086 17.389 38.888 1.00 81.69 733 TYR A CA 1
ATOM 5530 C C . TYR A 1 733 ? -44.762 18.146 38.810 1.00 81.69 733 TYR A C 1
ATOM 5532 O O . TYR A 1 733 ? -44.729 19.345 39.084 1.00 81.69 733 TYR A O 1
ATOM 5540 N N . ASN A 1 734 ? -43.688 17.442 38.468 1.00 78.94 734 ASN A N 1
ATOM 5541 C CA . ASN A 1 734 ? -42.340 17.965 38.250 1.00 78.94 734 ASN A CA 1
ATOM 5542 C C . ASN A 1 734 ? -41.805 17.339 36.965 1.00 78.94 734 ASN A C 1
ATOM 5544 O O . ASN A 1 734 ? -41.967 16.099 36.845 1.00 78.94 734 ASN A O 1
#

Mean predicted aligned error: 12.07 Å

InterPro domains:
  IPR011049 Serralysin-like metalloprotease, C-terminal [SSF51120] (2-103)

Sequence (734 aa):
DIVYLQAGESYVNTGEGTDEIHIERGAHEVQAGAGDDLIYIKEGQHTLSGDEGYDIAYLAISSEKEIELKNHQFVYDDIIINVSDTLDMLSVEDDADSTLITSEDHNWGGAGLSLKSEGMIDISAADF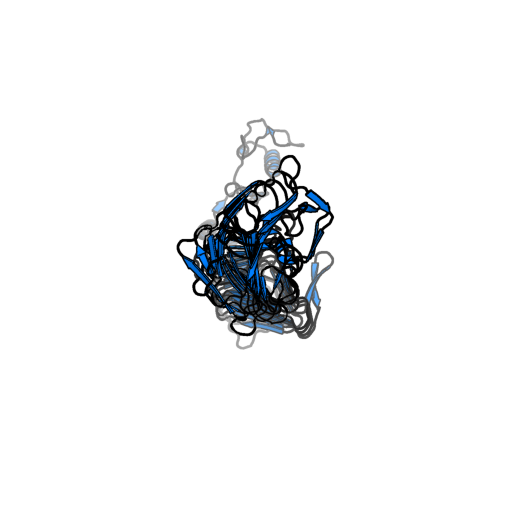VLPKGHLALEGFGIIGDINTEVDTLTIVNKGLAANANIIVKEKDDLQIAGNFNDNAGLVTDHGKIDVILENSDSLLTHRSGKITTGTSGQDISIQADDIDFRAGQDSVSGLGKITITAISDDLTYRVGSAAQTRYGNDYSGGEKDHAMDLSTRDIDALKDGFTQIEIGDDNAKSSMYIGDLEDITFENYLHYKVNGDGVPIQNTTGDPQTYFEDTEFNAKLTEETHLKAGHVRVVGDAQSYETLTIDANLLEIKRANVNNPTQYDSGITASQIILNVKEQMIASGWLIGQDLIDINILETNGTNVLISYNDGLNSFTADQGSSILTTGDNSSIDIDAKASIRLAAGIETKGKNSSITMKSDQGFTVLEGAVISVQADDSTIDLSAGSQFHLDSGAAILSGAEYVSTDGTLTPVKTADNTSISLSSSGEMKLSGSILSAGAISLSATGTTYNHAEYFDTIPGKTLATTTPDAQLIIDLRNGIIPKSLKNLLDENNIVIKDSSTLTATEDYTPFEKLTTEQQTALAEKLGYTVYEPTTYYKPDAAEDKRLISTFIQGLVPDYNNADIDWGEVEAPLAETSFEDLTQDQKDVVIAALGYAVYEGTVYYN